Protein AF-A0AAW4PHY4-F1 (afdb_monomer)

Foldseek 3Di:
DPDDDDFAFDKDKFFFADADPQQWTWTDDPNAIETAGRWQDDGGDIFIWGWHAWDCDPNDTYTYIHTPPPVTHHPCRVVVVVVVVVRQAALAAADAFGKGKFFFADQDPQQFTWGQHNNAIATAFHFPDDHGGMFIWGDHDRRYTYTPRPNGADQLRVQLSCLQSVVCVPDPDDAFDKDKWFFLDDDPQWTWTDDDSAIETEGDDDEDHQWIFIWGFHAGDRSHTYIYTPGTDPDRDQRAPHDLVSLQVVQVVVPQPDRSLLVVLCVQQVADSVQADPDPQLSLLQLLLLLLLVLLCVQQVPPPDPPRKDAQVSSCVSSCVVCCSNQNHQDPPPPRNSNCCQDPDHPAHHLCLLQQWPQDPPRIIHGGDWAWEDLDQFKTKIRISHRNVVVVVVVWHWHGLRSTIMTGRHGPVNCVVVVHHYDYLCVSLVVVPDQLAALVSVVVLVVPFDWAFDDDDQAKFWPCLDADTHHPDDHLWFARPQRKIWTKIWADDPPDDIWIWIWIDHNPDPTIIIGTDPPLCVVLVSQNSCVRSVNAWEWEWDCDDPFKTKTKTLYDDHSSLSSLCVSQSWDWDDDPDSITITIGTPSNVVVSVVSCVSHRHYYHYHD

Nearest PDB structures (foldseek):
  1yez-assembly1_A  TM=8.036E-01  e=4.406E-02  Methanosarcina mazei Go1
  5xj2-assembly2_B  TM=2.585E-01  e=4.595E-03  Streptococcus pneumoniae TIGR4
  5xj1-assembly1_A  TM=1.952E-01  e=1.339E-03  Streptococcus pneumoniae TIGR4
  3h0g-assembly1_G  TM=2.955E-01  e=3.237E-02  Schizosaccharomyces pombe 972h-
  6lrd-assembly1_A  TM=3.636E-01  e=2.977E+00  Deinococcus radiodurans

Sequence (607 aa):
MMTRELESDDEFVATIDYVTKNSIGSVNYHGNQISIGPVNCEKGREVQVRYLGRHESLGRDVGFALCLDEDILGPEYDKWVRKVMDALLPDRPPEVGEVTYAEIKEIQERNLGVAILGGERIQLGPVYAQEGDLVRIVGVTNTCAEVRDNKARGENYATRFKILSKQTTELPVDIGDEITTVIAEGDENALIGYVGDAPIKFPGHGAEIGQKIDGRVTGFEGDRLVGEITETYDEVGRIDESTHWARMQWLQNAGFDEEPFREFAVEFIGGDPQNLPASDERLRDALVAEGIRLGIADKLRGADSETARTHISGLRHWVVHKLAAVLDDPSAEEGTDWFRDILWDRKGPTLTFLGDVLRLAEGYYAPAPTRAIMTSESEAVLISGKPSRVFLDAGLSLEFRGIARVITNTSRDELKDHDIPVQSREEYVGINGLELFTEEALVEFVAKQPRENWGQDTDWEAYTGRYGFQHEENPLEVQQDNGTKLSFWRVPVEYGTDTYQLKVMPEESDSAAMISVPSRYRKHVCLLLDSLGGRQQHVDLQTGTQENVIVNCDFAPPRPQMRWLYAVGAEWLETSSQMLQWRIRAESAESVKNIFAQLPVSITNNT

Organism: NCBI:txid2487749

pLDDT: mean 85.36, std 10.34, range [31.23, 97.94]

Mean predicted aligned error: 15.35 Å

Radius of gyration: 29.86 Å; Cα contacts (8 Å, |Δi|>4): 1293; chains: 1; bounding box: 63×78×80 Å

Solvent-accessible surface area (backbone atoms only — not comparable to full-atom values): 32788 Å² total; per-residue (Å²): 132,86,80,83,77,89,44,48,66,43,70,48,79,41,45,29,70,41,59,46,98,81,30,36,28,28,29,64,58,98,86,42,58,28,36,40,42,30,33,67,68,67,66,69,45,72,42,45,31,31,31,57,48,69,42,84,53,95,94,40,79,40,32,35,29,46,60,70,51,73,92,36,58,21,86,64,35,70,60,48,51,52,54,50,49,63,64,47,39,52,79,45,66,50,52,71,74,36,74,52,42,42,49,26,70,42,68,45,84,88,36,31,26,26,27,69,27,55,87,43,70,30,38,39,32,28,32,65,60,56,74,69,40,55,42,40,30,28,15,67,43,94,49,27,29,46,63,67,37,71,84,39,49,22,81,50,31,71,55,26,30,30,42,54,68,64,48,48,90,78,48,102,64,56,76,68,40,77,44,75,36,18,26,39,39,74,58,102,71,33,32,28,27,42,63,72,72,39,44,29,37,27,76,64,88,86,80,51,70,37,25,20,31,34,29,30,32,71,44,75,52,67,50,28,37,28,32,46,79,75,44,77,48,100,42,77,41,78,59,70,88,59,53,76,64,30,33,39,53,46,33,34,77,75,70,24,76,92,51,22,67,58,51,49,46,26,63,74,54,63,50,56,73,88,30,46,44,91,47,69,71,34,35,49,38,28,49,53,46,45,37,49,18,42,34,50,52,60,76,40,61,88,55,92,52,103,71,54,62,46,46,49,70,66,39,48,53,49,33,46,72,71,40,24,78,73,72,50,76,63,39,89,87,75,83,48,36,56,66,51,30,43,43,67,72,46,100,63,72,18,38,44,71,71,41,17,31,41,80,50,76,96,54,25,35,27,63,24,75,66,32,30,28,67,51,52,77,36,29,23,34,52,33,36,19,64,42,64,47,67,45,46,78,70,70,48,49,60,34,36,44,21,71,25,34,32,35,43,89,42,36,74,65,58,36,47,77,69,75,34,50,77,48,57,60,49,61,74,42,54,50,78,81,60,70,62,52,47,71,68,39,46,52,53,46,66,70,69,52,72,76,42,78,59,73,89,60,91,78,41,15,21,28,50,80,53,98,62,67,34,70,94,49,73,49,40,71,29,61,47,98,85,49,32,33,37,33,42,33,42,37,73,39,99,89,60,74,62,45,34,36,37,39,40,30,47,67,93,44,96,63,49,28,28,32,81,44,64,68,92,44,50,61,44,51,50,39,46,49,24,37,63,58,75,53,54,47,47,35,40,35,38,59,66,53,98,62,29,28,33,40,36,22,67,57,86,71,48,71,40,53,50,44,47,43,33,44,75,32,39,42,80,50,92,62,95,56,89,45,48,38,29,42,34,47,46,78,45,44,67,48,51,48,61,58,53,67,60,44,53,52,48,75,50,77,69,105

Secondary structure (DSSP, 8-state):
-PPPPPPTT-EEEEEEEEE-TT-EEEEEETTEEEEEEEBSS-TT-EEEEEEEEEEEETTEEEEEEEE--GGGBPTTHHHHHHHHHHHHS-SSPPPBT-EEEEEEEEEEGGGEEEEEETTEEEEEEEB-SPTT-EEEEEEEETTEEEE--GGGB-TTHHHHHHHHTT-GGGSS--TT-EEEEE--EEETTEEEEEETTEEEEE-SSS--TTEEEEEEEEEEETTEEEEEEEEEEEEE---TT--HHHHHHHHHHTT--SSHHHHHHHHHH---GGGS-SSHHHHHHHHHHHHHHHHHHHHTTT--STT--EEHHHHHHHHHHHHHHHH----TTTT--HHHIIIIISSS--HHHHTSEEE-GGGEEEEPPPEEEESSSS-EEEE-SS-THHHHTTT-EEEEETTEEEEES--HHHHHHTT--B--HHHHHT-TT---SSHHHHHHHHHHSPPEE----TT-EEE-SSSSEEETPPP--EE-TTS-EEEEEEE--TTSPPEEEEEEE-TT-S--EEEEE-GGGHHHHHHHHHHHTT---EEEEEEEETTEEEEEESS---HHHHHHHHHTTPEEE--SSSSEEEEEEHHHHHHHHHHHTTSSSEEEE--

Structure (mmCIF, N/CA/C/O backbone):
data_AF-A0AAW4PHY4-F1
#
_entry.id   AF-A0AAW4PHY4-F1
#
loop_
_atom_site.group_PDB
_atom_site.id
_atom_site.type_symbol
_atom_site.label_atom_id
_atom_site.label_alt_id
_atom_site.label_comp_id
_atom_site.label_asym_id
_atom_site.label_entity_id
_atom_site.label_seq_id
_atom_site.pdbx_PDB_ins_code
_atom_site.Cartn_x
_atom_site.Cartn_y
_atom_site.Cartn_z
_atom_site.occupancy
_atom_site.B_iso_or_equiv
_atom_site.auth_seq_id
_atom_site.auth_comp_id
_atom_site.auth_asym_id
_atom_site.auth_atom_id
_atom_site.pdbx_PDB_model_num
ATOM 1 N N . MET A 1 1 ? 11.315 19.295 8.112 1.00 34.91 1 MET A N 1
ATOM 2 C CA . MET A 1 1 ? 10.780 18.982 6.771 1.00 34.91 1 MET A CA 1
ATOM 3 C C . MET A 1 1 ? 11.409 19.955 5.795 1.00 34.91 1 MET A C 1
ATOM 5 O O . MET A 1 1 ? 11.281 21.149 6.024 1.00 34.91 1 MET A O 1
ATOM 9 N N . MET A 1 2 ? 12.141 19.476 4.788 1.00 31.23 2 MET A N 1
ATOM 10 C CA . MET A 1 2 ? 12.503 20.323 3.648 1.00 31.23 2 MET A CA 1
ATOM 11 C C . MET A 1 2 ? 11.236 20.510 2.810 1.00 31.23 2 MET A C 1
ATOM 13 O O . MET A 1 2 ? 10.595 19.527 2.447 1.00 31.23 2 MET A O 1
ATOM 17 N N . THR A 1 3 ? 10.822 21.753 2.604 1.00 47.66 3 THR A N 1
ATOM 18 C CA . THR A 1 3 ? 9.621 22.100 1.838 1.00 47.66 3 THR A CA 1
ATOM 19 C C . THR A 1 3 ? 9.869 21.794 0.360 1.00 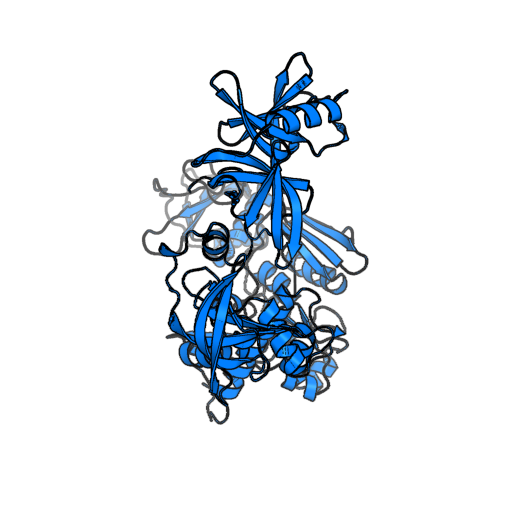47.66 3 THR A C 1
ATOM 21 O O . THR A 1 3 ? 10.882 22.230 -0.183 1.00 47.66 3 THR A O 1
ATOM 24 N N . ARG A 1 4 ? 8.980 21.023 -0.277 1.00 59.44 4 ARG A N 1
ATOM 25 C CA . ARG A 1 4 ? 9.062 20.680 -1.706 1.00 59.44 4 ARG A CA 1
ATOM 26 C C . ARG A 1 4 ? 8.839 21.946 -2.552 1.00 59.44 4 ARG A C 1
ATOM 28 O O . ARG A 1 4 ? 7.891 22.684 -2.297 1.00 59.44 4 ARG A O 1
ATOM 35 N N . GLU A 1 5 ? 9.720 22.215 -3.515 1.00 71.44 5 GLU A N 1
ATOM 36 C CA . GLU A 1 5 ? 9.526 23.266 -4.530 1.00 71.44 5 GLU A CA 1
ATOM 37 C C . GLU A 1 5 ? 8.446 22.799 -5.527 1.00 71.44 5 GLU A C 1
ATOM 39 O O . GLU A 1 5 ? 8.425 21.615 -5.860 1.00 71.44 5 GLU A O 1
ATOM 44 N N . LEU A 1 6 ? 7.537 23.688 -5.958 1.00 79.19 6 LEU A N 1
ATOM 45 C CA . LEU A 1 6 ? 6.511 23.349 -6.960 1.00 79.19 6 LEU A CA 1
ATOM 46 C C . LEU A 1 6 ? 7.176 23.040 -8.306 1.00 79.19 6 LEU A C 1
ATOM 48 O O . LEU A 1 6 ? 7.949 23.858 -8.816 1.00 79.19 6 LEU A O 1
ATOM 52 N N . GLU A 1 7 ? 6.843 21.886 -8.872 1.00 81.50 7 GLU A N 1
ATOM 53 C CA . GLU A 1 7 ? 7.221 21.469 -10.225 1.00 81.50 7 GLU A CA 1
ATOM 54 C C . GLU A 1 7 ? 6.093 21.842 -11.204 1.00 81.50 7 GLU A C 1
ATOM 56 O O . GLU A 1 7 ? 4.940 22.017 -10.797 1.00 81.50 7 GLU A O 1
ATOM 61 N N . SER A 1 8 ? 6.412 22.028 -12.489 1.00 80.00 8 SER A N 1
ATOM 62 C CA . SER A 1 8 ? 5.383 22.281 -13.506 1.00 80.00 8 SER A CA 1
ATOM 63 C C . SER A 1 8 ? 4.346 21.151 -13.524 1.00 80.00 8 SER A C 1
ATOM 65 O O . SER A 1 8 ? 4.666 19.997 -13.251 1.00 80.00 8 SER A O 1
ATOM 67 N N . ASP A 1 9 ? 3.093 21.521 -13.775 1.00 79.12 9 ASP A N 1
ATOM 68 C CA . ASP A 1 9 ? 1.898 20.676 -13.701 1.00 79.12 9 ASP A CA 1
ATOM 69 C C . ASP A 1 9 ? 1.512 20.156 -12.301 1.00 79.12 9 ASP A C 1
ATOM 71 O O . ASP A 1 9 ? 0.529 19.424 -12.166 1.00 79.12 9 ASP A O 1
ATOM 75 N N . ASP A 1 10 ? 2.177 20.602 -11.225 1.00 81.56 10 ASP A N 1
ATOM 76 C CA . ASP A 1 10 ? 1.696 20.350 -9.862 1.00 81.56 10 ASP A CA 1
ATOM 77 C C . ASP A 1 10 ? 0.319 20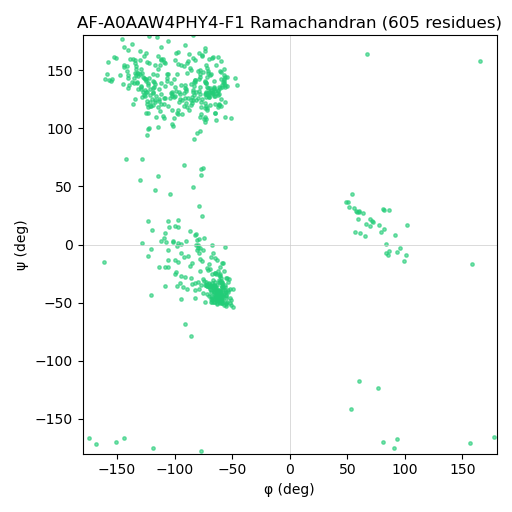.995 -9.636 1.00 81.56 10 ASP A C 1
ATOM 79 O O . ASP A 1 10 ? 0.154 22.218 -9.715 1.00 81.56 10 ASP A O 1
ATOM 83 N N . GLU A 1 11 ? -0.670 20.169 -9.293 1.00 87.81 11 GLU A N 1
ATOM 84 C CA . GLU A 1 11 ? -1.986 20.627 -8.861 1.00 87.81 11 GLU A CA 1
ATOM 85 C C . GLU A 1 11 ? -2.051 20.792 -7.346 1.00 87.81 11 GLU A C 1
ATOM 87 O O . GLU A 1 11 ? -1.618 19.930 -6.577 1.00 87.81 11 GLU A O 1
ATOM 92 N N . PHE A 1 12 ? -2.622 21.905 -6.901 1.00 88.12 12 PHE A N 1
ATOM 93 C CA . PHE A 1 12 ? -2.839 22.171 -5.489 1.00 88.12 12 PHE A CA 1
ATOM 94 C C . PHE A 1 12 ? -4.052 23.070 -5.280 1.00 88.12 12 PHE A C 1
ATOM 96 O O . PHE A 1 12 ? -4.516 23.772 -6.177 1.00 88.12 12 PHE A O 1
ATOM 103 N N . VAL A 1 13 ? -4.565 23.044 -4.056 1.00 88.94 13 VAL A N 1
ATOM 104 C CA . VAL A 1 13 ? -5.649 23.917 -3.621 1.00 88.94 13 VAL A CA 1
ATOM 105 C C . VAL A 1 13 ? -5.041 25.125 -2.920 1.00 88.94 13 VAL A C 1
ATOM 107 O O . VAL A 1 13 ? -4.178 24.978 -2.051 1.00 88.94 13 VAL A O 1
ATOM 110 N N . ALA A 1 14 ? -5.472 26.324 -3.299 1.00 89.81 14 ALA A N 1
ATOM 111 C CA . ALA A 1 14 ? -5.002 27.558 -2.687 1.00 89.81 14 ALA A CA 1
ATOM 112 C C . ALA A 1 14 ? -6.124 28.579 -2.531 1.00 89.81 14 ALA A C 1
ATOM 114 O O . ALA A 1 14 ? -7.097 28.597 -3.278 1.00 89.81 14 ALA A O 1
ATOM 115 N N . THR A 1 15 ? -5.981 29.465 -1.551 1.00 91.50 15 THR A N 1
ATOM 116 C CA . THR A 1 15 ? -6.907 30.582 -1.366 1.00 91.50 15 THR A CA 1
ATOM 117 C C . THR A 1 15 ? -6.428 31.793 -2.158 1.00 91.50 15 THR A C 1
ATOM 119 O O . THR A 1 15 ? -5.257 32.161 -2.097 1.00 91.50 15 THR A O 1
ATOM 122 N N . ILE A 1 16 ? -7.336 32.450 -2.880 1.00 90.50 16 ILE A N 1
ATOM 123 C CA . ILE A 1 16 ? -7.041 33.705 -3.576 1.00 90.50 16 ILE A CA 1
ATOM 124 C C . ILE A 1 16 ? -6.731 34.787 -2.545 1.00 90.50 16 ILE A C 1
ATOM 126 O O . ILE A 1 16 ? -7.607 35.246 -1.809 1.00 90.50 16 ILE A O 1
ATOM 130 N N . ASP A 1 17 ? -5.485 35.241 -2.533 1.00 87.94 17 ASP A N 1
ATOM 131 C CA . ASP A 1 17 ? -4.985 36.236 -1.589 1.00 87.94 17 ASP A CA 1
ATOM 132 C C . ASP A 1 17 ? -5.243 37.667 -2.033 1.00 87.94 17 ASP A C 1
ATOM 134 O O . ASP A 1 17 ? -5.351 38.582 -1.201 1.00 87.94 17 ASP A O 1
ATOM 138 N N . TYR A 1 18 ? -5.305 37.875 -3.346 1.00 88.69 18 TYR A N 1
ATOM 139 C CA . TYR A 1 18 ? -5.458 39.190 -3.938 1.00 88.69 18 TYR A CA 1
ATOM 140 C C . TYR A 1 18 ? -6.044 39.111 -5.347 1.00 88.69 18 TYR A C 1
ATOM 142 O O . TYR A 1 18 ? -5.667 38.247 -6.132 1.00 88.69 18 TYR A O 1
ATOM 150 N N . VAL A 1 19 ? -6.921 40.060 -5.681 1.00 87.50 19 VAL A N 1
ATOM 151 C CA . VAL A 1 19 ? -7.423 40.278 -7.042 1.00 87.50 19 VAL A CA 1
ATOM 152 C C . VAL A 1 19 ? -7.132 41.727 -7.423 1.00 87.50 19 VAL A C 1
ATOM 154 O O . VAL A 1 19 ? -7.494 42.664 -6.708 1.00 87.50 19 VAL A O 1
ATOM 157 N N . THR A 1 20 ? -6.416 41.919 -8.529 1.00 85.25 20 THR A N 1
ATOM 158 C CA . THR A 1 20 ? -6.050 43.253 -9.028 1.00 85.25 20 THR A CA 1
ATOM 159 C C . THR A 1 20 ? -7.256 43.977 -9.641 1.00 85.25 20 THR A C 1
ATOM 161 O O . THR A 1 20 ? -8.280 43.379 -9.953 1.00 85.25 20 THR A O 1
ATOM 164 N N . LYS A 1 21 ? -7.110 45.280 -9.924 1.00 78.88 21 LYS A N 1
ATOM 165 C CA . LYS A 1 21 ? -8.128 46.069 -10.651 1.00 78.88 21 LYS A CA 1
ATOM 166 C C . LYS A 1 21 ? -8.423 45.565 -12.071 1.00 78.88 21 LYS A C 1
ATOM 168 O O . LYS A 1 21 ? -9.462 45.911 -12.616 1.00 78.88 21 LYS A O 1
ATOM 173 N N . ASN A 1 22 ? -7.520 44.775 -12.650 1.00 77.56 22 ASN A N 1
ATOM 174 C CA . ASN A 1 22 ? -7.687 44.153 -13.965 1.00 77.56 22 ASN A CA 1
ATOM 175 C C . ASN A 1 22 ? -8.198 42.706 -13.839 1.00 77.56 22 ASN A C 1
ATOM 177 O O . ASN A 1 22 ? -7.958 41.894 -14.727 1.00 77.56 22 ASN A O 1
ATOM 181 N N . SER A 1 23 ? -8.811 42.370 -12.702 1.00 85.44 23 SER A N 1
ATOM 182 C CA . SER A 1 23 ? -9.317 41.040 -12.362 1.00 85.44 23 SER A CA 1
ATOM 183 C C . SER A 1 23 ? -8.269 39.927 -12.307 1.00 85.44 23 SER A C 1
ATOM 185 O O . SER A 1 23 ? -8.641 38.775 -12.172 1.00 85.44 23 SER A O 1
ATOM 187 N N . ILE A 1 24 ? -6.962 40.215 -12.359 1.00 87.38 24 ILE A N 1
ATOM 188 C CA . ILE A 1 24 ? -5.938 39.168 -12.197 1.00 87.38 24 ILE A CA 1
ATOM 189 C C . ILE A 1 24 ? -5.902 38.705 -10.741 1.00 87.38 24 ILE A C 1
ATOM 191 O O . ILE A 1 24 ? -5.582 39.514 -9.862 1.00 87.38 24 ILE A O 1
ATOM 195 N N . GLY A 1 25 ? -6.215 37.432 -10.513 1.00 88.56 25 GLY A N 1
ATOM 196 C CA . GLY A 1 25 ? -6.102 36.753 -9.230 1.00 88.56 25 GLY A CA 1
ATOM 197 C C . GLY A 1 25 ? -4.668 36.316 -8.936 1.00 88.56 25 GLY A C 1
ATOM 198 O O . GLY A 1 25 ? -3.882 36.007 -9.838 1.00 88.56 25 GLY A O 1
ATOM 199 N N . SER A 1 26 ? -4.317 36.286 -7.655 1.00 90.44 26 SER A N 1
ATOM 200 C CA . SER A 1 26 ? -3.070 35.709 -7.163 1.00 90.44 26 SER A CA 1
ATOM 201 C C . SER A 1 26 ? -3.309 34.857 -5.926 1.00 90.44 26 SER A C 1
ATOM 203 O O . SER A 1 26 ? -4.107 35.227 -5.063 1.00 90.44 26 SER A O 1
ATOM 205 N N . VAL A 1 27 ? -2.557 33.768 -5.829 1.00 90.62 27 VAL A N 1
ATOM 206 C CA . VAL A 1 27 ? -2.485 32.879 -4.665 1.00 90.62 27 VAL A CA 1
ATOM 207 C C . VAL A 1 27 ? -1.066 32.896 -4.101 1.00 90.62 27 VAL A C 1
ATOM 209 O O . VAL A 1 27 ? -0.107 33.193 -4.820 1.00 90.62 27 VAL A O 1
ATOM 212 N N . ASN A 1 28 ? -0.917 32.601 -2.818 1.00 86.25 28 ASN A N 1
ATOM 213 C CA . ASN A 1 28 ? 0.363 32.480 -2.141 1.00 86.25 28 ASN A CA 1
ATOM 214 C C . ASN A 1 28 ? 0.631 31.014 -1.823 1.00 86.25 28 ASN A C 1
ATOM 216 O O . ASN A 1 28 ? -0.163 30.348 -1.161 1.00 86.25 28 ASN A O 1
ATOM 220 N N . TYR A 1 29 ? 1.788 30.535 -2.260 1.00 82.25 29 TYR A N 1
ATOM 221 C CA . TYR A 1 29 ? 2.285 29.217 -1.911 1.00 82.25 29 TYR A CA 1
ATOM 222 C C . TYR A 1 29 ? 3.663 29.357 -1.264 1.00 82.25 29 TYR A C 1
ATOM 224 O O . TYR A 1 29 ? 4.622 29.793 -1.900 1.00 82.25 29 TYR A O 1
ATOM 232 N N . HIS A 1 30 ? 3.754 29.037 0.030 1.00 77.88 30 HIS A N 1
ATOM 233 C CA . HIS A 1 30 ? 4.985 29.125 0.831 1.00 77.88 30 HIS A CA 1
ATOM 234 C C . HIS A 1 30 ? 5.751 30.462 0.723 1.00 77.88 30 HIS A C 1
ATOM 236 O O . HIS A 1 30 ? 6.978 30.492 0.764 1.00 77.88 30 HIS A O 1
ATOM 242 N N . GLY A 1 31 ? 5.033 31.583 0.621 1.00 74.38 31 GLY A N 1
ATOM 243 C CA . GLY A 1 31 ? 5.614 32.925 0.519 1.00 74.38 31 GLY A CA 1
ATOM 244 C C . GLY A 1 31 ? 5.818 33.416 -0.917 1.00 74.38 31 GLY A C 1
ATOM 245 O O . GLY A 1 31 ? 6.145 34.589 -1.097 1.00 74.38 31 GLY A O 1
ATOM 246 N N . ASN A 1 32 ? 5.585 32.568 -1.924 1.00 79.25 32 ASN A N 1
ATOM 247 C CA . ASN A 1 32 ? 5.675 32.928 -3.336 1.00 79.25 32 ASN A CA 1
ATOM 248 C C . ASN A 1 32 ? 4.301 33.304 -3.890 1.00 79.25 32 ASN A C 1
ATOM 250 O O . ASN A 1 32 ? 3.335 32.553 -3.758 1.00 79.25 32 ASN A O 1
ATOM 254 N N . GLN A 1 33 ? 4.227 34.458 -4.552 1.00 85.31 33 GLN A N 1
ATOM 255 C CA . GLN A 1 33 ? 3.010 34.912 -5.214 1.00 85.31 33 GLN A CA 1
ATOM 256 C C . GLN A 1 33 ? 2.902 34.288 -6.612 1.00 85.31 33 GLN A C 1
ATOM 258 O O . GLN A 1 33 ? 3.788 34.461 -7.452 1.00 85.31 33 GLN A O 1
ATOM 263 N N . ILE A 1 34 ? 1.790 33.602 -6.864 1.00 89.81 34 ILE A N 1
ATOM 264 C CA . ILE A 1 34 ? 1.491 32.911 -8.118 1.00 89.81 34 ILE A CA 1
ATOM 265 C C . ILE A 1 34 ? 0.256 33.557 -8.742 1.00 89.81 34 ILE A C 1
ATOM 267 O O . ILE A 1 34 ? -0.789 33.678 -8.104 1.00 89.81 34 ILE A O 1
ATOM 271 N N . SER A 1 35 ? 0.378 34.006 -9.988 1.00 89.56 35 SER A N 1
ATOM 272 C CA . SER A 1 35 ? -0.719 34.592 -10.758 1.00 89.56 35 SER A CA 1
ATOM 273 C C . SER A 1 35 ? -1.552 33.494 -11.406 1.00 89.56 35 SER A C 1
ATOM 275 O O . SER A 1 35 ? -1.001 32.659 -12.117 1.00 89.56 35 SER A O 1
ATOM 277 N N . ILE A 1 36 ? -2.870 33.537 -11.208 1.00 91.00 36 ILE A N 1
ATOM 278 C CA . ILE A 1 36 ? -3.806 32.515 -11.713 1.00 91.00 36 ILE A CA 1
ATOM 279 C C . ILE A 1 36 ? -4.688 33.015 -12.864 1.00 91.00 36 ILE A C 1
ATOM 281 O O . ILE A 1 36 ? -5.589 32.313 -13.308 1.00 91.00 36 ILE A O 1
ATOM 285 N N . GLY A 1 37 ? -4.434 34.237 -13.338 1.00 87.88 37 GLY A N 1
ATOM 286 C CA . GLY A 1 37 ? -5.132 34.856 -14.464 1.00 87.88 37 GLY A CA 1
ATOM 287 C C . GLY A 1 37 ? -6.359 35.676 -14.074 1.00 87.88 37 GLY A C 1
ATOM 288 O O . GLY A 1 37 ? -6.581 35.936 -12.890 1.00 87.88 37 GLY A O 1
ATOM 289 N N . PRO A 1 38 ? -7.113 36.183 -15.066 1.00 89.62 38 PRO A N 1
ATOM 290 C CA . PRO A 1 38 ? -8.362 36.893 -14.829 1.00 89.62 38 PRO A CA 1
ATOM 291 C C . PRO A 1 38 ? -9.364 35.993 -14.100 1.00 89.62 38 PRO A C 1
ATOM 293 O O . PRO A 1 38 ? -9.686 34.920 -14.592 1.00 89.62 38 PRO A O 1
ATOM 296 N N . VAL A 1 39 ? -9.890 36.430 -12.963 1.00 89.81 39 VAL A N 1
ATOM 297 C CA . VAL A 1 39 ? -10.900 35.705 -12.184 1.00 89.81 39 VAL A CA 1
ATOM 298 C C . VAL A 1 39 ? -12.097 36.602 -11.879 1.00 89.81 39 VAL A C 1
ATOM 300 O O . VAL A 1 39 ? -11.965 37.815 -11.705 1.00 89.81 39 VAL A O 1
ATOM 303 N N . ASN A 1 40 ? -13.278 35.997 -11.806 1.00 88.12 40 ASN A N 1
ATOM 304 C CA . ASN A 1 40 ? -14.565 36.626 -11.517 1.00 88.12 40 ASN A CA 1
ATOM 305 C C . ASN A 1 40 ? -15.023 36.335 -10.078 1.00 88.12 40 ASN A C 1
ATOM 307 O O . ASN A 1 40 ? -16.187 36.028 -9.833 1.00 88.12 40 ASN A O 1
ATOM 311 N N . CYS A 1 41 ? -14.116 36.424 -9.108 1.00 84.75 41 CYS A N 1
ATOM 312 C CA . CYS A 1 41 ? -14.432 36.189 -7.703 1.00 84.75 41 CYS A CA 1
ATOM 313 C C . CYS A 1 41 ? -13.713 37.179 -6.781 1.00 84.75 41 CYS A C 1
ATOM 315 O O . CYS A 1 41 ? -12.810 37.913 -7.189 1.00 84.75 41 CYS A O 1
ATOM 317 N N . GLU A 1 42 ? -14.130 37.207 -5.517 1.00 83.31 42 GLU A N 1
ATOM 318 C CA . GLU A 1 42 ? -13.484 38.012 -4.483 1.00 83.31 42 GLU A CA 1
ATOM 319 C C . GLU A 1 42 ? -12.323 37.256 -3.815 1.00 83.31 42 GLU A C 1
ATOM 321 O O . GLU A 1 42 ? -12.191 36.034 -3.913 1.00 83.31 42 GLU A O 1
ATOM 326 N N . LYS A 1 43 ? -11.470 38.010 -3.113 1.00 89.50 43 LYS A N 1
ATOM 327 C CA . LYS A 1 43 ? -10.420 37.466 -2.244 1.00 89.50 43 LYS A CA 1
ATOM 328 C C . LYS A 1 43 ? -11.022 36.489 -1.221 1.00 89.50 43 LYS A C 1
ATOM 330 O O . LYS A 1 43 ? -12.080 36.759 -0.663 1.00 89.50 43 LYS A O 1
ATOM 335 N N . GLY A 1 44 ? -10.288 35.426 -0.893 1.00 85.19 44 GLY A N 1
ATOM 336 C CA . GLY A 1 44 ? -10.660 34.461 0.146 1.00 85.19 44 GLY A CA 1
ATOM 337 C C . GLY A 1 44 ? -11.379 33.221 -0.382 1.00 85.19 44 GLY A C 1
ATOM 338 O O . GLY A 1 44 ? -11.663 32.318 0.397 1.00 85.19 44 GLY A O 1
ATOM 339 N N . ARG A 1 45 ? -11.654 33.156 -1.691 1.00 87.25 45 ARG A N 1
ATOM 340 C CA . ARG A 1 45 ? -12.144 31.945 -2.353 1.00 87.25 45 ARG A CA 1
ATOM 341 C C . ARG A 1 45 ? -11.012 30.928 -2.476 1.00 87.25 45 ARG A C 1
ATOM 343 O O . ARG A 1 45 ? -9.927 31.265 -2.943 1.00 87.25 45 ARG A O 1
ATOM 350 N N . GLU A 1 46 ? -11.285 29.706 -2.047 1.00 89.94 46 GLU A N 1
ATOM 351 C CA . GLU A 1 46 ? -10.438 28.546 -2.298 1.00 89.94 46 GLU A CA 1
ATOM 352 C C . GLU A 1 46 ? -10.647 28.054 -3.732 1.00 89.94 46 GLU A C 1
ATOM 354 O O . GLU A 1 46 ? -11.788 28.026 -4.197 1.00 89.94 46 GLU A O 1
ATOM 359 N N . VAL A 1 47 ? -9.546 27.749 -4.418 1.00 87.75 47 VAL A N 1
ATOM 360 C CA . VAL A 1 47 ? -9.522 27.381 -5.834 1.00 87.75 47 VAL A CA 1
ATOM 361 C C . VAL A 1 47 ? -8.537 26.255 -6.104 1.00 87.75 47 VAL A C 1
ATOM 363 O O . VAL A 1 47 ? -7.470 26.205 -5.479 1.00 87.75 47 VAL A O 1
ATOM 366 N N . GLN A 1 48 ? -8.863 25.382 -7.059 1.00 89.56 48 GLN A N 1
ATOM 367 C CA . GLN A 1 48 ? -7.903 24.415 -7.583 1.00 89.56 48 GLN A CA 1
ATOM 368 C C . GLN A 1 48 ? -7.053 25.071 -8.674 1.00 89.56 48 GLN A C 1
ATOM 370 O O . GLN A 1 48 ? -7.560 25.743 -9.581 1.00 89.56 48 GLN A O 1
ATOM 375 N N . VAL A 1 49 ? -5.736 24.910 -8.567 1.00 90.06 49 VAL A N 1
ATOM 376 C CA . VAL A 1 49 ? -4.776 25.500 -9.499 1.00 90.06 49 VAL A CA 1
ATOM 377 C C . VAL A 1 49 ? -3.744 24.478 -9.950 1.00 90.06 49 VAL A C 1
ATOM 379 O O . VAL A 1 49 ? -3.359 23.604 -9.179 1.00 90.06 49 VAL A O 1
ATOM 382 N N . ARG A 1 50 ? -3.270 24.621 -11.189 1.00 86.62 50 ARG A N 1
ATOM 383 C CA . ARG A 1 50 ? -2.168 23.843 -11.766 1.00 86.62 50 ARG A CA 1
ATOM 384 C C . ARG A 1 50 ? -0.984 24.757 -12.040 1.00 86.62 50 ARG A C 1
ATOM 386 O O . ARG A 1 50 ? -1.115 25.713 -12.806 1.00 86.62 50 ARG A O 1
ATOM 393 N N . TYR A 1 51 ? 0.155 24.509 -11.401 1.00 87.50 51 TYR A N 1
ATOM 394 C CA . TYR A 1 51 ? 1.347 25.337 -11.565 1.00 87.50 51 TYR A CA 1
ATOM 395 C C . TYR A 1 51 ? 1.903 25.226 -12.985 1.00 87.50 51 TYR A C 1
ATOM 397 O O . TYR A 1 51 ? 2.130 24.131 -13.478 1.00 87.50 51 TYR A O 1
ATOM 405 N N . LEU A 1 52 ? 2.154 26.359 -13.639 1.00 82.44 52 LEU A N 1
ATOM 406 C CA . LEU A 1 52 ? 2.783 26.380 -14.961 1.00 82.44 52 LEU A CA 1
ATOM 407 C C . LEU A 1 52 ? 4.290 26.578 -14.839 1.00 82.44 52 LEU A C 1
ATOM 409 O O . LEU A 1 52 ? 5.068 25.870 -15.462 1.00 82.44 52 LEU A O 1
ATOM 413 N N . GLY A 1 53 ? 4.728 27.534 -14.026 1.00 81.44 53 GLY A N 1
ATOM 414 C CA . GLY A 1 53 ? 6.144 27.858 -13.914 1.00 81.44 53 GLY A CA 1
ATOM 415 C C . GLY A 1 53 ? 6.373 29.272 -13.413 1.00 81.44 53 GLY A C 1
ATOM 416 O O . GLY A 1 53 ? 5.443 29.960 -12.988 1.00 81.44 53 GLY A O 1
ATOM 417 N N . ARG A 1 54 ? 7.623 29.730 -13.457 1.00 83.25 54 ARG A N 1
ATOM 418 C CA . ARG A 1 54 ? 7.998 31.097 -13.079 1.00 83.25 54 ARG A CA 1
ATOM 419 C C . ARG A 1 54 ? 8.751 31.789 -14.199 1.00 83.25 54 ARG A C 1
ATOM 421 O O . ARG A 1 54 ? 9.614 31.191 -14.823 1.00 83.25 54 ARG A O 1
ATOM 428 N N . HIS A 1 55 ? 8.469 33.068 -14.398 1.00 72.50 55 HIS A N 1
ATOM 429 C CA . HIS A 1 55 ? 9.264 33.912 -15.283 1.00 72.50 55 HIS A CA 1
ATOM 430 C C . HIS A 1 55 ? 9.865 35.063 -14.484 1.00 72.50 55 HIS A C 1
ATOM 432 O O . HIS A 1 55 ? 9.194 35.661 -13.635 1.00 72.50 55 HIS A O 1
ATOM 438 N N . GLU A 1 56 ? 11.110 35.417 -14.788 1.00 66.25 56 GLU A N 1
ATOM 439 C CA . GLU A 1 56 ? 11.736 36.604 -14.221 1.00 66.25 56 GLU A CA 1
ATOM 440 C C . GLU A 1 56 ? 11.141 37.841 -14.910 1.00 66.25 56 GLU A C 1
ATOM 442 O O . GLU A 1 56 ? 11.356 38.092 -16.096 1.00 66.25 56 GLU A O 1
ATOM 447 N N . SER A 1 57 ? 10.311 38.608 -14.205 1.00 53.97 57 SER A N 1
ATOM 448 C CA . SER A 1 57 ? 9.692 39.819 -14.749 1.00 53.97 57 SER A CA 1
ATOM 449 C C . SER A 1 57 ? 10.042 41.008 -13.866 1.00 53.97 57 SER A C 1
ATOM 451 O O . SER A 1 57 ? 9.651 41.070 -12.703 1.00 53.97 57 SER A O 1
ATOM 453 N N . LEU A 1 58 ? 10.746 41.997 -14.433 1.00 43.16 58 LEU A N 1
ATOM 454 C CA . LEU A 1 58 ? 11.095 43.261 -13.761 1.00 43.16 58 LEU A CA 1
ATOM 455 C C . LEU A 1 58 ? 11.823 43.060 -12.411 1.00 43.16 58 LEU A C 1
ATOM 457 O O . LEU A 1 58 ? 11.513 43.731 -11.426 1.00 43.16 58 LEU A O 1
ATOM 461 N N . GLY A 1 59 ? 12.792 42.138 -12.362 1.00 45.34 59 GLY A N 1
ATOM 462 C CA . GLY A 1 59 ? 13.624 41.893 -11.175 1.00 45.34 59 GLY A CA 1
ATOM 463 C C . GLY A 1 59 ? 12.894 41.212 -10.012 1.00 45.34 59 GLY A C 1
ATOM 464 O O . GLY A 1 59 ? 13.328 41.331 -8.864 1.00 45.34 59 GLY A O 1
ATOM 465 N N . ARG A 1 60 ? 11.764 40.548 -10.287 1.00 57.59 60 ARG A N 1
ATOM 466 C CA . ARG A 1 60 ? 11.068 39.645 -9.364 1.00 57.59 60 ARG A CA 1
ATOM 467 C C . ARG A 1 60 ? 10.655 38.376 -10.104 1.00 57.59 60 ARG A C 1
ATOM 469 O O . ARG A 1 60 ? 10.148 38.455 -11.223 1.00 57.59 60 ARG A O 1
ATOM 476 N N . ASP A 1 61 ? 10.809 37.236 -9.444 1.00 65.00 61 ASP A N 1
ATOM 477 C CA . ASP A 1 61 ? 10.244 35.974 -9.912 1.00 65.00 61 ASP A CA 1
ATOM 478 C C . ASP A 1 61 ? 8.731 36.005 -9.706 1.00 65.00 61 ASP A C 1
ATOM 480 O O . ASP A 1 61 ? 8.246 36.166 -8.583 1.00 65.00 61 ASP A O 1
ATOM 484 N N . VAL A 1 62 ? 7.979 35.886 -10.798 1.00 70.94 62 VAL A N 1
ATOM 485 C CA . VAL A 1 62 ? 6.519 35.783 -10.752 1.00 70.94 62 VAL A CA 1
ATOM 486 C C . VAL A 1 62 ? 6.133 34.380 -11.191 1.00 70.94 62 VAL A C 1
ATOM 488 O O . VAL A 1 62 ? 6.463 33.963 -12.302 1.00 70.94 62 VAL A O 1
ATOM 491 N N . GLY A 1 63 ? 5.448 33.649 -10.309 1.00 83.94 63 GLY A N 1
ATOM 492 C CA . GLY A 1 63 ? 4.869 32.351 -10.636 1.00 83.94 63 GLY A CA 1
ATOM 493 C C . GLY A 1 63 ? 3.570 32.501 -11.426 1.00 83.94 63 GLY A C 1
ATOM 494 O O . GLY A 1 63 ? 2.824 33.464 -11.230 1.00 83.94 63 GLY A O 1
ATOM 495 N N . PHE A 1 64 ? 3.276 31.525 -12.273 1.00 87.81 64 PHE A N 1
ATOM 496 C CA . PHE A 1 64 ? 2.040 31.413 -13.034 1.00 87.81 64 PHE A CA 1
ATOM 497 C C . PHE A 1 64 ? 1.407 30.047 -12.799 1.00 87.81 64 PHE A C 1
ATOM 499 O O . PHE A 1 64 ? 2.109 29.044 -12.682 1.00 87.81 64 PHE A O 1
ATOM 506 N N . ALA A 1 65 ? 0.082 30.017 -12.739 1.00 87.62 65 ALA A N 1
ATOM 507 C CA . ALA A 1 65 ? -0.705 28.799 -12.653 1.00 87.62 65 ALA A CA 1
ATOM 508 C C . ALA A 1 65 ? -2.012 28.951 -13.441 1.00 87.62 65 ALA A C 1
ATOM 510 O O . ALA A 1 65 ? -2.507 30.065 -13.627 1.00 87.62 65 ALA A O 1
ATOM 511 N N . LEU A 1 66 ? -2.567 27.832 -13.893 1.00 87.44 66 LEU A N 1
ATOM 512 C CA . LEU A 1 66 ? -3.935 27.750 -14.390 1.00 87.44 66 LEU A CA 1
ATOM 513 C C . LEU A 1 66 ? -4.884 27.598 -13.210 1.00 87.44 66 LEU A C 1
ATOM 515 O O . LEU A 1 66 ? -4.579 26.892 -12.256 1.00 87.44 66 LEU A O 1
ATOM 519 N N . CYS A 1 67 ? -6.037 28.239 -13.285 1.00 88.00 67 CYS A N 1
ATOM 520 C CA . CYS A 1 67 ? -7.164 27.979 -12.413 1.00 88.00 67 CYS A CA 1
ATOM 521 C C . CYS A 1 67 ? -8.034 26.916 -13.083 1.00 88.00 67 CYS A C 1
ATOM 523 O O . CYS A 1 67 ? -8.387 27.069 -14.252 1.00 88.00 67 CYS A O 1
ATOM 525 N N . LEU A 1 68 ? -8.324 25.833 -12.363 1.00 87.38 68 LEU A N 1
ATOM 526 C CA . LEU A 1 68 ? -9.097 24.701 -12.883 1.00 87.38 68 LEU A CA 1
ATOM 527 C C . LEU A 1 68 ? -10.602 24.844 -12.602 1.00 87.38 68 LEU A C 1
ATOM 529 O O . LEU A 1 68 ? -11.413 24.120 -13.173 1.00 87.38 68 LEU A O 1
ATOM 533 N N . ASP A 1 69 ? -10.976 25.809 -11.766 1.00 87.75 69 ASP A N 1
ATOM 534 C CA . ASP A 1 69 ? -12.361 26.107 -11.418 1.00 87.75 69 ASP A CA 1
ATOM 535 C C . ASP A 1 69 ? -13.008 26.959 -12.528 1.00 87.75 69 ASP A C 1
ATOM 537 O O . ASP A 1 69 ? -12.867 28.186 -12.575 1.00 87.75 69 ASP A O 1
ATOM 541 N N . GLU A 1 70 ? -13.716 26.306 -13.454 1.00 86.69 70 GLU A N 1
ATOM 542 C CA . GLU A 1 70 ? -14.317 26.959 -14.630 1.00 86.69 70 GLU A CA 1
ATOM 543 C C . GLU A 1 70 ? -15.325 28.071 -14.277 1.00 86.69 70 GLU A C 1
ATOM 545 O O . GLU A 1 70 ? -15.483 29.036 -15.030 1.00 86.69 70 GLU A O 1
ATOM 550 N N . ASP A 1 71 ? -16.000 27.967 -13.128 1.00 86.75 71 ASP A N 1
ATOM 551 C CA . ASP A 1 71 ? -17.055 28.889 -12.692 1.00 86.75 71 ASP A CA 1
ATOM 552 C C . ASP A 1 71 ? -16.535 30.281 -12.306 1.00 86.75 71 ASP A C 1
ATOM 554 O O . ASP A 1 71 ? -17.310 31.242 -12.265 1.00 86.75 71 ASP A O 1
ATOM 558 N N . ILE A 1 72 ? -15.228 30.413 -12.070 1.00 88.19 72 ILE A N 1
ATOM 559 C CA . ILE A 1 72 ? -14.601 31.673 -11.662 1.00 88.19 72 ILE A CA 1
ATOM 560 C C . ILE A 1 72 ? -13.682 32.273 -12.725 1.00 88.19 72 ILE A C 1
ATOM 562 O O . ILE A 1 72 ? -13.083 33.321 -12.474 1.00 88.19 72 ILE A O 1
ATOM 566 N N . LEU A 1 73 ? -13.565 31.673 -13.910 1.00 88.94 73 LEU A N 1
ATOM 567 C CA . LEU A 1 73 ? -12.696 32.195 -14.964 1.00 88.94 73 LEU A CA 1
ATOM 568 C C . LEU A 1 73 ? -13.211 33.541 -15.499 1.00 88.94 73 LEU A C 1
ATOM 570 O O . LEU A 1 73 ? -14.390 33.730 -15.816 1.00 88.94 73 LEU A O 1
ATOM 574 N N . GLY A 1 74 ? -12.306 34.515 -15.576 1.00 86.56 74 GLY A N 1
ATOM 575 C CA . GLY A 1 74 ? -12.582 35.860 -16.067 1.00 86.56 74 GLY A CA 1
ATOM 576 C C . GLY A 1 74 ? -12.697 35.943 -17.594 1.00 86.56 74 GLY A C 1
ATOM 577 O O . GLY A 1 74 ? -12.217 35.068 -18.317 1.00 86.56 74 GLY A O 1
ATOM 578 N N . PRO A 1 75 ? -13.272 37.030 -18.139 1.00 82.50 75 PRO A N 1
ATOM 579 C CA . PRO A 1 75 ? -13.216 37.294 -19.573 1.00 82.50 75 PRO A CA 1
ATOM 580 C C . PRO A 1 75 ? -11.761 37.354 -20.060 1.00 82.50 75 PRO A C 1
ATOM 582 O O . PRO A 1 75 ? -10.896 37.900 -19.379 1.00 82.50 75 PRO A O 1
ATOM 585 N N . GLU A 1 76 ? -11.502 36.836 -21.261 1.00 85.56 76 GLU A N 1
ATOM 586 C CA . GLU A 1 76 ? -10.158 36.748 -21.857 1.00 85.56 76 GLU A CA 1
ATOM 587 C C . GLU A 1 76 ? -9.171 35.794 -21.148 1.00 85.56 76 GLU A C 1
ATOM 589 O O . GLU A 1 76 ? -7.970 35.883 -21.416 1.00 85.56 76 GLU A O 1
ATOM 594 N N . TYR A 1 77 ? -9.640 34.858 -20.308 1.00 86.25 77 TYR A N 1
ATOM 595 C CA . TYR A 1 77 ? -8.777 33.869 -19.643 1.00 86.25 77 TYR A CA 1
ATOM 596 C C . TYR A 1 77 ? -7.853 33.131 -20.624 1.00 86.25 77 TYR A C 1
ATOM 598 O O . TYR A 1 77 ? -6.634 33.195 -20.487 1.00 86.25 77 TYR A O 1
ATOM 606 N N . ASP A 1 78 ? -8.401 32.560 -21.699 1.00 82.31 78 ASP A N 1
ATOM 607 C CA . ASP A 1 78 ? -7.623 31.829 -22.714 1.00 82.31 78 ASP A CA 1
ATOM 608 C C . ASP A 1 78 ? -6.535 32.684 -23.376 1.00 82.31 78 ASP A C 1
ATOM 610 O O . ASP A 1 78 ? -5.449 32.215 -23.715 1.00 82.31 78 ASP A O 1
ATOM 614 N N . LYS A 1 79 ? -6.819 33.974 -23.575 1.00 83.31 79 LYS A N 1
ATOM 615 C CA . LYS A 1 79 ? -5.867 34.925 -24.157 1.00 83.31 79 LYS A CA 1
ATOM 616 C C . LYS A 1 79 ? -4.758 35.264 -23.161 1.00 83.31 79 LYS A C 1
ATOM 618 O O . LYS A 1 79 ? -3.619 35.467 -23.579 1.00 83.31 79 LYS A O 1
ATOM 623 N N . TRP A 1 80 ? -5.075 35.318 -21.867 1.00 85.56 80 TRP A N 1
ATOM 624 C CA . TRP A 1 80 ? -4.074 35.438 -20.810 1.00 85.56 80 TRP A CA 1
ATOM 625 C C . TRP A 1 80 ? -3.195 34.188 -20.736 1.00 85.56 80 TRP A C 1
ATOM 627 O O . TRP A 1 80 ? -1.977 34.341 -20.740 1.00 85.56 80 TRP A O 1
ATOM 637 N N . VAL A 1 81 ? -3.785 32.987 -20.775 1.00 82.44 81 VAL A N 1
ATOM 638 C CA . VAL A 1 81 ? -3.040 31.716 -20.788 1.00 82.44 81 VAL A CA 1
ATOM 639 C C . VAL A 1 81 ? -2.053 31.689 -21.950 1.00 82.44 81 VAL A C 1
ATOM 641 O O . VAL A 1 81 ? -0.864 31.500 -21.724 1.00 82.44 81 VAL A O 1
ATOM 644 N N . ARG A 1 82 ? -2.496 31.995 -23.178 1.00 81.94 82 ARG A N 1
ATOM 645 C CA . ARG A 1 82 ? -1.593 32.066 -24.344 1.00 81.94 82 ARG A CA 1
ATOM 646 C C . ARG A 1 82 ? -0.435 33.034 -24.127 1.00 81.94 82 ARG A C 1
ATOM 648 O O . ARG A 1 82 ? 0.703 32.684 -24.392 1.00 81.94 82 ARG A O 1
ATOM 655 N N . LYS A 1 83 ? -0.707 34.221 -23.580 1.00 82.81 83 LYS A N 1
ATOM 656 C CA . LYS A 1 83 ? 0.334 35.217 -23.297 1.00 82.81 83 LYS A CA 1
ATOM 657 C C . LYS A 1 83 ? 1.331 34.745 -22.232 1.00 82.81 83 LYS A C 1
ATOM 659 O O . LYS A 1 83 ? 2.500 35.110 -22.301 1.00 82.81 83 LYS A O 1
ATOM 664 N N . VAL A 1 84 ? 0.871 34.005 -21.226 1.00 83.06 84 VAL A N 1
ATOM 665 C CA . VAL A 1 84 ? 1.739 33.412 -20.200 1.00 83.06 84 VAL A CA 1
ATOM 666 C C . VAL A 1 84 ? 2.609 32.320 -20.809 1.00 83.06 84 VAL A C 1
ATOM 668 O O . VAL A 1 84 ? 3.809 32.316 -20.566 1.00 83.06 84 VAL A O 1
ATOM 671 N N . MET A 1 85 ? 2.032 31.455 -21.643 1.00 79.50 85 MET A N 1
ATOM 672 C CA . MET A 1 85 ? 2.782 30.417 -22.351 1.00 79.50 85 MET A CA 1
ATOM 673 C C . MET A 1 85 ? 3.831 31.024 -23.290 1.00 79.50 85 MET A C 1
ATOM 675 O O . MET A 1 85 ? 4.986 30.621 -23.231 1.00 79.50 85 MET A O 1
ATOM 679 N N . ASP A 1 86 ? 3.475 32.061 -24.057 1.00 79.94 86 ASP A N 1
ATOM 680 C CA . ASP A 1 86 ? 4.413 32.814 -24.906 1.00 79.94 86 ASP A CA 1
ATOM 681 C C . ASP A 1 86 ? 5.540 33.483 -24.099 1.00 79.94 86 ASP A C 1
ATOM 683 O O . ASP A 1 86 ? 6.608 33.755 -24.636 1.00 79.94 86 ASP A O 1
ATOM 687 N N . ALA A 1 87 ? 5.295 33.805 -22.824 1.00 77.25 87 ALA A N 1
ATOM 688 C CA . ALA A 1 87 ? 6.310 34.375 -21.948 1.00 77.25 87 ALA A CA 1
ATOM 689 C C . ALA A 1 87 ? 7.216 33.296 -21.344 1.00 77.25 87 ALA A C 1
ATOM 691 O O . ALA A 1 87 ? 8.410 33.524 -21.213 1.00 77.25 87 ALA A O 1
ATOM 692 N N . LEU A 1 88 ? 6.666 32.142 -20.956 1.00 80.88 88 LEU A N 1
ATOM 693 C CA . LEU A 1 88 ? 7.431 31.044 -20.357 1.00 80.88 88 LEU A CA 1
ATOM 694 C C . LEU A 1 88 ? 8.296 30.305 -21.384 1.00 80.88 88 LEU A C 1
ATOM 696 O O . LEU A 1 88 ? 9.388 29.855 -21.040 1.00 80.88 88 LEU A O 1
ATOM 700 N N . LEU A 1 89 ? 7.812 30.173 -22.619 1.00 84.56 89 LEU A N 1
ATOM 701 C CA . LEU A 1 89 ? 8.503 29.460 -23.686 1.00 84.56 89 LEU A CA 1
ATOM 702 C C . LEU A 1 89 ? 9.496 30.388 -24.402 1.00 84.56 89 LEU A C 1
ATOM 704 O O . LEU A 1 89 ? 9.084 31.393 -24.983 1.00 84.56 89 LEU A O 1
ATOM 708 N N . PRO A 1 90 ? 10.799 30.064 -24.411 1.00 82.44 90 PRO A N 1
ATOM 709 C CA . PRO A 1 90 ? 11.796 30.892 -25.068 1.00 82.44 90 PRO A CA 1
ATOM 710 C C . PRO A 1 90 ? 11.663 30.825 -26.596 1.00 82.44 90 PRO A C 1
ATOM 712 O O . PRO A 1 90 ? 11.318 29.799 -27.187 1.00 82.44 90 PRO A O 1
ATOM 715 N N . ASP A 1 91 ? 12.022 31.923 -27.259 1.00 84.62 91 ASP A N 1
ATOM 716 C CA . ASP A 1 91 ? 12.042 32.061 -28.721 1.00 84.62 91 ASP A CA 1
ATOM 717 C C . ASP A 1 91 ? 13.316 31.494 -29.374 1.00 84.62 91 ASP A C 1
ATOM 719 O O . ASP A 1 91 ? 13.534 31.656 -30.576 1.00 84.62 91 ASP A O 1
ATOM 723 N N . ARG A 1 92 ? 14.151 30.808 -28.588 1.00 88.12 92 ARG A N 1
ATOM 724 C CA . ARG A 1 92 ? 15.413 30.176 -28.984 1.00 88.12 92 ARG A CA 1
ATOM 725 C C . ARG A 1 92 ? 15.724 28.975 -28.080 1.00 88.12 92 ARG A C 1
ATOM 727 O O . ARG A 1 92 ? 15.204 28.909 -26.965 1.00 88.12 92 ARG A O 1
ATOM 734 N N . PRO A 1 93 ? 16.602 28.054 -28.507 1.00 88.94 93 PRO A N 1
ATOM 735 C CA . PRO A 1 93 ? 17.165 27.044 -27.616 1.00 88.94 93 PRO A CA 1
ATOM 736 C C . PRO A 1 93 ? 17.886 27.660 -26.406 1.00 88.94 93 PRO A C 1
ATOM 738 O O . PRO A 1 93 ? 18.525 28.707 -26.561 1.00 88.94 93 PRO A O 1
ATOM 741 N N . PRO A 1 94 ? 17.834 27.015 -25.225 1.00 88.62 94 PRO A N 1
ATOM 742 C CA . PRO A 1 94 ? 18.577 27.471 -24.055 1.00 88.62 94 PRO A CA 1
ATOM 743 C C . PRO A 1 94 ? 20.088 27.350 -24.268 1.00 88.62 94 PRO A C 1
ATOM 745 O O . PRO A 1 94 ? 20.580 26.355 -24.808 1.00 88.62 94 PRO A O 1
ATOM 748 N N . GLU A 1 95 ? 20.840 28.337 -23.788 1.00 89.75 95 GLU A N 1
ATOM 749 C CA . GLU A 1 95 ? 22.293 28.241 -23.665 1.00 89.75 95 GLU A CA 1
ATOM 750 C C . GLU A 1 95 ? 22.700 27.193 -22.626 1.00 89.75 95 GLU A C 1
ATOM 752 O O . GLU A 1 95 ? 21.930 26.799 -21.748 1.00 89.75 95 GLU A O 1
ATOM 757 N N . VAL A 1 96 ? 23.952 26.739 -22.699 1.00 90.38 96 VAL A N 1
ATOM 758 C CA . VAL A 1 96 ? 24.487 25.778 -21.732 1.00 90.38 96 VAL A CA 1
ATOM 759 C C . VAL A 1 96 ? 24.422 26.367 -20.318 1.00 90.38 96 VAL A C 1
ATOM 761 O O . VAL A 1 96 ? 25.044 27.388 -20.032 1.00 90.38 96 VAL A O 1
ATOM 764 N N . GLY A 1 97 ? 23.677 25.704 -19.432 1.00 85.94 97 GLY A N 1
ATOM 765 C CA . GLY A 1 97 ? 23.414 26.137 -18.058 1.00 85.94 97 GLY A CA 1
ATOM 766 C C . GLY A 1 97 ? 22.229 27.096 -17.891 1.00 85.94 97 GLY A C 1
ATOM 767 O O . GLY A 1 97 ? 21.868 27.399 -16.753 1.00 85.94 97 GLY A O 1
ATOM 768 N N . GLU A 1 98 ? 21.600 27.555 -18.976 1.00 87.81 98 GLU A N 1
ATOM 769 C CA . GLU A 1 98 ? 20.393 28.386 -18.924 1.00 87.81 98 GLU A CA 1
ATOM 770 C C . GLU A 1 98 ? 19.191 27.536 -18.507 1.00 87.81 98 GLU A C 1
ATOM 772 O O . GLU A 1 98 ? 18.917 26.496 -19.106 1.00 87.81 98 GLU A O 1
ATOM 777 N N . VAL A 1 99 ? 18.477 27.985 -17.472 1.00 86.06 99 VAL A N 1
ATOM 778 C CA . VAL A 1 99 ? 17.257 27.344 -16.971 1.00 86.06 99 VAL A CA 1
ATOM 779 C C . VAL A 1 99 ? 16.051 28.028 -17.606 1.00 86.06 99 VAL A C 1
ATOM 781 O O . VAL A 1 99 ? 15.899 29.240 -17.473 1.00 86.06 99 VAL A O 1
ATOM 784 N N . THR A 1 100 ? 15.176 27.260 -18.246 1.00 87.69 100 THR A N 1
ATOM 785 C CA . THR A 1 100 ? 13.966 27.775 -18.905 1.00 87.69 100 THR A CA 1
ATOM 786 C C . THR A 1 100 ? 12.854 26.720 -18.911 1.00 87.69 100 THR A C 1
ATOM 788 O O . THR A 1 100 ? 12.973 25.699 -18.231 1.00 87.69 100 THR A O 1
ATOM 791 N N . TYR A 1 101 ? 11.770 26.962 -19.645 1.00 88.56 101 TYR A N 1
ATOM 792 C CA . TYR A 1 101 ? 10.666 26.024 -19.835 1.00 88.56 101 TYR A CA 1
ATOM 793 C C . TYR A 1 101 ? 10.567 25.577 -21.289 1.00 88.56 101 TYR A C 1
ATOM 795 O O . TYR A 1 101 ? 10.922 26.308 -22.213 1.00 88.56 101 TYR A O 1
ATOM 803 N N . ALA A 1 102 ? 10.063 24.368 -21.490 1.00 89.25 102 ALA A N 1
ATOM 804 C CA . ALA A 1 102 ? 9.755 23.832 -22.801 1.00 89.25 102 ALA A CA 1
ATOM 805 C C . ALA A 1 102 ? 8.453 23.044 -22.759 1.00 89.25 102 ALA A C 1
ATOM 807 O O . ALA A 1 102 ? 8.169 22.343 -21.796 1.00 89.25 102 ALA A O 1
ATOM 808 N N . GLU A 1 103 ? 7.684 23.146 -23.833 1.00 89.75 103 GLU A N 1
ATOM 809 C CA . GLU A 1 103 ? 6.536 22.281 -24.068 1.00 89.75 103 GLU A CA 1
ATOM 810 C C . GLU A 1 103 ? 7.008 21.047 -24.840 1.00 89.75 103 GLU A C 1
ATOM 812 O O . GLU A 1 103 ? 7.717 21.174 -25.850 1.00 89.75 103 GLU A O 1
ATOM 817 N N . ILE A 1 104 ? 6.615 19.862 -24.383 1.00 90.00 104 ILE A N 1
ATOM 818 C CA . ILE A 1 104 ? 6.897 18.610 -25.083 1.00 90.00 104 ILE A CA 1
ATOM 819 C C . ILE A 1 104 ? 6.012 18.557 -26.324 1.00 90.00 104 ILE A C 1
ATOM 821 O O . ILE A 1 104 ? 4.791 18.524 -26.237 1.00 90.00 104 ILE A O 1
ATOM 825 N N . LYS A 1 105 ? 6.628 18.569 -27.504 1.00 91.44 105 LYS A N 1
ATOM 826 C CA . LYS A 1 105 ? 5.919 18.578 -28.791 1.00 91.44 105 LYS A CA 1
ATOM 827 C C . LYS A 1 105 ? 5.724 17.196 -29.383 1.00 91.44 105 LYS A C 1
ATOM 829 O O . LYS A 1 105 ? 4.821 17.022 -30.189 1.00 91.44 105 LYS A O 1
ATOM 834 N N . GLU A 1 106 ? 6.605 16.265 -29.047 1.00 92.56 106 GLU A N 1
ATOM 835 C CA . GLU A 1 106 ? 6.595 14.910 -29.585 1.00 92.56 106 GLU A CA 1
ATOM 836 C C . GLU A 1 106 ? 7.282 13.977 -28.591 1.00 92.56 106 GLU A C 1
ATOM 838 O O . GLU A 1 106 ? 8.314 14.338 -28.008 1.00 92.56 106 GLU A O 1
ATOM 843 N N . ILE A 1 107 ? 6.739 12.772 -28.442 1.00 88.75 107 ILE A N 1
ATOM 844 C CA . ILE A 1 107 ? 7.379 11.680 -27.708 1.00 88.75 107 ILE A CA 1
ATOM 845 C C . ILE A 1 107 ? 7.739 10.588 -28.709 1.00 88.75 107 ILE A C 1
ATOM 847 O O . ILE A 1 107 ? 6.874 9.982 -29.338 1.00 88.75 107 ILE A O 1
ATOM 851 N N . GLN A 1 108 ? 9.036 10.355 -28.884 1.00 86.38 108 GLN A N 1
ATOM 852 C CA . GLN A 1 108 ? 9.536 9.333 -29.800 1.00 86.38 108 GLN A CA 1
ATOM 853 C C . GLN A 1 108 ? 9.561 7.951 -29.137 1.00 86.38 108 GLN A C 1
ATOM 855 O O . GLN A 1 108 ? 9.239 7.793 -27.956 1.00 86.38 108 GLN A O 1
ATOM 860 N N . GLU A 1 109 ? 10.002 6.941 -29.893 1.00 78.31 109 GLU A N 1
ATOM 861 C CA . GLU A 1 109 ? 10.263 5.603 -29.361 1.00 78.31 109 GLU A CA 1
ATOM 862 C C . GLU A 1 109 ? 11.086 5.656 -28.064 1.00 78.31 109 GLU A C 1
ATOM 864 O O . GLU A 1 109 ? 11.987 6.486 -27.900 1.00 78.31 109 GLU A O 1
ATOM 869 N N . ARG A 1 110 ? 10.769 4.743 -27.137 1.00 74.19 110 ARG A N 1
ATOM 870 C CA . ARG A 1 110 ? 11.403 4.641 -25.809 1.00 74.19 110 ARG A CA 1
ATOM 871 C C . ARG A 1 110 ? 11.241 5.904 -24.954 1.00 74.19 110 ARG A C 1
ATOM 873 O O . ARG A 1 110 ? 12.087 6.189 -24.101 1.00 74.19 110 ARG A O 1
ATOM 880 N N . ASN A 1 111 ? 10.149 6.632 -25.173 1.00 85.50 111 ASN A N 1
ATOM 881 C CA . ASN A 1 111 ? 9.743 7.821 -24.434 1.00 85.50 111 ASN A CA 1
ATOM 882 C C . ASN A 1 111 ? 10.705 9.010 -24.561 1.00 85.50 111 ASN A C 1
ATOM 884 O O . ASN A 1 111 ? 10.791 9.827 -23.649 1.00 85.50 111 ASN A O 1
ATOM 888 N N . LEU A 1 112 ? 11.459 9.127 -25.660 1.00 89.00 112 LEU A N 1
ATOM 889 C CA . LEU A 1 112 ? 12.357 10.268 -25.851 1.00 89.00 112 LEU A CA 1
ATOM 890 C C . LEU A 1 112 ? 11.556 11.534 -26.173 1.00 89.00 112 LEU A C 1
ATOM 892 O O . LEU A 1 112 ? 11.023 11.687 -27.273 1.00 89.00 112 LEU A O 1
ATOM 896 N N . GLY A 1 113 ? 11.494 12.446 -25.206 1.00 92.00 113 GLY A N 1
ATOM 897 C CA . GLY A 1 113 ? 10.792 13.714 -25.323 1.00 92.00 113 GLY A CA 1
ATOM 898 C C . GLY A 1 113 ? 11.540 14.699 -26.214 1.00 92.00 113 GLY A C 1
ATOM 899 O O . GLY A 1 113 ? 12.771 14.820 -26.164 1.00 92.00 113 GLY A O 1
ATOM 900 N N . VAL A 1 114 ? 10.783 15.436 -27.019 1.00 93.81 114 VAL A N 1
ATOM 901 C CA . VAL A 1 114 ? 11.309 16.471 -27.904 1.00 93.81 114 VAL A CA 1
ATOM 902 C C . VAL A 1 114 ? 10.508 17.757 -27.760 1.00 93.81 114 VAL A C 1
ATOM 904 O O . VAL A 1 114 ? 9.282 17.752 -27.832 1.00 93.81 114 VAL A O 1
ATOM 907 N N . ALA A 1 115 ? 11.218 18.876 -27.644 1.00 93.19 115 ALA A N 1
ATOM 908 C CA . ALA A 1 115 ? 10.659 20.218 -27.716 1.00 93.19 115 ALA A CA 1
ATOM 909 C C . ALA A 1 115 ? 11.063 20.930 -29.015 1.00 93.19 115 ALA A C 1
ATOM 911 O O . ALA A 1 115 ? 12.082 20.612 -29.635 1.00 93.19 115 ALA A O 1
ATOM 912 N N . ILE A 1 116 ? 10.270 21.928 -29.410 1.00 91.62 116 ILE A N 1
ATOM 913 C CA . ILE A 1 116 ? 10.608 22.855 -30.496 1.00 91.62 116 ILE A CA 1
ATOM 914 C C . ILE A 1 116 ? 10.741 24.254 -29.899 1.00 91.62 116 ILE A C 1
ATOM 916 O O . ILE A 1 116 ? 9.737 24.851 -29.517 1.00 91.62 116 ILE A O 1
ATOM 920 N N . LEU A 1 117 ? 11.966 24.776 -29.837 1.00 88.62 117 LEU A N 1
ATOM 921 C CA . LEU A 1 117 ? 12.279 26.092 -29.270 1.00 88.62 117 LEU A CA 1
ATOM 922 C C . LEU A 1 117 ? 12.943 26.956 -30.341 1.00 88.62 117 LEU A C 1
ATOM 924 O O . LEU A 1 117 ? 13.936 26.553 -30.942 1.00 88.62 117 LEU A O 1
ATOM 928 N N . GLY A 1 118 ? 12.360 28.118 -30.644 1.00 83.19 118 GLY A N 1
ATOM 929 C CA . GLY A 1 118 ? 12.847 28.984 -31.729 1.00 83.19 118 GLY A CA 1
ATOM 930 C C . GLY A 1 118 ? 12.862 28.341 -33.121 1.00 83.19 118 GLY A C 1
ATOM 931 O O . GLY A 1 118 ? 13.611 28.769 -33.994 1.00 83.19 118 GLY A O 1
ATOM 932 N N . GLY A 1 119 ? 12.056 27.295 -33.334 1.00 84.81 119 GLY A N 1
ATOM 933 C CA . GLY A 1 119 ? 12.043 26.509 -34.573 1.00 84.81 119 GLY A CA 1
ATOM 934 C C . GLY A 1 119 ? 13.114 25.415 -34.648 1.00 84.81 119 GLY A C 1
ATOM 935 O O . GLY A 1 119 ? 13.151 24.683 -35.636 1.00 84.81 119 GLY A O 1
ATOM 936 N N . GLU A 1 120 ? 13.946 25.262 -33.616 1.00 90.75 120 GLU A N 1
ATOM 937 C CA . GLU A 1 120 ? 14.930 24.186 -33.514 1.00 90.75 120 GLU A CA 1
ATOM 938 C C . GLU A 1 120 ? 14.415 23.039 -32.645 1.00 90.75 120 GLU A C 1
ATOM 940 O O . GLU A 1 120 ? 13.666 23.234 -31.688 1.00 90.75 120 GLU A O 1
ATOM 945 N N . ARG A 1 121 ? 14.822 21.820 -33.001 1.00 93.25 121 ARG A N 1
ATOM 946 C CA . ARG A 1 121 ? 14.413 20.591 -32.323 1.00 93.25 121 ARG A CA 1
ATOM 947 C C . ARG A 1 121 ? 15.389 20.290 -31.186 1.00 93.25 121 ARG A C 1
ATOM 949 O O . ARG A 1 121 ? 16.565 20.046 -31.447 1.00 93.25 121 ARG A O 1
ATOM 956 N N . ILE A 1 122 ? 14.891 20.273 -29.952 1.00 94.19 122 ILE A N 1
ATOM 957 C CA . ILE A 1 122 ? 15.675 20.038 -28.736 1.00 94.19 122 ILE A CA 1
ATOM 958 C C . ILE A 1 122 ? 15.249 18.720 -28.103 1.00 94.19 122 ILE A C 1
ATOM 960 O O . ILE A 1 122 ? 14.076 18.514 -27.799 1.00 94.19 122 ILE A O 1
ATOM 964 N N . GLN A 1 123 ? 16.209 17.823 -27.907 1.00 94.62 123 GLN A N 1
ATOM 965 C CA . GLN A 1 123 ? 15.979 16.542 -27.252 1.00 94.62 123 GLN A CA 1
ATOM 966 C C . GLN A 1 123 ? 16.044 16.689 -25.732 1.00 94.62 123 GLN A C 1
ATOM 968 O O . GLN A 1 123 ? 16.980 17.288 -25.198 1.00 94.62 123 GLN A O 1
ATOM 973 N N . LEU A 1 124 ? 15.058 16.114 -25.046 1.00 93.19 124 LEU A N 1
ATOM 974 C CA . LEU A 1 124 ? 14.880 16.238 -23.599 1.00 93.19 124 LEU A CA 1
ATOM 975 C C . LEU A 1 124 ? 15.269 14.974 -22.821 1.00 93.19 124 LEU A C 1
ATOM 977 O O . LEU A 1 124 ? 15.260 14.982 -21.594 1.00 93.19 124 LEU A O 1
ATOM 981 N N . GLY A 1 125 ? 15.632 13.890 -23.512 1.00 90.38 125 GLY A N 1
ATOM 982 C CA . GLY A 1 125 ? 15.837 12.579 -22.890 1.00 90.38 125 GLY A CA 1
ATOM 983 C C . GLY A 1 125 ? 14.522 11.828 -22.664 1.00 90.38 125 GLY A C 1
ATOM 984 O O . GLY A 1 125 ? 13.492 12.231 -23.207 1.00 90.38 125 GLY A O 1
ATOM 985 N N . PRO A 1 126 ? 14.543 10.715 -21.913 1.00 90.38 126 PRO A N 1
ATOM 986 C CA . PRO A 1 126 ? 13.332 9.952 -21.644 1.00 90.38 126 PRO A CA 1
ATOM 987 C C . PRO A 1 126 ? 12.391 10.728 -20.715 1.00 90.38 126 PRO A C 1
ATOM 989 O O . PRO A 1 126 ? 12.836 11.280 -19.713 1.00 90.38 126 PRO A O 1
ATOM 992 N N . VAL A 1 127 ? 11.096 10.774 -21.012 1.00 89.12 127 VAL A N 1
ATOM 993 C CA . VAL A 1 127 ? 10.096 11.513 -20.222 1.00 89.12 127 VAL A CA 1
ATOM 994 C C . VAL A 1 127 ? 8.867 10.653 -19.928 1.00 89.12 127 VAL A C 1
ATOM 996 O O . VAL A 1 127 ? 8.500 9.811 -20.737 1.00 89.12 127 VAL A O 1
ATOM 999 N N . TYR A 1 128 ? 8.223 10.862 -18.780 1.00 84.69 128 TYR A N 1
ATOM 1000 C CA . TYR A 1 128 ? 6.910 10.273 -18.457 1.00 84.69 128 TYR A CA 1
ATOM 1001 C C . TYR A 1 128 ? 5.732 11.225 -18.698 1.00 84.69 128 TYR A C 1
ATOM 1003 O O . TYR A 1 128 ? 4.578 10.861 -18.484 1.00 84.69 128 TYR A O 1
ATOM 1011 N N . ALA A 1 129 ? 6.033 12.444 -19.129 1.00 80.06 129 ALA A N 1
ATOM 1012 C CA . ALA A 1 129 ? 5.052 13.449 -19.501 1.00 80.06 129 ALA A CA 1
ATOM 1013 C C . ALA A 1 129 ? 4.379 13.119 -20.847 1.00 80.06 129 ALA A C 1
ATOM 1015 O O . ALA A 1 129 ? 4.848 12.254 -21.587 1.00 80.06 129 ALA A O 1
ATOM 1016 N N . GLN A 1 130 ? 3.283 13.806 -21.153 1.00 82.88 130 GLN A N 1
ATOM 1017 C CA . GLN A 1 130 ? 2.516 13.700 -22.394 1.00 82.88 130 GLN A CA 1
ATOM 1018 C C . GLN A 1 130 ? 2.877 14.821 -23.382 1.00 82.88 130 GLN A C 1
ATOM 1020 O O . GLN A 1 130 ? 3.510 15.820 -23.038 1.00 82.88 130 GLN A O 1
ATOM 1025 N N . GLU A 1 131 ? 2.478 14.659 -24.645 1.00 86.88 131 GLU A N 1
ATOM 1026 C CA . GLU A 1 131 ? 2.564 15.749 -25.621 1.00 86.88 131 GLU A CA 1
ATOM 1027 C C . GLU A 1 131 ? 1.682 16.926 -25.176 1.00 86.88 131 GLU A C 1
ATOM 1029 O O . GLU A 1 131 ? 0.495 16.759 -24.902 1.00 86.88 131 GLU A O 1
ATOM 1034 N N . GLY A 1 132 ? 2.264 18.123 -25.136 1.00 80.44 132 GLY A N 1
ATOM 1035 C CA . GLY A 1 132 ? 1.636 19.349 -24.646 1.00 80.44 132 GLY A CA 1
ATOM 1036 C C . GLY A 1 132 ? 2.008 19.721 -23.209 1.00 80.44 132 GLY A C 1
ATOM 1037 O O . GLY A 1 132 ? 1.795 20.874 -22.830 1.00 80.44 132 GLY A O 1
ATOM 1038 N N . ASP A 1 133 ? 2.600 18.805 -22.438 1.00 81.19 133 ASP A N 1
ATOM 1039 C CA . ASP A 1 133 ? 3.023 19.084 -21.063 1.00 81.19 133 ASP A CA 1
ATOM 1040 C C . ASP A 1 133 ? 4.199 20.066 -21.038 1.00 81.19 133 ASP A C 1
ATOM 1042 O O . ASP A 1 133 ? 5.074 20.065 -21.921 1.00 81.19 133 ASP A O 1
ATOM 1046 N N . LEU A 1 134 ? 4.228 20.912 -20.005 1.00 83.81 134 LEU A N 1
ATOM 1047 C CA . LEU A 1 134 ? 5.284 21.898 -19.819 1.00 83.81 134 LEU A CA 1
ATOM 1048 C C . LEU A 1 134 ? 6.300 21.378 -18.808 1.00 83.81 134 LEU A C 1
ATOM 1050 O O . LEU A 1 134 ? 5.961 21.036 -17.681 1.00 83.81 134 LEU A O 1
ATOM 1054 N N . VAL A 1 135 ? 7.570 21.399 -19.190 1.00 87.31 135 VAL A N 1
ATOM 1055 C CA . VAL A 1 135 ? 8.669 20.956 -18.337 1.00 87.31 135 VAL A CA 1
ATOM 1056 C C . VAL A 1 135 ? 9.718 22.040 -18.181 1.00 87.31 135 VAL A C 1
ATOM 1058 O O . VAL A 1 135 ? 10.063 22.768 -19.119 1.00 87.31 135 VAL A O 1
ATOM 1061 N N . ARG A 1 136 ? 10.276 22.131 -16.982 1.00 88.88 136 ARG A N 1
ATOM 1062 C CA . ARG A 1 136 ? 11.443 22.951 -16.695 1.00 88.88 136 ARG A CA 1
ATOM 1063 C C . ARG A 1 136 ? 12.693 22.241 -17.192 1.00 88.88 136 ARG A C 1
ATOM 1065 O O . ARG A 1 136 ? 12.936 21.084 -16.853 1.00 88.88 136 ARG A O 1
ATOM 1072 N N . ILE A 1 137 ? 13.519 22.945 -17.956 1.00 90.94 137 ILE A N 1
ATOM 1073 C CA . ILE A 1 137 ? 14.706 22.388 -18.608 1.00 90.94 137 ILE A CA 1
ATOM 1074 C C . ILE A 1 137 ? 15.953 23.238 -18.353 1.00 90.94 137 ILE A C 1
ATOM 1076 O O . ILE A 1 137 ? 15.864 24.424 -18.032 1.00 90.94 137 ILE A O 1
ATOM 1080 N N . VAL A 1 138 ? 17.126 22.630 -18.518 1.00 92.44 138 VAL A N 1
ATOM 1081 C CA . VAL A 1 138 ? 18.431 23.302 -18.509 1.00 92.44 138 VAL A CA 1
ATOM 1082 C C . VAL A 1 138 ? 19.195 22.967 -19.775 1.00 92.44 138 VAL A C 1
ATOM 1084 O O . VAL A 1 138 ? 19.360 21.793 -20.095 1.00 92.44 138 VAL A O 1
ATOM 1087 N N . GLY A 1 139 ? 19.682 23.979 -20.493 1.00 91.06 139 GLY A N 1
ATOM 1088 C CA . GLY A 1 139 ? 20.485 23.753 -21.694 1.00 91.06 139 GLY A CA 1
ATOM 1089 C C . GLY A 1 139 ? 21.778 23.001 -21.373 1.00 91.06 139 GLY A C 1
ATOM 1090 O O . GLY A 1 139 ? 22.495 23.348 -20.433 1.00 91.06 139 GLY A O 1
ATOM 1091 N N . VAL A 1 140 ? 22.087 21.962 -22.151 1.00 90.88 140 VAL A N 1
ATOM 1092 C CA . VAL A 1 140 ? 23.320 21.163 -21.996 1.00 90.88 140 VAL A CA 1
ATOM 1093 C C . VAL A 1 140 ? 24.156 21.217 -23.265 1.00 90.88 140 VAL A C 1
ATOM 1095 O O . VAL A 1 140 ? 25.368 21.416 -23.211 1.00 90.88 140 VAL A O 1
ATOM 1098 N N . THR A 1 141 ? 23.502 21.097 -24.417 1.00 87.88 141 THR A N 1
ATOM 1099 C CA . THR A 1 141 ? 24.089 21.348 -25.734 1.00 87.88 141 THR A CA 1
ATOM 1100 C C . THR A 1 141 ? 23.093 22.138 -26.578 1.00 87.88 141 THR A C 1
ATOM 1102 O O . THR A 1 141 ? 21.934 22.290 -26.204 1.00 87.88 141 THR A O 1
ATOM 1105 N N . ASN A 1 142 ? 23.503 22.589 -27.763 1.00 83.06 142 ASN A N 1
ATOM 1106 C CA . ASN A 1 142 ? 22.600 23.305 -28.672 1.00 83.06 142 ASN A CA 1
ATOM 1107 C C . ASN A 1 142 ? 21.441 22.431 -29.198 1.00 83.06 142 ASN A C 1
ATOM 1109 O O . ASN A 1 142 ? 20.522 22.955 -29.811 1.00 83.06 142 ASN A O 1
ATOM 1113 N N . THR A 1 143 ? 21.484 21.110 -28.992 1.00 88.31 143 THR A N 1
ATOM 1114 C CA . THR A 1 143 ? 20.450 20.165 -29.446 1.00 88.31 143 THR A CA 1
ATOM 1115 C C . THR A 1 143 ? 19.807 19.379 -28.304 1.00 88.31 143 THR A C 1
ATOM 1117 O O . THR A 1 143 ? 18.891 18.598 -28.559 1.00 88.31 143 THR A O 1
ATOM 1120 N N . CYS A 1 144 ? 20.275 19.542 -27.062 1.00 92.88 144 CYS A N 1
ATOM 1121 C CA . CYS A 1 144 ? 19.802 18.773 -25.912 1.00 92.88 144 CYS A CA 1
ATOM 1122 C C . CYS A 1 144 ? 19.654 19.654 -24.669 1.00 92.88 144 CYS A C 1
ATOM 1124 O O . CYS A 1 144 ? 20.556 20.428 -24.332 1.00 92.88 144 CYS A O 1
ATOM 1126 N N . ALA A 1 145 ? 18.560 19.459 -23.939 1.00 94.06 145 ALA A N 1
ATOM 1127 C CA . ALA A 1 145 ? 18.319 20.108 -22.659 1.00 94.06 145 ALA A CA 1
ATOM 1128 C C . ALA A 1 145 ? 17.851 19.089 -21.615 1.00 94.06 145 ALA A C 1
ATOM 1130 O O . ALA A 1 145 ? 17.062 18.200 -21.911 1.00 94.06 145 ALA A O 1
ATOM 1131 N N . GLU A 1 146 ? 18.360 19.215 -20.396 1.00 93.94 146 GLU A N 1
ATOM 1132 C CA . GLU A 1 146 ? 18.051 18.329 -19.278 1.00 93.94 146 GLU A CA 1
ATOM 1133 C C . GLU A 1 146 ? 16.762 18.792 -18.588 1.00 93.94 146 GLU A C 1
ATOM 1135 O O . GLU A 1 146 ? 16.698 19.914 -18.087 1.00 93.94 146 GLU A O 1
ATOM 1140 N N . VAL A 1 147 ? 15.752 17.930 -18.508 1.00 92.00 147 VAL A N 1
ATOM 1141 C CA . VAL A 1 147 ? 14.530 18.129 -17.718 1.00 92.00 147 VAL A CA 1
ATOM 1142 C C . VAL A 1 147 ? 14.894 18.177 -16.243 1.00 92.00 147 VAL A C 1
ATOM 1144 O O . VAL A 1 147 ? 15.637 17.325 -15.765 1.00 92.00 147 VAL A O 1
ATOM 1147 N N . ARG A 1 148 ? 14.388 19.160 -15.501 1.00 88.19 148 ARG A N 1
ATOM 1148 C CA . ARG A 1 148 ? 14.636 19.345 -14.062 1.00 88.19 148 ARG A CA 1
ATOM 1149 C C . ARG A 1 148 ? 13.518 18.819 -13.179 1.00 88.19 148 ARG A C 1
ATOM 1151 O O . ARG A 1 148 ? 13.798 18.489 -12.031 1.00 88.19 148 ARG A O 1
ATOM 1158 N N . ASP A 1 149 ? 12.308 18.718 -13.711 1.00 82.56 149 ASP A N 1
ATOM 1159 C CA . ASP A 1 149 ? 11.150 18.236 -12.966 1.00 82.56 149 ASP A CA 1
ATOM 1160 C C . ASP A 1 149 ? 11.257 16.721 -12.779 1.00 82.56 149 ASP A C 1
ATOM 1162 O O . ASP A 1 149 ? 11.282 15.965 -13.753 1.00 82.56 149 ASP A O 1
ATOM 1166 N N . ASN A 1 150 ? 11.343 16.253 -11.531 1.00 80.19 150 ASN A N 1
ATOM 1167 C CA . ASN A 1 150 ? 11.624 14.840 -11.264 1.00 80.19 150 ASN A CA 1
ATOM 1168 C C . ASN A 1 150 ? 10.473 13.936 -11.705 1.00 80.19 150 ASN A C 1
ATOM 1170 O O . ASN A 1 150 ? 10.719 12.848 -12.214 1.00 80.19 150 ASN A O 1
ATOM 1174 N N . LYS A 1 151 ? 9.230 14.408 -11.558 1.00 80.31 151 LYS A N 1
ATOM 1175 C CA . LYS A 1 151 ? 8.026 13.701 -12.018 1.00 80.31 151 LYS A CA 1
ATOM 1176 C C . LYS A 1 151 ? 7.994 13.483 -13.532 1.00 80.31 151 LYS A C 1
ATOM 1178 O O . LYS A 1 151 ? 7.416 12.504 -13.986 1.00 80.31 151 LYS A O 1
ATOM 1183 N N . ALA A 1 152 ? 8.598 14.390 -14.300 1.00 83.06 152 ALA A N 1
ATOM 1184 C CA . ALA A 1 152 ? 8.584 14.329 -15.756 1.00 83.06 152 ALA A CA 1
ATOM 1185 C C . ALA A 1 152 ? 9.714 13.462 -16.330 1.00 83.06 152 ALA A C 1
ATOM 1187 O O . ALA A 1 152 ? 9.638 13.051 -17.486 1.00 83.06 152 ALA A O 1
ATOM 1188 N N . ARG A 1 153 ? 10.764 13.176 -15.549 1.00 87.12 153 ARG A N 1
ATOM 1189 C CA . ARG A 1 153 ? 11.902 12.351 -15.976 1.00 87.12 153 ARG A CA 1
ATOM 1190 C C . ARG A 1 153 ? 11.486 10.886 -16.111 1.00 87.12 153 ARG A C 1
ATOM 1192 O O . ARG A 1 153 ? 10.951 10.305 -15.175 1.00 87.12 153 ARG A O 1
ATOM 1199 N N . GLY A 1 154 ? 11.769 10.299 -17.271 1.00 82.44 154 GLY A N 1
ATOM 1200 C CA . GLY A 1 154 ? 11.549 8.879 -17.543 1.00 82.44 154 GLY A CA 1
ATOM 1201 C C . GLY A 1 154 ? 12.602 7.963 -16.909 1.00 82.44 154 GLY A C 1
ATOM 1202 O O . GLY A 1 154 ? 13.529 8.411 -16.234 1.00 82.44 154 GLY A O 1
ATOM 1203 N N . GLU A 1 155 ? 12.483 6.660 -17.164 1.00 77.00 155 GLU A N 1
ATOM 1204 C CA . GLU A 1 155 ? 13.395 5.632 -16.633 1.00 77.00 155 GLU A CA 1
ATOM 1205 C C . GLU A 1 155 ? 14.857 5.888 -17.005 1.00 77.00 155 GLU A C 1
ATOM 1207 O O . GLU A 1 155 ? 15.167 6.235 -18.152 1.00 77.00 155 GLU A O 1
ATOM 1212 N N . ASN A 1 156 ? 15.754 5.665 -16.038 1.00 80.50 156 ASN A N 1
ATOM 1213 C CA . ASN A 1 156 ? 17.211 5.767 -16.173 1.00 80.50 156 ASN A CA 1
ATOM 1214 C C . ASN A 1 156 ? 17.662 7.098 -16.796 1.00 80.50 156 ASN A C 1
ATOM 1216 O O . ASN A 1 156 ? 18.617 7.158 -17.580 1.00 80.50 156 ASN A O 1
ATOM 1220 N N . TYR A 1 157 ? 16.945 8.177 -16.450 1.00 86.75 157 TYR A N 1
ATOM 1221 C CA . TYR A 1 157 ? 17.053 9.487 -17.085 1.00 86.75 157 TYR A CA 1
ATOM 1222 C C . TYR A 1 157 ? 18.489 9.986 -17.205 1.00 86.75 157 TYR A C 1
ATOM 1224 O O . TYR A 1 157 ? 18.934 10.315 -18.300 1.00 86.75 157 TYR A O 1
ATOM 1232 N N . ALA A 1 158 ? 19.222 10.030 -16.089 1.00 86.75 158 ALA A N 1
ATOM 1233 C CA . ALA A 1 158 ? 20.556 10.616 -16.046 1.00 86.75 158 ALA A CA 1
ATOM 1234 C C . ALA A 1 158 ? 21.522 9.901 -17.002 1.00 86.75 158 ALA A C 1
ATOM 1236 O O . ALA A 1 158 ? 22.206 10.546 -17.796 1.00 86.75 158 ALA A O 1
ATOM 1237 N N . THR A 1 159 ? 21.540 8.571 -16.966 1.00 85.62 159 THR A N 1
ATOM 1238 C CA . THR A 1 159 ? 22.426 7.740 -17.786 1.00 85.62 159 THR A CA 1
ATOM 1239 C C . THR A 1 159 ? 22.059 7.833 -19.266 1.00 85.62 159 THR A C 1
ATOM 1241 O O . THR A 1 159 ? 22.914 8.142 -20.099 1.00 85.62 159 THR A O 1
ATOM 1244 N N . ARG A 1 160 ? 20.776 7.666 -19.604 1.00 88.00 160 ARG A N 1
ATOM 1245 C CA . ARG A 1 160 ? 20.287 7.745 -20.992 1.00 88.00 160 ARG A CA 1
ATOM 1246 C C . ARG A 1 160 ? 20.462 9.139 -21.588 1.00 88.00 160 ARG A C 1
ATOM 1248 O O . ARG A 1 160 ? 20.868 9.270 -22.742 1.00 88.00 160 ARG A O 1
ATOM 1255 N N . PHE A 1 161 ? 20.224 10.186 -20.799 1.00 90.50 161 PHE A N 1
ATOM 1256 C CA . PHE A 1 161 ? 20.430 11.564 -21.231 1.00 90.50 161 PHE A CA 1
ATOM 1257 C C . PHE A 1 161 ? 21.910 11.869 -21.486 1.00 90.50 161 PHE A C 1
ATOM 1259 O O . PHE A 1 161 ? 22.216 12.511 -22.486 1.00 90.50 161 PHE A O 1
ATOM 1266 N N . LYS A 1 162 ? 22.838 11.368 -20.658 1.00 89.62 162 LYS A N 1
ATOM 1267 C CA . LYS A 1 162 ? 24.285 11.507 -20.909 1.00 89.62 162 LYS A CA 1
ATOM 1268 C C . LYS A 1 162 ? 24.726 10.833 -22.206 1.00 89.62 162 LYS A C 1
ATOM 1270 O O . LYS A 1 162 ? 25.559 11.385 -22.926 1.00 89.62 162 LYS A O 1
ATOM 1275 N N . ILE A 1 163 ? 24.167 9.664 -22.524 1.00 88.44 163 ILE A N 1
ATOM 1276 C CA . ILE A 1 163 ? 24.424 8.995 -23.808 1.00 88.44 163 ILE A CA 1
ATOM 1277 C C . ILE A 1 163 ? 23.901 9.868 -24.959 1.00 88.44 163 ILE A C 1
ATOM 1279 O O . ILE A 1 163 ? 24.650 10.183 -25.887 1.00 88.44 163 ILE A O 1
ATOM 1283 N N . LEU A 1 164 ? 22.657 10.342 -24.844 1.00 90.19 164 LEU A N 1
ATOM 1284 C CA . LEU A 1 164 ? 21.993 11.194 -25.834 1.00 90.19 164 LEU A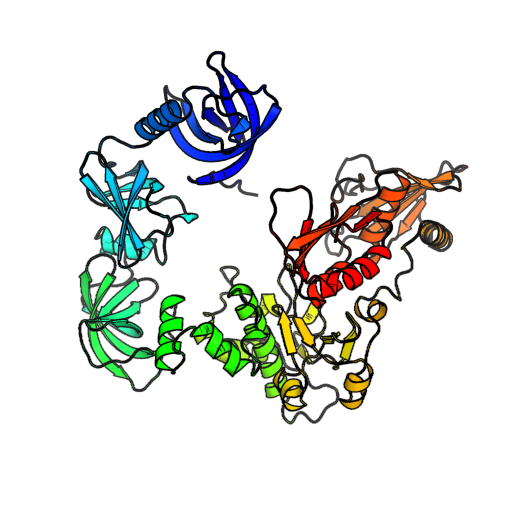 CA 1
ATOM 1285 C C . LEU A 1 164 ? 22.741 12.510 -26.092 1.00 90.19 164 LEU A C 1
ATOM 1287 O O . LEU A 1 164 ? 22.938 12.909 -27.241 1.00 90.19 164 LEU A O 1
ATOM 1291 N N . SER A 1 165 ? 23.213 13.161 -25.027 1.00 88.94 165 SER A N 1
ATOM 1292 C CA . SER A 1 165 ? 23.971 14.415 -25.071 1.00 88.94 165 SER A CA 1
ATOM 1293 C C . SER A 1 165 ? 25.450 14.223 -25.435 1.00 88.94 165 SER A C 1
ATOM 1295 O O . SER A 1 165 ? 26.187 15.207 -25.540 1.00 88.94 165 SER A O 1
ATOM 1297 N N . LYS A 1 166 ? 25.887 12.975 -25.667 1.00 86.94 166 LYS A N 1
ATOM 1298 C CA . LYS A 1 166 ? 27.273 12.576 -25.970 1.00 86.94 166 LYS A CA 1
ATOM 1299 C C . LYS A 1 166 ? 28.276 12.927 -24.866 1.00 86.94 166 LYS A C 1
ATOM 1301 O O . LYS A 1 166 ? 29.465 13.096 -25.135 1.00 86.94 166 LYS A O 1
ATOM 1306 N N . GLN A 1 167 ? 27.824 12.991 -23.618 1.00 83.94 167 GLN A N 1
ATOM 1307 C CA . GLN A 1 167 ? 28.666 13.140 -22.427 1.00 83.94 167 GLN A CA 1
ATOM 1308 C C . GLN A 1 167 ? 29.199 11.772 -21.963 1.00 83.94 167 GLN A C 1
ATOM 1310 O O . GLN A 1 167 ? 29.096 11.398 -20.796 1.00 83.94 167 GLN A O 1
ATOM 1315 N N . THR A 1 168 ? 29.759 10.995 -22.894 1.00 78.38 168 THR A N 1
ATOM 1316 C CA . THR A 1 168 ? 30.077 9.574 -22.679 1.00 78.38 168 THR A CA 1
ATOM 1317 C C . THR A 1 168 ? 31.244 9.345 -21.722 1.00 78.38 168 THR A C 1
ATOM 1319 O O . THR A 1 168 ? 31.304 8.302 -21.092 1.00 78.38 168 THR A O 1
ATOM 1322 N N . THR A 1 169 ? 32.130 10.329 -21.533 1.00 77.44 169 THR A N 1
ATOM 1323 C CA . THR A 1 169 ? 33.254 10.252 -20.577 1.00 77.44 169 THR A CA 1
ATOM 1324 C C . THR A 1 169 ? 32.822 10.238 -19.109 1.00 77.44 169 THR A C 1
ATOM 1326 O O . THR A 1 169 ? 33.655 10.061 -18.226 1.00 77.44 169 THR A O 1
ATOM 1329 N N . GLU A 1 170 ? 31.546 10.508 -18.830 1.00 76.19 170 GLU A N 1
ATOM 1330 C CA . GLU A 1 170 ? 30.973 10.471 -17.482 1.00 76.19 170 GLU A CA 1
ATOM 1331 C C . GLU A 1 170 ? 30.173 9.193 -17.203 1.00 76.19 170 GLU A C 1
ATOM 1333 O O . GLU A 1 170 ? 29.537 9.087 -16.149 1.00 76.19 170 GLU A O 1
ATOM 1338 N N . LEU A 1 171 ? 30.139 8.265 -18.159 1.00 80.25 171 LEU A N 1
ATOM 1339 C CA . LEU A 1 171 ? 29.496 6.970 -18.002 1.00 80.25 171 LEU A CA 1
ATOM 1340 C C . LEU A 1 171 ? 30.483 5.979 -17.370 1.00 80.25 171 LEU A C 1
ATOM 1342 O O . LEU A 1 171 ? 31.691 6.115 -17.552 1.00 80.25 171 LEU A O 1
ATOM 1346 N N . PRO A 1 172 ? 29.993 4.965 -16.640 1.00 72.25 172 PRO A N 1
ATOM 1347 C CA . PRO A 1 172 ? 30.842 3.941 -16.031 1.00 72.25 172 PRO A CA 1
ATOM 1348 C C . PRO A 1 172 ? 31.407 2.923 -17.042 1.00 72.25 172 PRO A C 1
ATOM 1350 O O . PRO A 1 172 ? 32.018 1.945 -16.624 1.00 72.25 172 PRO A O 1
ATOM 1353 N N . VAL A 1 173 ? 31.172 3.127 -18.341 1.00 81.69 173 VAL A N 1
ATOM 1354 C CA . VAL A 1 173 ? 31.471 2.191 -19.430 1.00 81.69 173 VAL A CA 1
ATOM 1355 C C . VAL A 1 173 ? 31.993 2.931 -20.656 1.00 81.69 173 VAL A C 1
ATOM 1357 O O . VAL A 1 173 ? 31.407 3.931 -21.084 1.00 81.69 173 VAL A O 1
ATOM 1360 N N . ASP A 1 174 ? 33.057 2.391 -21.243 1.00 85.81 174 ASP A N 1
ATOM 1361 C CA . ASP A 1 174 ? 33.749 2.903 -22.421 1.00 85.81 174 ASP A CA 1
ATOM 1362 C C . ASP A 1 174 ? 33.627 1.952 -23.627 1.00 85.81 174 ASP A C 1
ATOM 1364 O O . ASP A 1 174 ? 33.316 0.764 -23.525 1.00 85.81 174 ASP A O 1
ATOM 1368 N N . ILE A 1 175 ? 33.896 2.482 -24.825 1.00 89.31 175 ILE A N 1
ATOM 1369 C CA . ILE A 1 175 ? 33.980 1.661 -26.041 1.00 89.31 175 ILE A CA 1
ATOM 1370 C C . ILE A 1 175 ? 35.164 0.698 -25.911 1.00 89.31 175 ILE A C 1
ATOM 1372 O O . ILE A 1 175 ? 36.302 1.124 -25.716 1.00 89.31 175 ILE A O 1
ATOM 1376 N N . GLY A 1 176 ? 34.902 -0.587 -26.128 1.00 87.50 176 GLY A N 1
ATOM 1377 C CA . GLY A 1 176 ? 35.872 -1.670 -26.004 1.00 87.50 176 GLY A CA 1
ATOM 1378 C C . GLY A 1 176 ? 35.761 -2.451 -24.698 1.00 87.50 176 GLY A C 1
ATOM 1379 O O . GLY A 1 176 ? 36.391 -3.504 -24.604 1.00 87.50 176 GLY A O 1
ATOM 1380 N N . ASP A 1 177 ? 34.955 -1.986 -23.741 1.00 89.38 177 ASP A N 1
ATOM 1381 C CA . ASP A 1 177 ? 34.734 -2.703 -22.489 1.00 89.38 177 ASP A CA 1
ATOM 1382 C C . ASP A 1 177 ? 34.003 -4.026 -22.734 1.00 89.38 177 ASP A C 1
ATOM 1384 O O . ASP A 1 177 ? 33.013 -4.092 -23.470 1.00 89.38 177 ASP A O 1
ATOM 1388 N N . GLU A 1 178 ? 34.516 -5.081 -22.102 1.00 91.50 178 GLU A N 1
ATOM 1389 C CA . GLU A 1 178 ? 33.851 -6.376 -21.982 1.00 91.50 178 GLU A CA 1
ATOM 1390 C C . GLU A 1 178 ? 32.841 -6.291 -20.836 1.00 91.50 178 GLU A C 1
ATOM 1392 O O . GLU A 1 178 ? 33.169 -5.844 -19.733 1.00 91.50 178 GLU A O 1
ATOM 1397 N N . ILE A 1 179 ? 31.619 -6.732 -21.096 1.00 88.56 179 ILE A N 1
ATOM 1398 C CA . ILE A 1 179 ? 30.502 -6.681 -20.160 1.00 88.56 179 ILE A CA 1
ATOM 1399 C C . ILE A 1 179 ? 29.845 -8.052 -20.071 1.00 88.56 179 ILE A C 1
ATOM 1401 O O . ILE A 1 179 ? 29.743 -8.767 -21.064 1.00 88.56 179 ILE A O 1
ATOM 1405 N N . THR A 1 180 ? 29.333 -8.374 -18.891 1.00 86.69 180 THR A N 1
ATOM 1406 C CA . THR A 1 180 ? 28.410 -9.491 -18.697 1.00 86.69 180 THR A CA 1
ATOM 1407 C C . THR A 1 180 ? 27.041 -8.903 -18.405 1.00 86.69 180 THR A C 1
ATOM 1409 O O . THR A 1 180 ? 26.905 -8.078 -17.502 1.00 86.69 180 THR A O 1
ATOM 1412 N N . THR A 1 181 ? 26.029 -9.309 -19.163 1.00 84.62 181 THR A N 1
ATOM 1413 C CA . THR A 1 181 ? 24.649 -8.848 -18.972 1.00 84.62 181 THR A CA 1
ATOM 1414 C C . THR A 1 181 ? 23.659 -9.962 -19.294 1.00 84.62 181 THR A C 1
ATOM 1416 O O . THR A 1 181 ? 24.035 -11.067 -19.682 1.00 84.62 181 THR A O 1
ATOM 1419 N N . VAL A 1 182 ? 22.378 -9.687 -19.101 1.00 83.31 182 VAL A N 1
ATOM 1420 C CA . VAL A 1 182 ? 21.276 -10.573 -19.458 1.00 83.31 182 VAL A CA 1
ATOM 1421 C C . VAL A 1 182 ? 20.433 -9.853 -20.491 1.00 83.31 182 VAL A C 1
ATOM 1423 O O . VAL A 1 182 ? 20.155 -8.661 -20.339 1.00 83.31 182 VAL A O 1
ATOM 1426 N N . ILE A 1 183 ? 20.032 -10.561 -21.545 1.00 85.12 183 ILE A N 1
ATOM 1427 C CA . ILE A 1 183 ? 19.100 -9.998 -22.517 1.00 85.12 183 ILE A CA 1
ATOM 1428 C C . ILE A 1 183 ? 17.767 -9.766 -21.811 1.00 85.12 183 ILE A C 1
ATOM 1430 O O . ILE A 1 183 ? 17.102 -10.701 -21.376 1.00 85.12 183 ILE A O 1
ATOM 1434 N N . ALA A 1 184 ? 17.405 -8.505 -21.669 1.00 75.19 184 ALA A N 1
ATOM 1435 C CA . ALA A 1 184 ? 16.204 -8.054 -20.999 1.00 75.19 184 ALA A CA 1
ATOM 1436 C C . ALA A 1 184 ? 15.043 -7.885 -21.979 1.00 75.19 184 ALA A C 1
ATOM 1438 O O . ALA A 1 184 ? 13.905 -8.188 -21.635 1.00 75.19 184 ALA A O 1
ATOM 1439 N N . GLU A 1 185 ? 15.341 -7.419 -23.194 1.00 75.25 185 GLU A N 1
ATOM 1440 C CA . GLU A 1 185 ? 14.330 -7.121 -24.204 1.00 75.25 185 GLU A CA 1
ATOM 1441 C C . GLU A 1 185 ? 14.787 -7.582 -25.591 1.00 75.25 185 GLU A C 1
ATOM 1443 O O . GLU A 1 185 ? 15.983 -7.752 -25.849 1.00 75.25 185 GLU A O 1
ATOM 1448 N N . GLY A 1 186 ? 13.843 -7.762 -26.507 1.00 74.94 186 GLY A N 1
ATOM 1449 C CA . GLY A 1 186 ? 14.138 -8.086 -27.899 1.00 74.94 186 GLY A CA 1
ATOM 1450 C C . GLY A 1 186 ? 13.043 -7.642 -28.860 1.00 74.94 186 GLY A C 1
ATOM 1451 O O . GLY A 1 186 ? 11.856 -7.739 -28.551 1.00 74.94 186 GLY A O 1
ATOM 1452 N N . ASP A 1 187 ? 13.455 -7.175 -30.035 1.00 68.81 187 ASP A N 1
ATOM 1453 C CA . ASP A 1 187 ? 12.616 -6.979 -31.215 1.00 68.81 187 ASP A CA 1
ATOM 1454 C C . ASP A 1 187 ? 13.175 -7.785 -32.407 1.00 68.81 187 ASP A C 1
ATOM 1456 O O . ASP A 1 187 ? 14.193 -8.473 -32.296 1.00 68.81 187 ASP A O 1
ATOM 1460 N N . GLU A 1 188 ? 12.509 -7.728 -33.566 1.00 64.00 188 GLU A N 1
ATOM 1461 C CA . GLU A 1 188 ? 12.935 -8.468 -34.767 1.00 64.00 188 GLU A CA 1
ATOM 1462 C C . GLU A 1 188 ? 14.354 -8.113 -35.254 1.00 64.00 188 GLU A C 1
ATOM 1464 O O . GLU A 1 188 ? 14.917 -8.851 -36.057 1.00 64.00 188 GLU A O 1
ATOM 1469 N N . ASN A 1 189 ? 14.945 -7.003 -34.805 1.00 72.31 189 ASN A N 1
ATOM 1470 C CA . ASN A 1 189 ? 16.207 -6.462 -35.309 1.00 72.31 189 ASN A CA 1
ATOM 1471 C C . ASN A 1 189 ? 17.289 -6.282 -34.229 1.00 72.31 189 ASN A C 1
ATOM 1473 O O . ASN A 1 189 ? 18.441 -5.981 -34.569 1.00 72.31 189 ASN A O 1
ATOM 1477 N N . ALA A 1 190 ? 16.951 -6.418 -32.947 1.00 82.44 190 ALA A N 1
ATOM 1478 C CA . ALA A 1 190 ? 17.845 -6.113 -31.843 1.00 82.44 190 ALA A CA 1
ATOM 1479 C C . ALA A 1 190 ? 17.455 -6.813 -30.539 1.00 82.44 190 ALA A C 1
ATOM 1481 O O . ALA A 1 190 ? 16.282 -6.950 -30.211 1.00 82.44 190 ALA A O 1
ATOM 1482 N N . LEU A 1 191 ? 18.470 -7.155 -29.751 1.00 86.69 191 LEU A N 1
ATOM 1483 C CA . LEU A 1 191 ? 18.328 -7.545 -28.351 1.00 86.69 191 LEU A CA 1
ATOM 1484 C C . LEU A 1 191 ? 18.841 -6.410 -27.463 1.00 86.69 191 LEU A C 1
ATOM 1486 O O . LEU A 1 191 ? 19.780 -5.707 -27.842 1.00 86.69 191 LEU A O 1
ATOM 1490 N N . ILE A 1 192 ? 18.246 -6.216 -26.292 1.00 86.44 192 ILE A N 1
ATOM 1491 C CA . ILE A 1 192 ? 18.638 -5.182 -25.333 1.00 86.44 192 ILE A CA 1
ATOM 1492 C C . ILE A 1 192 ? 19.019 -5.848 -24.017 1.00 86.44 192 ILE A C 1
ATOM 1494 O O . ILE A 1 192 ? 18.258 -6.647 -23.484 1.00 86.44 192 ILE A O 1
ATOM 1498 N N . GLY A 1 193 ? 20.194 -5.508 -23.498 1.00 85.50 193 GLY A N 1
ATOM 1499 C CA . GLY A 1 193 ? 20.611 -5.795 -22.124 1.00 85.50 193 GLY A CA 1
ATOM 1500 C C . GLY A 1 193 ? 20.881 -4.503 -21.353 1.00 85.50 193 GLY A C 1
ATOM 1501 O O . GLY A 1 193 ? 20.700 -3.405 -21.886 1.00 85.50 193 GLY A O 1
ATOM 1502 N N . TYR A 1 194 ? 21.357 -4.634 -20.118 1.00 81.38 194 TYR A N 1
ATOM 1503 C CA . TYR A 1 194 ? 21.642 -3.503 -19.227 1.00 81.38 194 TYR A CA 1
ATOM 1504 C C . TYR A 1 194 ? 23.020 -3.630 -18.570 1.00 81.38 194 TYR A C 1
ATOM 1506 O O . TYR A 1 194 ? 23.439 -4.722 -18.182 1.00 81.38 194 TYR A O 1
ATOM 1514 N N . VAL A 1 195 ? 23.741 -2.512 -18.465 1.00 78.75 195 VAL A N 1
ATOM 1515 C CA . VAL A 1 195 ? 25.010 -2.415 -17.727 1.00 78.75 195 VAL A CA 1
ATOM 1516 C C . VAL A 1 195 ? 24.875 -1.300 -16.699 1.00 78.75 195 VAL A C 1
ATOM 1518 O O . VAL A 1 195 ? 25.039 -0.121 -17.025 1.00 78.75 195 VAL A O 1
ATOM 1521 N N . GLY A 1 196 ? 24.495 -1.678 -15.475 1.00 75.38 196 GLY A N 1
ATOM 1522 C CA . GLY A 1 196 ? 23.816 -0.745 -14.573 1.00 75.38 196 GLY A CA 1
ATOM 1523 C C . GLY A 1 196 ? 22.600 -0.127 -15.278 1.00 75.38 196 GLY A C 1
ATOM 1524 O O . GLY A 1 196 ? 21.985 -0.760 -16.138 1.00 75.38 196 GLY A O 1
ATOM 1525 N N . ASP A 1 197 ? 22.353 1.160 -15.041 1.00 74.44 197 ASP A N 1
ATOM 1526 C CA . ASP A 1 197 ? 21.223 1.886 -15.636 1.00 74.44 197 ASP A CA 1
ATOM 1527 C C . ASP A 1 197 ? 21.303 2.068 -17.170 1.00 74.44 197 ASP A C 1
ATOM 1529 O O . ASP A 1 197 ? 20.376 2.612 -17.787 1.00 74.44 197 ASP A O 1
ATOM 1533 N N . ALA A 1 198 ? 22.421 1.704 -17.812 1.00 80.50 198 ALA A N 1
ATOM 1534 C CA . ALA A 1 198 ? 22.661 1.966 -19.228 1.00 80.50 198 ALA A CA 1
ATOM 1535 C C . ALA A 1 198 ? 22.094 0.843 -20.117 1.00 80.50 198 ALA A C 1
ATOM 1537 O O . ALA A 1 198 ? 22.619 -0.274 -20.093 1.00 80.50 198 ALA A O 1
ATOM 1538 N N . PRO A 1 199 ? 21.091 1.122 -20.973 1.00 85.44 199 PRO A N 1
ATOM 1539 C CA . PRO A 1 199 ? 20.616 0.134 -21.931 1.00 85.44 199 PRO A CA 1
ATOM 1540 C C . PRO A 1 199 ? 21.659 -0.079 -23.034 1.00 85.44 199 PRO A C 1
ATOM 1542 O O . PRO A 1 199 ? 22.169 0.889 -23.609 1.00 85.44 199 PRO A O 1
ATOM 1545 N N . ILE A 1 200 ? 21.929 -1.336 -23.383 1.00 87.88 200 ILE A N 1
ATOM 1546 C CA . ILE A 1 200 ? 22.816 -1.723 -24.482 1.00 87.88 200 ILE A CA 1
ATOM 1547 C C . ILE A 1 200 ? 22.071 -2.530 -25.537 1.00 87.88 200 ILE A C 1
ATOM 1549 O O . ILE A 1 200 ? 21.468 -3.554 -25.242 1.00 87.88 200 ILE A O 1
ATOM 1553 N N . LYS A 1 201 ? 22.133 -2.068 -26.787 1.00 89.50 201 LYS A N 1
ATOM 1554 C CA . LYS A 1 201 ? 21.577 -2.762 -27.949 1.00 89.50 201 LYS A CA 1
ATOM 1555 C C . LYS A 1 201 ? 22.619 -3.662 -28.596 1.00 89.50 201 LYS A C 1
ATOM 1557 O O . LYS A 1 201 ? 23.690 -3.200 -28.982 1.00 89.50 201 LYS A O 1
ATOM 1562 N N . PHE A 1 202 ? 22.232 -4.904 -28.831 1.00 89.62 202 PHE A N 1
ATOM 1563 C CA . PHE A 1 202 ? 22.972 -5.897 -29.588 1.00 89.62 202 PHE A CA 1
ATOM 1564 C C . PHE A 1 202 ? 22.263 -6.148 -30.929 1.00 89.62 202 PHE A C 1
ATOM 1566 O O . PHE A 1 202 ? 21.175 -6.727 -30.954 1.00 89.62 202 PHE A O 1
ATOM 1573 N N . PRO A 1 203 ? 22.833 -5.695 -32.060 1.00 77.69 203 PRO A N 1
ATOM 1574 C CA . PRO A 1 203 ? 22.314 -5.994 -33.386 1.00 77.69 203 PRO A CA 1
ATOM 1575 C C . PRO A 1 203 ? 22.731 -7.419 -33.780 1.00 77.69 203 PRO A C 1
ATOM 1577 O O . PRO A 1 203 ? 23.857 -7.643 -34.219 1.00 77.69 203 PRO A O 1
ATOM 1580 N N . GLY A 1 204 ? 21.851 -8.404 -33.610 1.00 66.94 204 GLY A N 1
ATOM 1581 C CA . GLY A 1 204 ? 22.142 -9.782 -34.011 1.00 66.94 204 GLY A CA 1
ATOM 1582 C C . GLY A 1 204 ? 21.191 -10.825 -33.430 1.00 66.94 204 GLY A C 1
ATOM 1583 O O . GLY A 1 204 ? 20.553 -10.604 -32.407 1.00 66.94 204 GLY A O 1
ATOM 1584 N N . HIS A 1 205 ? 21.126 -11.978 -34.100 1.00 62.19 205 HIS A N 1
ATOM 1585 C CA . HIS A 1 205 ? 20.357 -13.153 -33.688 1.00 62.19 205 HIS A CA 1
ATOM 1586 C C . HIS A 1 205 ? 21.301 -14.200 -33.092 1.00 62.19 205 HIS A C 1
ATOM 1588 O O . HIS A 1 205 ? 22.307 -14.539 -33.718 1.00 62.19 205 HIS A O 1
ATOM 1594 N N . GLY A 1 206 ? 20.977 -14.724 -31.909 1.00 71.25 206 GLY A N 1
ATOM 1595 C CA . GLY A 1 206 ? 21.761 -15.795 -31.282 1.00 71.25 206 GLY A CA 1
ATOM 1596 C C . GLY A 1 206 ? 21.605 -15.920 -29.769 1.00 71.25 206 GLY A C 1
ATOM 1597 O O . GLY A 1 206 ? 21.939 -16.972 -29.239 1.00 71.25 206 GLY A O 1
ATOM 1598 N N . ALA A 1 207 ? 21.083 -14.888 -29.103 1.00 76.50 207 ALA A N 1
ATOM 1599 C CA . ALA A 1 207 ? 20.686 -14.951 -27.703 1.00 76.50 207 ALA A CA 1
ATOM 1600 C C . ALA A 1 207 ? 19.162 -14.832 -27.562 1.00 76.50 207 ALA A C 1
ATOM 1602 O O . ALA A 1 207 ? 18.493 -14.263 -28.428 1.00 76.50 207 ALA A O 1
ATOM 1603 N N . GLU A 1 208 ? 18.627 -15.373 -26.477 1.00 77.75 208 GLU A N 1
ATOM 1604 C CA . GLU A 1 208 ? 17.210 -15.298 -26.120 1.00 77.75 208 GLU A CA 1
ATOM 1605 C C . GLU A 1 208 ? 17.002 -14.355 -24.930 1.00 77.75 208 GLU A C 1
ATOM 1607 O O . GLU A 1 208 ? 17.909 -14.116 -24.132 1.00 77.75 208 GLU A O 1
ATOM 1612 N N . ILE A 1 209 ? 15.795 -13.809 -24.791 1.00 76.56 209 ILE A N 1
ATOM 1613 C CA . ILE A 1 209 ? 15.435 -12.998 -23.623 1.00 76.56 209 ILE A CA 1
ATOM 1614 C C . ILE A 1 209 ? 15.562 -13.852 -22.353 1.00 76.56 209 ILE A C 1
ATOM 1616 O O . ILE A 1 209 ? 15.117 -14.996 -22.299 1.00 76.56 209 ILE A O 1
ATOM 1620 N N . GLY A 1 210 ? 16.180 -13.287 -21.319 1.00 71.50 210 GLY A N 1
ATOM 1621 C CA . GLY A 1 210 ? 16.548 -13.958 -20.074 1.00 71.50 210 GLY A CA 1
ATOM 1622 C C . GLY A 1 210 ? 17.895 -14.683 -20.131 1.00 71.50 210 GLY A C 1
ATOM 1623 O O . GLY A 1 210 ? 18.388 -15.117 -19.089 1.00 71.50 210 GLY A O 1
ATOM 1624 N N . GLN A 1 211 ? 18.522 -14.801 -21.303 1.00 79.62 211 GLN A N 1
ATOM 1625 C CA . GLN A 1 211 ? 19.811 -15.468 -21.441 1.00 79.62 211 GLN A CA 1
ATOM 1626 C C . GLN A 1 211 ? 20.955 -14.556 -20.999 1.00 79.62 211 GLN A C 1
ATOM 1628 O O . GLN A 1 211 ? 21.047 -13.393 -21.407 1.00 79.62 211 GLN A O 1
ATOM 1633 N N . LYS A 1 212 ? 21.849 -15.096 -20.169 1.00 83.12 212 LYS A N 1
ATOM 1634 C CA . LYS A 1 212 ? 23.099 -14.430 -19.813 1.00 83.12 212 LYS A CA 1
ATOM 1635 C C . LYS A 1 212 ? 24.057 -14.450 -21.001 1.00 83.12 212 LYS A C 1
ATOM 1637 O O . LYS A 1 212 ? 24.256 -15.485 -21.639 1.00 83.12 212 LYS A O 1
ATOM 1642 N N . ILE A 1 213 ? 24.682 -13.312 -21.259 1.00 87.88 213 ILE A N 1
ATOM 1643 C CA . ILE A 1 213 ? 25.644 -13.118 -22.336 1.00 87.88 213 ILE A CA 1
ATOM 1644 C C . ILE A 1 213 ? 26.879 -12.379 -21.830 1.00 87.88 213 ILE A C 1
ATOM 1646 O O . ILE A 1 213 ? 26.793 -11.574 -20.898 1.00 87.88 213 ILE A O 1
ATOM 1650 N N . ASP A 1 214 ? 27.999 -12.608 -22.503 1.00 89.88 214 ASP A N 1
ATOM 1651 C CA . ASP A 1 214 ? 29.083 -11.639 -22.537 1.00 89.88 214 ASP A CA 1
ATOM 1652 C C . ASP A 1 214 ? 29.022 -10.875 -23.855 1.00 89.88 214 ASP A C 1
ATOM 1654 O O . ASP A 1 214 ? 28.682 -11.408 -24.919 1.00 89.88 214 ASP A O 1
ATOM 1658 N N . GLY A 1 215 ? 29.328 -9.590 -23.774 1.00 89.44 215 GLY A N 1
ATOM 1659 C CA . GLY A 1 215 ? 29.377 -8.717 -24.925 1.00 89.44 215 GLY A CA 1
ATOM 1660 C C . GLY A 1 215 ? 30.485 -7.695 -24.801 1.00 89.44 215 GLY A C 1
ATOM 1661 O O . GLY A 1 215 ? 31.091 -7.514 -23.747 1.00 89.44 215 GLY A O 1
ATOM 1662 N N . ARG A 1 216 ? 30.728 -6.989 -25.898 1.00 92.12 216 ARG A N 1
ATOM 1663 C CA . ARG A 1 216 ? 31.653 -5.863 -25.935 1.00 92.12 216 ARG A CA 1
ATOM 1664 C C . ARG A 1 216 ? 30.929 -4.610 -26.379 1.00 92.12 216 ARG A C 1
ATOM 1666 O O . ARG A 1 216 ? 30.213 -4.635 -27.380 1.00 92.12 216 ARG A O 1
ATOM 1673 N N . VAL A 1 217 ? 31.144 -3.502 -25.678 1.00 91.81 217 VAL A N 1
ATOM 1674 C CA . VAL A 1 217 ? 30.620 -2.194 -26.087 1.00 91.81 217 VAL A CA 1
ATOM 1675 C C . VAL A 1 217 ? 31.363 -1.733 -27.343 1.00 91.81 217 VAL A C 1
ATOM 1677 O O . VAL A 1 217 ? 32.580 -1.570 -27.341 1.00 91.81 217 VAL A O 1
ATOM 1680 N N . THR A 1 218 ? 30.638 -1.512 -28.436 1.00 90.94 218 THR A N 1
ATOM 1681 C CA . THR A 1 218 ? 31.191 -1.099 -29.739 1.00 90.94 218 THR A CA 1
ATOM 1682 C C . THR A 1 218 ? 30.918 0.368 -30.062 1.00 90.94 218 THR A C 1
ATOM 1684 O O . THR A 1 218 ? 31.620 0.958 -30.886 1.00 90.94 218 THR A O 1
ATOM 1687 N N . GLY A 1 219 ? 29.936 0.987 -29.403 1.00 90.31 219 GLY A N 1
ATOM 1688 C CA . GLY A 1 219 ? 29.622 2.395 -29.603 1.00 90.31 219 GLY A CA 1
ATOM 1689 C C . GLY A 1 219 ? 28.430 2.890 -28.795 1.00 90.31 219 GLY A C 1
ATOM 1690 O O . GLY A 1 219 ? 27.950 2.229 -27.879 1.00 90.31 219 GLY A O 1
ATOM 1691 N N . PHE A 1 220 ? 27.944 4.067 -29.180 1.00 88.50 220 PHE A N 1
ATOM 1692 C CA . PHE A 1 220 ? 26.766 4.723 -28.617 1.00 88.50 220 PHE A CA 1
ATOM 1693 C C . PHE A 1 220 ? 25.839 5.133 -29.769 1.00 88.50 220 PHE A C 1
ATOM 1695 O O . PHE A 1 220 ? 26.305 5.693 -30.765 1.00 88.50 220 PHE A O 1
ATOM 1702 N N . GLU A 1 221 ? 24.540 4.869 -29.648 1.00 86.19 221 GLU A N 1
ATOM 1703 C CA . GLU A 1 221 ? 23.522 5.227 -30.644 1.00 86.19 221 GLU A CA 1
ATOM 1704 C C . GLU A 1 221 ? 22.297 5.802 -29.931 1.00 86.19 221 GLU A C 1
ATOM 1706 O O . GLU A 1 221 ? 21.673 5.118 -29.125 1.00 86.19 221 GLU A O 1
ATOM 1711 N N . GLY A 1 222 ? 21.922 7.044 -30.246 1.00 85.12 222 GLY A N 1
ATOM 1712 C CA . GLY A 1 222 ? 20.789 7.698 -29.590 1.00 85.12 222 GLY A CA 1
ATOM 1713 C C . GLY A 1 222 ? 21.022 7.819 -28.084 1.00 85.12 222 GLY A C 1
ATOM 1714 O O . GLY A 1 222 ? 21.972 8.469 -27.670 1.00 85.12 222 GLY A O 1
ATOM 1715 N N . ASP A 1 223 ? 20.168 7.181 -27.288 1.00 86.44 223 ASP A N 1
ATOM 1716 C CA . ASP A 1 223 ? 20.178 7.180 -25.822 1.00 86.44 223 ASP A CA 1
ATOM 1717 C C . ASP A 1 223 ? 20.703 5.864 -25.205 1.00 86.44 223 ASP A C 1
ATOM 1719 O O . ASP A 1 223 ? 20.467 5.589 -24.027 1.00 86.44 223 ASP A O 1
ATOM 1723 N N . ARG A 1 224 ? 21.367 5.017 -26.002 1.00 87.69 224 ARG A N 1
ATOM 1724 C CA . ARG A 1 224 ? 21.822 3.675 -25.603 1.00 87.69 224 ARG A CA 1
ATOM 1725 C C . ARG A 1 224 ? 23.244 3.359 -26.052 1.00 87.69 224 ARG A C 1
ATOM 1727 O O . ARG A 1 224 ? 23.776 3.947 -26.998 1.00 87.69 224 ARG A O 1
ATOM 1734 N N . LEU A 1 225 ? 23.837 2.376 -25.387 1.00 89.69 225 LEU A N 1
ATOM 1735 C CA . LEU A 1 225 ? 25.056 1.720 -25.842 1.00 89.69 225 LEU A CA 1
ATOM 1736 C C . LEU A 1 225 ? 24.726 0.814 -27.038 1.00 89.69 225 LEU A C 1
ATOM 1738 O O . LEU A 1 225 ? 23.603 0.322 -27.177 1.00 89.69 225 LEU A O 1
ATOM 1742 N N . VAL A 1 226 ? 25.717 0.557 -27.879 1.00 91.06 226 VAL A N 1
ATOM 1743 C CA . VAL A 1 226 ? 25.674 -0.475 -28.918 1.00 91.06 226 VAL A CA 1
ATOM 1744 C C . VAL A 1 226 ? 26.782 -1.465 -28.621 1.00 91.06 226 VAL A C 1
ATOM 1746 O O . VAL A 1 226 ? 27.923 -1.062 -28.397 1.00 91.06 226 VAL A O 1
ATOM 1749 N N . GLY A 1 227 ? 26.462 -2.751 -28.620 1.00 91.19 227 GLY A N 1
ATOM 1750 C CA . GLY A 1 227 ? 27.404 -3.822 -28.331 1.00 91.19 227 GLY A CA 1
ATOM 1751 C C . GLY A 1 227 ? 27.391 -4.926 -29.375 1.00 91.19 227 GLY A C 1
ATOM 1752 O O . GLY A 1 227 ? 26.484 -5.011 -30.197 1.00 91.19 227 GLY A O 1
ATOM 1753 N N . GLU A 1 228 ? 28.401 -5.783 -29.322 1.00 91.50 228 GLU A N 1
ATOM 1754 C CA . GLU A 1 228 ? 28.426 -7.081 -29.999 1.00 91.50 228 GLU A CA 1
ATOM 1755 C C . GLU A 1 228 ? 28.370 -8.193 -28.948 1.00 91.50 228 GLU A C 1
ATOM 1757 O O . GLU A 1 228 ? 29.007 -8.075 -27.902 1.00 91.50 228 GLU A O 1
ATOM 1762 N N . ILE A 1 229 ? 27.601 -9.255 -29.201 1.00 90.31 229 ILE A N 1
ATOM 1763 C CA . ILE A 1 229 ? 27.586 -10.438 -28.330 1.00 90.31 229 ILE A CA 1
ATOM 1764 C C . ILE A 1 229 ? 28.845 -11.249 -28.637 1.00 90.31 229 ILE A C 1
ATOM 1766 O O . ILE A 1 229 ? 29.064 -11.633 -29.789 1.00 90.31 229 ILE A O 1
ATOM 1770 N N . THR A 1 230 ? 29.671 -11.495 -27.622 1.00 89.31 230 THR A N 1
ATOM 1771 C CA . THR A 1 230 ? 30.916 -12.266 -27.741 1.00 89.31 230 THR A CA 1
ATOM 1772 C C . THR A 1 230 ? 30.720 -13.714 -27.300 1.00 89.31 230 THR A C 1
ATOM 1774 O O . THR A 1 230 ? 31.282 -14.612 -27.931 1.00 89.31 230 THR A O 1
ATOM 1777 N N . GLU A 1 231 ? 29.884 -13.957 -26.286 1.00 89.00 231 GLU A N 1
ATOM 1778 C CA . GLU A 1 231 ? 29.565 -15.294 -25.774 1.00 89.00 231 GLU A CA 1
ATOM 1779 C C . GLU A 1 231 ? 28.123 -15.363 -25.244 1.00 89.00 231 GLU A C 1
ATOM 1781 O O . GLU A 1 231 ? 27.594 -14.400 -24.694 1.00 89.00 231 GLU A O 1
ATOM 1786 N N . THR A 1 232 ? 27.472 -16.515 -25.409 1.00 86.88 232 THR A N 1
ATOM 1787 C CA . THR A 1 232 ? 26.133 -16.800 -24.872 1.00 86.88 232 THR A CA 1
ATOM 1788 C C . THR A 1 232 ? 26.214 -17.977 -23.914 1.00 86.88 232 THR A C 1
ATOM 1790 O O . THR A 1 232 ? 26.815 -18.999 -24.252 1.00 86.88 232 THR A O 1
ATOM 1793 N N . TYR A 1 233 ? 25.568 -17.871 -22.758 1.00 81.50 233 TYR A N 1
ATOM 1794 C CA . TYR A 1 233 ? 25.549 -18.929 -21.753 1.00 81.50 233 TYR A CA 1
ATOM 1795 C C . TYR A 1 233 ? 24.189 -19.629 -21.725 1.00 81.50 233 TYR A C 1
ATOM 1797 O O . TYR A 1 233 ? 23.157 -18.982 -21.870 1.00 81.50 233 TYR A O 1
ATOM 1805 N N . ASP A 1 234 ? 24.156 -20.931 -21.439 1.00 70.62 234 ASP A N 1
ATOM 1806 C CA . ASP A 1 234 ? 22.910 -21.681 -21.170 1.00 70.62 234 ASP A CA 1
ATOM 1807 C C . ASP A 1 234 ? 22.346 -21.389 -19.755 1.00 70.62 234 ASP A C 1
ATOM 1809 O O . ASP A 1 234 ? 21.648 -22.205 -19.150 1.00 70.62 234 ASP A O 1
ATOM 1813 N N . GLU A 1 235 ? 22.685 -20.231 -19.185 1.00 64.62 235 GLU A N 1
ATOM 1814 C CA . GLU A 1 235 ? 22.230 -19.766 -17.877 1.00 64.62 235 GLU A CA 1
ATOM 1815 C C . GLU A 1 235 ? 21.160 -18.687 -18.068 1.00 64.62 235 GLU A C 1
ATOM 1817 O O . GLU A 1 235 ? 21.402 -17.670 -18.723 1.00 64.62 235 GLU A O 1
ATOM 1822 N N . VAL A 1 236 ? 19.992 -18.873 -17.443 1.00 61.00 236 VAL A N 1
ATOM 1823 C CA . VAL A 1 236 ? 19.032 -17.777 -17.266 1.00 61.00 236 VAL A CA 1
ATOM 1824 C C . VAL A 1 236 ? 19.594 -16.859 -16.189 1.00 61.00 236 VAL A C 1
ATOM 1826 O O . VAL A 1 236 ? 19.697 -17.246 -15.020 1.00 61.00 236 VAL A O 1
ATOM 1829 N N . GLY A 1 237 ? 20.030 -15.673 -16.597 1.00 58.25 237 GLY A N 1
ATOM 1830 C CA . GLY A 1 237 ? 20.610 -14.696 -15.690 1.00 58.25 237 GLY A CA 1
ATOM 1831 C C . GLY A 1 237 ? 19.537 -13.859 -14.998 1.00 58.25 237 GLY A C 1
ATOM 1832 O O . GLY A 1 237 ? 18.398 -13.760 -15.449 1.00 58.25 237 GLY A O 1
ATOM 1833 N N . ARG A 1 238 ? 19.907 -13.232 -13.882 1.00 58.22 238 ARG A N 1
ATOM 1834 C CA . ARG A 1 238 ? 19.068 -12.225 -13.234 1.00 58.22 238 ARG A CA 1
ATOM 1835 C C . ARG A 1 238 ? 19.234 -10.908 -13.989 1.00 58.22 238 ARG A C 1
ATOM 1837 O O . ARG A 1 238 ? 20.366 -10.478 -14.182 1.00 58.22 238 ARG A O 1
ATOM 1844 N N . ILE A 1 239 ? 18.140 -10.301 -14.441 1.00 57.22 239 ILE A N 1
ATOM 1845 C CA . ILE A 1 239 ? 18.197 -8.975 -15.059 1.00 57.22 239 ILE A CA 1
ATOM 1846 C C . ILE A 1 239 ? 18.192 -7.946 -13.925 1.00 57.22 239 ILE A C 1
ATOM 1848 O O . ILE A 1 239 ? 17.125 -7.559 -13.437 1.00 57.22 239 ILE A O 1
ATOM 1852 N N . ASP A 1 240 ? 19.382 -7.572 -13.464 1.00 51.78 240 ASP A N 1
ATOM 1853 C CA . ASP A 1 240 ? 19.549 -6.473 -12.512 1.00 51.78 240 ASP A CA 1
ATOM 1854 C C . ASP A 1 240 ? 19.041 -5.171 -13.167 1.00 51.78 240 ASP A C 1
ATOM 1856 O O . ASP A 1 240 ? 19.290 -4.941 -14.351 1.00 51.78 240 ASP A O 1
ATOM 1860 N N . GLU A 1 241 ? 18.268 -4.368 -12.425 1.00 54.34 241 GLU A N 1
ATOM 1861 C CA . GLU A 1 241 ? 17.688 -3.088 -12.891 1.00 54.34 241 GLU A CA 1
ATOM 1862 C C . GLU A 1 241 ? 16.778 -3.215 -14.136 1.00 54.34 241 GLU A C 1
ATOM 1864 O O . GLU A 1 241 ? 16.607 -2.273 -14.912 1.00 54.34 241 GLU A O 1
ATOM 1869 N N . SER A 1 242 ? 16.147 -4.384 -14.329 1.00 55.44 242 SER A N 1
ATOM 1870 C CA . SER A 1 242 ? 15.127 -4.561 -15.373 1.00 55.44 242 SER A CA 1
ATOM 1871 C C . SER A 1 242 ? 13.982 -3.560 -15.224 1.00 55.44 242 SER A C 1
ATOM 1873 O O . SER A 1 242 ? 13.481 -3.300 -14.130 1.00 55.44 242 SER A O 1
ATOM 1875 N N . THR A 1 243 ? 13.487 -3.045 -16.344 1.00 59.47 243 THR A N 1
ATOM 1876 C CA . THR A 1 243 ? 12.237 -2.279 -16.385 1.00 59.47 243 THR A CA 1
ATOM 1877 C C . THR A 1 243 ? 11.042 -3.216 -16.146 1.00 59.47 243 THR A C 1
ATOM 1879 O O . THR A 1 243 ? 11.135 -4.436 -16.326 1.00 59.47 243 THR A O 1
ATOM 1882 N N . HIS A 1 244 ? 9.882 -2.678 -15.741 1.00 65.62 244 HIS A N 1
ATOM 1883 C CA . HIS A 1 244 ? 8.649 -3.486 -15.651 1.00 65.62 244 HIS A CA 1
ATOM 1884 C C . HIS A 1 244 ? 8.323 -4.153 -16.992 1.00 65.62 244 HIS A C 1
ATOM 1886 O O . HIS A 1 244 ? 7.927 -5.316 -17.033 1.00 65.62 244 HIS A O 1
ATOM 1892 N N . TRP A 1 245 ? 8.589 -3.428 -18.075 1.00 62.81 245 TRP A N 1
ATOM 1893 C CA . TRP A 1 245 ? 8.448 -3.876 -19.448 1.00 62.81 245 TRP A CA 1
ATOM 1894 C C . TRP A 1 245 ? 9.255 -5.163 -19.715 1.00 62.81 245 TRP A C 1
ATOM 1896 O O . TRP A 1 245 ? 8.679 -6.173 -20.125 1.00 62.81 245 TRP A O 1
ATOM 1906 N N . ALA A 1 246 ? 10.558 -5.178 -19.401 1.00 63.59 246 ALA A N 1
ATOM 1907 C CA . ALA A 1 246 ? 11.430 -6.336 -19.641 1.00 63.59 246 ALA A CA 1
ATOM 1908 C C . ALA A 1 246 ? 10.940 -7.598 -18.912 1.00 63.59 246 ALA A C 1
ATOM 1910 O O . ALA A 1 246 ? 10.971 -8.710 -19.445 1.00 63.59 246 ALA A O 1
ATOM 1911 N N . ARG A 1 247 ? 10.401 -7.423 -17.700 1.00 73.56 247 ARG A N 1
ATOM 1912 C CA . ARG A 1 247 ? 9.811 -8.523 -16.925 1.00 73.56 247 ARG A CA 1
ATOM 1913 C C . ARG A 1 247 ? 8.551 -9.089 -17.577 1.00 73.56 247 ARG A C 1
ATOM 1915 O O . ARG A 1 247 ? 8.352 -10.302 -17.539 1.00 73.56 247 ARG A O 1
ATOM 1922 N N . MET A 1 248 ? 7.716 -8.250 -18.193 1.00 78.94 248 MET A N 1
ATOM 1923 C CA . MET A 1 248 ? 6.525 -8.716 -18.918 1.00 78.94 248 MET A CA 1
ATOM 1924 C C . MET A 1 248 ? 6.898 -9.540 -20.144 1.00 78.94 248 MET A C 1
ATOM 1926 O O . MET A 1 248 ? 6.302 -10.586 -20.381 1.00 78.94 248 MET A O 1
ATOM 1930 N N . GLN A 1 249 ? 7.927 -9.128 -20.878 1.00 67.44 249 GLN A N 1
ATOM 1931 C CA . GLN A 1 249 ? 8.386 -9.860 -22.058 1.00 67.44 249 GLN A CA 1
ATOM 1932 C C . GLN A 1 249 ? 9.049 -11.189 -21.691 1.00 67.44 249 GLN A C 1
ATOM 1934 O O . GLN A 1 249 ? 8.886 -12.185 -22.394 1.00 67.44 249 GLN A O 1
ATOM 1939 N N . TRP A 1 250 ? 9.742 -11.246 -20.552 1.00 71.38 250 TRP A N 1
ATOM 1940 C CA . TRP A 1 250 ? 10.222 -12.511 -20.002 1.00 71.38 250 TRP A CA 1
ATOM 1941 C C . TRP A 1 250 ? 9.068 -13.476 -19.693 1.00 71.38 250 TRP A C 1
ATOM 1943 O O . TRP A 1 250 ? 9.143 -14.651 -20.053 1.00 71.38 250 TRP A O 1
ATOM 1953 N N . LEU A 1 251 ? 7.975 -12.981 -19.100 1.00 76.94 251 LEU A N 1
ATOM 1954 C CA . LEU A 1 251 ? 6.766 -13.781 -18.883 1.00 76.94 251 LEU A CA 1
ATOM 1955 C C . LEU A 1 251 ? 6.121 -14.222 -20.210 1.00 76.94 251 LEU A C 1
ATOM 1957 O O . LEU A 1 251 ? 5.748 -15.386 -20.334 1.00 76.94 251 LEU A O 1
ATOM 1961 N N . GLN A 1 252 ? 6.081 -13.361 -21.227 1.00 77.06 252 GLN A N 1
ATOM 1962 C CA . GLN A 1 252 ? 5.607 -13.728 -22.571 1.00 77.06 252 GLN A CA 1
ATOM 1963 C C . GLN A 1 252 ? 6.405 -14.872 -23.181 1.00 77.06 252 GLN A C 1
ATOM 1965 O O . GLN A 1 252 ? 5.830 -15.851 -23.650 1.00 77.06 252 GLN A O 1
ATOM 1970 N N . ASN A 1 253 ? 7.732 -14.832 -23.082 1.00 72.69 253 ASN A N 1
ATOM 1971 C CA . ASN A 1 253 ? 8.562 -15.942 -23.553 1.00 72.69 253 ASN A CA 1
ATOM 1972 C C . ASN A 1 253 ? 8.397 -17.217 -22.714 1.00 72.69 253 ASN A C 1
ATOM 1974 O O . ASN A 1 253 ? 8.601 -18.318 -23.223 1.00 72.69 253 ASN A O 1
ATOM 1978 N N . ALA A 1 254 ? 8.005 -17.087 -21.443 1.00 74.31 254 ALA A N 1
ATOM 1979 C CA . ALA A 1 254 ? 7.634 -18.218 -20.598 1.00 74.31 254 ALA A CA 1
ATOM 1980 C C . ALA A 1 254 ? 6.239 -18.795 -20.926 1.00 74.31 254 ALA A C 1
ATOM 1982 O O . ALA A 1 254 ? 5.877 -19.831 -20.366 1.00 74.31 254 ALA A O 1
ATOM 1983 N N . GLY A 1 255 ? 5.492 -18.175 -21.850 1.00 81.44 255 GLY A N 1
ATOM 1984 C CA . GLY A 1 255 ? 4.184 -18.625 -22.329 1.00 81.44 255 GLY A CA 1
ATOM 1985 C C . GLY A 1 255 ? 2.983 -17.874 -21.748 1.00 81.44 255 GLY A C 1
ATOM 1986 O O . GLY A 1 255 ? 1.877 -18.406 -21.823 1.00 81.44 255 GLY A O 1
ATOM 1987 N N . PHE A 1 256 ? 3.189 -16.694 -21.151 1.00 83.00 256 PHE A N 1
ATOM 1988 C CA . PHE A 1 256 ? 2.120 -15.833 -20.630 1.00 83.00 256 PHE A CA 1
ATOM 1989 C C . PHE A 1 256 ? 1.833 -14.669 -21.597 1.00 83.00 256 PHE A C 1
ATOM 1991 O O . PHE A 1 256 ? 2.599 -13.710 -21.625 1.00 83.00 256 PHE A O 1
ATOM 1998 N N . ASP A 1 257 ? 0.767 -14.727 -22.395 1.00 79.06 257 ASP A N 1
ATOM 1999 C CA . ASP A 1 257 ? 0.644 -13.938 -23.634 1.00 79.06 257 ASP A CA 1
ATOM 2000 C C . ASP A 1 257 ? -0.029 -12.555 -23.463 1.00 79.06 257 ASP A C 1
ATOM 2002 O O . ASP A 1 257 ? 0.621 -11.520 -23.661 1.00 79.06 257 ASP A O 1
ATOM 2006 N N . GLU A 1 258 ? -1.335 -12.515 -23.159 1.00 78.06 258 GLU A N 1
ATOM 2007 C CA . GLU A 1 258 ? -2.179 -11.311 -23.306 1.00 78.06 258 GLU A CA 1
ATOM 2008 C C . GLU A 1 258 ? -2.038 -10.352 -22.118 1.00 78.06 258 GLU A C 1
ATOM 2010 O O . GLU A 1 258 ? -1.858 -9.147 -22.306 1.00 78.06 258 GLU A O 1
ATOM 2015 N N . GLU A 1 259 ? -2.079 -10.886 -20.895 1.00 84.12 259 GLU A N 1
ATOM 2016 C CA . GLU A 1 259 ? -1.869 -10.130 -19.654 1.00 84.12 259 GLU A CA 1
ATOM 2017 C C . GLU A 1 259 ? -0.794 -10.828 -18.801 1.00 84.12 259 GLU A C 1
ATOM 2019 O O . GLU A 1 259 ? -1.119 -11.446 -17.780 1.00 84.12 259 GLU A O 1
ATOM 2024 N N . PRO A 1 260 ? 0.500 -10.746 -19.177 1.00 84.81 260 PRO A N 1
ATOM 2025 C CA . PRO A 1 260 ? 1.530 -11.662 -18.682 1.00 84.81 260 PRO A CA 1
ATOM 2026 C C . PRO A 1 260 ? 1.652 -11.686 -17.155 1.00 84.81 260 PRO A C 1
ATOM 2028 O O . PRO A 1 260 ? 1.739 -12.747 -16.536 1.00 84.81 260 PRO A O 1
ATOM 2031 N N . PHE A 1 261 ? 1.595 -10.510 -16.519 1.00 87.69 261 PHE A N 1
ATOM 2032 C CA . PHE A 1 261 ? 1.643 -10.397 -15.060 1.00 87.69 261 PHE A CA 1
ATOM 2033 C C . PHE A 1 261 ? 0.456 -11.076 -14.376 1.00 87.69 261 PHE A C 1
ATOM 2035 O O . PHE A 1 261 ? 0.610 -11.736 -13.344 1.00 87.69 261 PHE A O 1
ATOM 2042 N N . ARG A 1 262 ? -0.737 -10.909 -14.948 1.00 89.44 262 ARG A N 1
ATOM 2043 C CA . ARG A 1 262 ? -1.974 -11.443 -14.394 1.00 89.44 262 ARG A CA 1
ATOM 2044 C C . ARG A 1 262 ? -2.077 -12.939 -14.612 1.00 89.44 262 ARG A C 1
ATOM 2046 O O . ARG A 1 262 ? -2.438 -13.640 -13.672 1.00 89.44 262 ARG A O 1
ATOM 2053 N N . GLU A 1 263 ? -1.704 -13.437 -15.782 1.00 90.56 263 GLU A N 1
ATOM 2054 C CA . GLU A 1 263 ? -1.641 -14.874 -16.054 1.00 90.56 263 GLU A CA 1
ATOM 2055 C C . GLU A 1 263 ? -0.630 -15.571 -15.132 1.00 90.56 263 GLU A C 1
ATOM 2057 O O . GLU A 1 263 ? -0.961 -16.581 -14.503 1.00 90.56 263 GLU A O 1
ATOM 2062 N N . PHE A 1 264 ? 0.550 -14.971 -14.931 1.00 92.00 264 PHE A N 1
ATOM 2063 C CA . PHE A 1 264 ? 1.502 -15.441 -13.925 1.00 92.00 264 PHE A CA 1
ATOM 2064 C C . PHE A 1 264 ? 0.881 -15.458 -12.521 1.00 92.00 264 PHE A C 1
ATOM 2066 O O . PHE A 1 264 ? 1.043 -16.430 -11.781 1.00 92.00 264 PHE A O 1
ATOM 2073 N N . ALA A 1 265 ? 0.152 -14.407 -12.133 1.00 92.56 265 ALA A N 1
ATOM 2074 C CA . ALA A 1 265 ? -0.498 -14.345 -10.828 1.00 92.56 265 ALA A CA 1
ATOM 2075 C C . ALA A 1 265 ? -1.587 -15.410 -10.647 1.00 92.56 265 ALA A C 1
ATOM 2077 O O . ALA A 1 265 ? -1.668 -16.014 -9.574 1.00 92.56 265 ALA A O 1
ATOM 2078 N N . VAL A 1 266 ? -2.374 -15.680 -11.692 1.00 92.38 266 VAL A N 1
ATOM 2079 C CA . VAL A 1 266 ? -3.358 -16.771 -11.744 1.00 92.38 266 VAL A CA 1
ATOM 2080 C C . VAL A 1 266 ? -2.673 -18.102 -11.492 1.00 92.38 266 VAL A C 1
ATOM 2082 O O . VAL A 1 266 ? -3.085 -18.832 -10.589 1.00 92.38 266 VAL A O 1
ATOM 2085 N N . GLU A 1 267 ? -1.600 -18.403 -12.222 1.00 91.75 267 GLU A N 1
ATOM 2086 C CA . GLU A 1 267 ? -0.883 -19.663 -12.048 1.00 91.75 267 GLU A CA 1
ATOM 2087 C C . GLU A 1 267 ? -0.241 -19.753 -10.658 1.00 91.75 267 GLU A C 1
ATOM 2089 O O . GLU A 1 267 ? -0.410 -20.753 -9.954 1.00 91.75 267 GLU A O 1
ATOM 2094 N N . PHE A 1 268 ? 0.450 -18.701 -10.216 1.00 93.00 268 PHE A N 1
ATOM 2095 C CA . PHE A 1 268 ? 1.173 -18.677 -8.946 1.00 93.00 268 PHE A CA 1
ATOM 2096 C C . PHE A 1 268 ? 0.238 -18.859 -7.742 1.00 93.00 268 PHE A C 1
ATOM 2098 O O . PHE A 1 268 ? 0.499 -19.693 -6.869 1.00 93.00 268 PHE A O 1
ATOM 2105 N N . ILE A 1 269 ? -0.874 -18.120 -7.708 1.00 92.50 269 ILE A N 1
ATOM 2106 C CA . ILE A 1 269 ? -1.868 -18.176 -6.627 1.00 92.50 269 ILE A CA 1
ATOM 2107 C C . ILE A 1 269 ? -2.752 -19.428 -6.760 1.00 92.50 269 ILE A C 1
ATOM 2109 O O . ILE A 1 269 ? -3.122 -20.040 -5.754 1.00 92.50 269 ILE A O 1
ATOM 2113 N N . GLY A 1 270 ? -3.049 -19.844 -7.994 1.00 86.19 270 GLY A N 1
ATOM 2114 C CA . GLY A 1 270 ? -3.948 -20.948 -8.338 1.00 86.19 270 GLY A CA 1
ATOM 2115 C C . GLY A 1 270 ? -5.438 -20.588 -8.329 1.00 86.19 270 GLY A C 1
ATOM 2116 O O . GLY A 1 270 ? -6.261 -21.498 -8.300 1.00 86.19 270 GLY A O 1
ATOM 2117 N N . GLY A 1 271 ? -5.790 -19.297 -8.283 1.00 81.62 271 GLY A N 1
ATOM 2118 C CA . GLY A 1 271 ? -7.176 -18.810 -8.225 1.00 81.62 271 GLY A CA 1
ATOM 2119 C C . GLY A 1 271 ? -7.799 -18.544 -9.600 1.00 81.62 271 GLY A C 1
ATOM 2120 O O . GLY A 1 271 ? -7.111 -18.563 -10.614 1.00 81.62 271 GLY A O 1
ATOM 2121 N N . ASP A 1 272 ? -9.104 -18.260 -9.631 1.00 87.88 272 ASP A N 1
ATOM 2122 C CA . ASP A 1 272 ? -9.792 -17.805 -10.849 1.00 87.88 272 ASP A CA 1
ATOM 2123 C C . ASP A 1 272 ? -9.308 -16.388 -11.234 1.00 87.88 272 ASP A C 1
ATOM 2125 O O . ASP A 1 272 ? -9.269 -15.517 -10.357 1.00 87.88 272 ASP A O 1
ATOM 2129 N N . PRO A 1 273 ? -8.970 -16.114 -12.511 1.00 87.94 273 PRO A N 1
ATOM 2130 C CA . PRO A 1 273 ? -8.613 -14.772 -12.975 1.00 87.94 273 PRO A CA 1
ATOM 2131 C C . PRO A 1 273 ? -9.601 -13.678 -12.555 1.00 87.94 273 PRO A C 1
ATOM 2133 O O . PRO A 1 273 ? -9.181 -12.570 -12.213 1.00 87.94 273 PRO A O 1
ATOM 2136 N N . GLN A 1 274 ? -10.905 -13.968 -12.552 1.00 89.38 274 GLN A N 1
ATOM 2137 C CA . GLN A 1 274 ? -11.958 -13.007 -12.191 1.00 89.38 274 GLN A CA 1
ATOM 2138 C C . GLN A 1 274 ? -11.953 -12.649 -10.701 1.00 89.38 274 GLN A C 1
ATOM 2140 O O . GLN A 1 274 ? -12.460 -11.601 -10.309 1.00 89.38 274 GLN A O 1
ATOM 2145 N N . ASN A 1 275 ? -11.348 -13.505 -9.881 1.00 91.62 275 ASN A N 1
ATOM 2146 C CA . ASN A 1 275 ? -11.265 -13.354 -8.437 1.00 91.62 275 ASN A CA 1
ATOM 2147 C C . ASN A 1 275 ? -9.970 -12.663 -7.977 1.00 91.62 275 ASN A C 1
ATOM 2149 O O . ASN A 1 275 ? -9.763 -12.502 -6.773 1.00 91.62 275 ASN A O 1
ATOM 2153 N N . LEU A 1 276 ? -9.088 -12.274 -8.902 1.00 92.19 276 LEU A N 1
ATOM 2154 C CA . LEU A 1 276 ? -7.886 -11.498 -8.605 1.00 92.19 276 LEU A CA 1
ATOM 2155 C C . LEU A 1 276 ? -8.159 -9.984 -8.658 1.00 92.19 276 LEU A C 1
ATOM 2157 O O . LEU A 1 276 ? -9.084 -9.548 -9.345 1.00 92.19 276 LEU A O 1
ATOM 2161 N N . PRO A 1 277 ? -7.353 -9.156 -7.964 1.00 90.75 277 PRO A N 1
ATOM 2162 C CA . PRO A 1 277 ? -7.469 -7.707 -8.060 1.00 90.75 277 PRO A CA 1
ATOM 2163 C C . PRO A 1 277 ? -7.253 -7.214 -9.493 1.00 90.75 277 PRO A C 1
ATOM 2165 O O . PRO A 1 277 ? -6.369 -7.704 -10.188 1.00 90.75 277 PRO A O 1
ATOM 2168 N N . ALA A 1 278 ? -8.020 -6.200 -9.897 1.00 85.06 278 ALA A N 1
ATOM 2169 C CA . ALA A 1 278 ? -7.889 -5.582 -11.215 1.00 85.06 278 ALA A CA 1
ATOM 2170 C C . ALA A 1 278 ? -6.702 -4.606 -11.328 1.00 85.06 278 ALA A C 1
ATOM 2172 O O . ALA A 1 278 ? -6.262 -4.329 -12.435 1.00 85.06 278 ALA A O 1
ATOM 2173 N N . SER A 1 279 ? -6.203 -4.055 -10.213 1.00 86.56 279 SER A N 1
ATOM 2174 C CA . SER A 1 279 ? -5.047 -3.151 -10.227 1.00 86.56 279 SER A CA 1
ATOM 2175 C C . SER A 1 279 ? -3.741 -3.898 -9.973 1.00 86.56 279 SER A C 1
ATOM 2177 O O . SER A 1 279 ? -3.656 -4.708 -9.045 1.00 86.56 279 SER A O 1
ATOM 2179 N N . ASP A 1 280 ? -2.703 -3.560 -10.737 1.00 84.44 280 ASP A N 1
ATOM 2180 C CA . ASP A 1 280 ? -1.377 -4.181 -10.631 1.00 84.44 280 ASP A CA 1
ATOM 2181 C C . ASP A 1 280 ? -0.767 -4.049 -9.235 1.00 84.44 280 ASP A C 1
ATOM 2183 O O . ASP A 1 280 ? -0.152 -4.988 -8.733 1.00 84.44 280 ASP A O 1
ATOM 2187 N N . GLU A 1 281 ? -0.987 -2.920 -8.555 1.00 87.12 281 GLU A N 1
ATOM 2188 C CA . GLU A 1 281 ? -0.518 -2.715 -7.181 1.00 87.12 281 GLU A CA 1
ATOM 2189 C C . GLU A 1 281 ? -1.132 -3.742 -6.216 1.00 87.12 281 GLU A C 1
ATOM 2191 O O . GLU A 1 281 ? -0.429 -4.391 -5.438 1.00 87.12 281 GLU A O 1
ATOM 2196 N N . ARG A 1 282 ? -2.450 -3.964 -6.289 1.00 89.19 282 ARG A N 1
ATOM 2197 C CA . ARG A 1 282 ? -3.118 -4.941 -5.418 1.00 89.19 282 ARG A CA 1
ATOM 2198 C C . ARG A 1 282 ? -2.828 -6.372 -5.847 1.00 89.19 282 ARG A C 1
ATOM 2200 O O . ARG A 1 282 ? -2.789 -7.261 -4.996 1.00 89.19 282 ARG A O 1
ATOM 2207 N N . LEU A 1 283 ? -2.629 -6.608 -7.138 1.00 92.50 283 LEU A N 1
ATOM 2208 C CA . LEU A 1 283 ? -2.203 -7.904 -7.645 1.00 92.50 283 LEU A CA 1
ATOM 2209 C C . LEU A 1 283 ? -0.803 -8.255 -7.123 1.00 92.50 283 LEU A C 1
ATOM 2211 O O . LEU A 1 283 ? -0.590 -9.361 -6.622 1.00 92.50 283 LEU A O 1
ATOM 2215 N N . ARG A 1 284 ? 0.118 -7.283 -7.124 1.00 92.44 284 ARG A N 1
ATOM 2216 C CA . ARG A 1 284 ? 1.439 -7.382 -6.492 1.00 92.44 284 ARG A CA 1
ATOM 2217 C C . ARG A 1 284 ? 1.322 -7.689 -5.001 1.00 92.44 284 ARG A C 1
ATOM 2219 O O . ARG A 1 284 ? 1.971 -8.622 -4.530 1.00 92.44 284 ARG A O 1
ATOM 2226 N N . ASP A 1 285 ? 0.472 -6.974 -4.264 1.00 94.12 285 ASP A N 1
ATOM 2227 C CA . ASP A 1 285 ? 0.209 -7.261 -2.847 1.00 94.12 285 ASP A CA 1
ATOM 2228 C C . ASP A 1 285 ? -0.245 -8.711 -2.623 1.00 94.12 285 ASP A C 1
ATOM 2230 O O . ASP A 1 285 ? 0.237 -9.382 -1.705 1.00 94.12 285 ASP A O 1
ATOM 2234 N N . ALA A 1 286 ? -1.177 -9.192 -3.453 1.00 95.75 286 ALA A N 1
ATOM 2235 C CA . ALA A 1 286 ? -1.713 -10.548 -3.377 1.00 95.75 286 ALA A CA 1
ATOM 2236 C C . ALA A 1 286 ? -0.625 -11.598 -3.652 1.00 95.75 286 ALA A C 1
ATOM 2238 O O . ALA A 1 286 ? -0.490 -12.555 -2.885 1.00 95.75 286 ALA A O 1
ATOM 2239 N N . LEU A 1 287 ? 0.193 -11.381 -4.687 1.00 95.69 287 LEU A N 1
ATOM 2240 C CA . LEU A 1 287 ? 1.337 -12.223 -5.048 1.00 95.69 287 LEU A CA 1
ATOM 2241 C C . LEU A 1 287 ? 2.361 -12.325 -3.917 1.00 95.69 287 LEU A C 1
ATOM 2243 O O . LEU A 1 287 ? 2.753 -13.427 -3.530 1.00 95.69 287 LEU A O 1
ATOM 2247 N N . VAL A 1 288 ? 2.778 -11.189 -3.352 1.00 96.12 288 VAL A N 1
ATOM 2248 C CA . VAL A 1 288 ? 3.748 -11.163 -2.248 1.00 96.12 288 VAL A CA 1
ATOM 2249 C C . VAL A 1 288 ? 3.170 -11.845 -1.011 1.00 96.12 288 VAL A C 1
ATOM 2251 O O . VAL A 1 288 ? 3.850 -12.658 -0.377 1.00 96.12 288 VAL A O 1
ATOM 2254 N N . ALA A 1 289 ? 1.914 -11.547 -0.669 1.00 97.12 289 ALA A N 1
ATOM 2255 C CA . ALA A 1 289 ? 1.243 -12.153 0.472 1.00 97.12 289 ALA A CA 1
ATOM 2256 C C . ALA A 1 289 ? 1.153 -13.679 0.326 1.00 97.12 289 ALA A C 1
ATOM 2258 O O . ALA A 1 289 ? 1.444 -14.411 1.276 1.00 97.12 289 ALA A O 1
ATOM 2259 N N . GLU A 1 290 ? 0.804 -14.165 -0.865 1.00 97.50 290 GLU A N 1
ATOM 2260 C CA . GLU A 1 290 ? 0.756 -15.594 -1.158 1.00 97.50 290 GLU A CA 1
ATOM 2261 C C . GLU A 1 290 ? 2.148 -16.231 -1.164 1.00 97.50 290 GLU A C 1
ATOM 2263 O O . GLU A 1 290 ? 2.336 -17.290 -0.564 1.00 97.50 290 GLU A O 1
ATOM 2268 N N . GLY A 1 291 ? 3.152 -15.556 -1.728 1.00 96.44 291 GLY A N 1
ATOM 2269 C CA . GLY A 1 291 ? 4.548 -15.985 -1.680 1.00 96.44 291 GLY A CA 1
ATOM 2270 C C . GLY A 1 291 ? 5.044 -16.171 -0.246 1.00 96.44 291 GLY A C 1
ATOM 2271 O O . GLY A 1 291 ? 5.699 -17.166 0.058 1.00 96.44 291 GLY A O 1
ATOM 2272 N N . ILE A 1 292 ? 4.670 -15.280 0.675 1.00 97.06 292 ILE A N 1
ATOM 2273 C CA . ILE A 1 292 ? 4.983 -15.426 2.103 1.00 97.06 292 ILE A CA 1
ATOM 2274 C C . ILE A 1 292 ? 4.299 -16.663 2.703 1.00 97.06 292 ILE A C 1
ATOM 2276 O O . ILE A 1 292 ? 4.956 -17.430 3.413 1.00 97.06 292 ILE A O 1
ATOM 2280 N N . ARG A 1 293 ? 3.010 -16.899 2.420 1.00 96.44 293 ARG A N 1
ATOM 2281 C CA . ARG A 1 293 ? 2.283 -18.087 2.915 1.00 96.44 293 ARG A CA 1
ATOM 2282 C C . ARG A 1 293 ? 2.897 -19.384 2.379 1.00 96.44 293 ARG A C 1
ATOM 2284 O O . ARG A 1 293 ? 3.108 -20.322 3.150 1.00 96.44 293 ARG A O 1
ATOM 2291 N N . LEU A 1 294 ? 3.250 -19.419 1.093 1.00 95.62 294 LEU A N 1
ATOM 2292 C CA . LEU A 1 294 ? 3.951 -20.536 0.453 1.00 95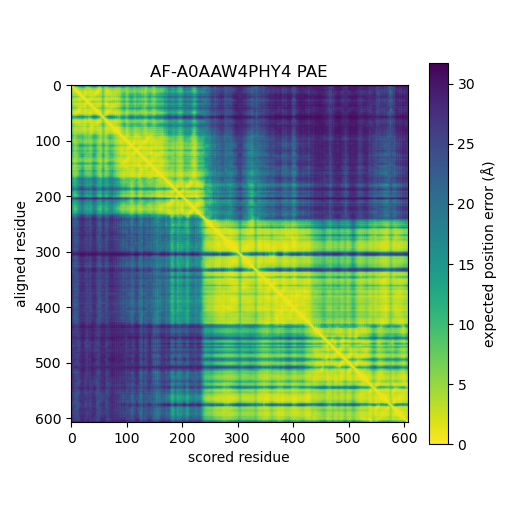.62 294 LEU A CA 1
ATOM 2293 C C . LEU A 1 294 ? 5.338 -20.757 1.058 1.00 95.62 294 LEU A C 1
ATOM 2295 O O . LEU A 1 294 ? 5.668 -21.885 1.416 1.00 95.62 294 LEU A O 1
ATOM 2299 N N . GLY A 1 295 ? 6.120 -19.694 1.245 1.00 94.19 295 GLY A N 1
ATOM 2300 C CA . GLY A 1 295 ? 7.448 -19.771 1.845 1.00 94.19 295 GLY A CA 1
ATOM 2301 C C . GLY A 1 295 ? 7.412 -20.277 3.286 1.00 94.19 295 GLY A C 1
ATOM 2302 O O . GLY A 1 295 ? 8.247 -21.094 3.671 1.00 94.19 295 GLY A O 1
ATOM 2303 N N . ILE A 1 296 ? 6.421 -19.859 4.082 1.00 94.56 296 ILE A N 1
ATOM 2304 C CA . ILE A 1 296 ? 6.191 -20.415 5.422 1.00 94.56 296 ILE A CA 1
ATOM 2305 C C . ILE A 1 296 ? 5.837 -21.903 5.318 1.00 94.56 296 ILE A C 1
ATOM 2307 O O . ILE A 1 296 ? 6.473 -22.720 5.978 1.00 94.56 296 ILE A O 1
ATOM 2311 N N . ALA A 1 297 ? 4.863 -22.273 4.484 1.00 92.62 297 ALA A N 1
ATOM 2312 C CA . ALA A 1 297 ? 4.432 -23.664 4.345 1.00 92.62 297 ALA A CA 1
ATOM 2313 C C . ALA A 1 297 ? 5.561 -24.596 3.873 1.00 92.62 297 ALA A C 1
ATOM 2315 O O . ALA A 1 297 ? 5.697 -25.707 4.384 1.00 92.62 297 ALA A O 1
ATOM 2316 N N . ASP A 1 298 ? 6.393 -24.141 2.937 1.00 91.81 298 ASP A N 1
ATOM 2317 C CA . ASP A 1 298 ? 7.534 -24.892 2.415 1.00 91.81 298 ASP A CA 1
ATOM 2318 C C . ASP A 1 298 ? 8.636 -25.055 3.469 1.00 91.81 298 ASP A C 1
ATOM 2320 O O . ASP A 1 298 ? 9.096 -26.167 3.725 1.00 91.81 298 ASP A O 1
ATOM 2324 N N . LYS A 1 299 ? 9.002 -23.973 4.171 1.00 89.44 299 LYS A N 1
ATOM 2325 C CA . LYS A 1 299 ? 10.020 -24.016 5.238 1.00 89.44 299 LYS A CA 1
ATOM 2326 C C . LYS A 1 299 ? 9.607 -24.861 6.440 1.00 89.44 299 LYS A C 1
ATOM 2328 O O . LYS A 1 299 ? 10.477 -25.325 7.172 1.00 89.44 299 LYS A O 1
ATOM 2333 N N . LEU A 1 300 ? 8.307 -25.036 6.656 1.00 89.12 300 LEU A N 1
ATOM 2334 C CA . LEU A 1 300 ? 7.756 -25.850 7.738 1.00 89.12 300 LEU A CA 1
ATOM 2335 C C . LEU A 1 300 ? 7.383 -27.270 7.294 1.00 89.12 300 LEU A C 1
ATOM 2337 O O . LEU A 1 300 ? 6.903 -28.058 8.112 1.00 89.12 300 LEU A O 1
ATOM 2341 N N . ARG A 1 301 ? 7.608 -27.629 6.024 1.00 82.88 301 ARG A N 1
ATOM 2342 C CA . ARG A 1 301 ? 7.311 -28.967 5.510 1.00 82.88 301 ARG A CA 1
ATOM 2343 C C . ARG A 1 301 ? 8.149 -30.013 6.255 1.00 82.88 301 ARG A C 1
ATOM 2345 O O . ARG A 1 301 ? 9.374 -29.979 6.215 1.00 82.88 301 ARG A O 1
ATOM 2352 N N . GLY A 1 302 ? 7.477 -30.954 6.920 1.00 65.81 302 GLY A N 1
ATOM 2353 C CA . GLY A 1 302 ? 8.128 -32.012 7.704 1.00 65.81 302 GLY A CA 1
ATOM 2354 C C . GLY A 1 302 ? 8.621 -31.581 9.091 1.00 65.81 302 GLY A C 1
ATOM 2355 O O . GLY A 1 302 ? 9.349 -32.335 9.730 1.00 65.81 302 GLY A O 1
ATOM 2356 N N . ALA A 1 303 ? 8.251 -30.388 9.570 1.00 69.56 303 ALA A N 1
ATOM 2357 C CA . ALA A 1 303 ? 8.489 -29.997 10.954 1.00 69.56 303 ALA A CA 1
ATOM 2358 C C . ALA A 1 303 ? 7.452 -30.663 11.879 1.00 69.56 303 ALA A C 1
ATOM 2360 O O . ALA A 1 303 ? 6.282 -30.289 11.881 1.00 69.56 303 ALA A O 1
ATOM 2361 N N . ASP A 1 304 ? 7.891 -31.628 12.687 1.00 55.06 304 ASP A N 1
ATOM 2362 C CA . ASP A 1 304 ? 7.043 -32.425 13.592 1.00 55.06 304 ASP A CA 1
ATOM 2363 C C . ASP A 1 304 ? 6.647 -31.705 14.906 1.00 55.06 304 ASP A C 1
ATOM 2365 O O . ASP A 1 304 ? 6.528 -32.346 15.949 1.00 55.06 304 ASP A O 1
ATOM 2369 N N . SER A 1 305 ? 6.450 -30.378 14.937 1.00 54.53 305 SER A N 1
ATOM 2370 C CA . SER A 1 305 ? 6.154 -29.694 16.212 1.00 54.53 305 SER A CA 1
ATOM 2371 C C . SER A 1 305 ? 5.018 -28.673 16.187 1.00 54.53 305 SER A C 1
ATOM 2373 O O . SER A 1 305 ? 4.842 -27.900 15.247 1.00 54.53 305 SER A O 1
ATOM 2375 N N . GLU A 1 306 ? 4.334 -28.584 17.334 1.00 51.22 306 GLU A N 1
ATOM 2376 C CA . GLU A 1 306 ? 3.394 -27.522 17.738 1.00 51.22 306 GLU A CA 1
ATOM 2377 C C . GLU A 1 306 ? 4.009 -26.101 17.708 1.00 51.22 306 GLU A C 1
ATOM 2379 O O . GLU A 1 306 ? 3.329 -25.115 17.977 1.00 51.22 306 GLU A O 1
ATOM 2384 N N . THR A 1 307 ? 5.300 -25.972 17.380 1.00 59.69 307 THR A N 1
ATOM 2385 C CA . THR A 1 307 ? 6.084 -24.726 17.380 1.00 59.69 307 THR A CA 1
ATOM 2386 C C . THR A 1 307 ? 6.714 -24.408 16.022 1.00 59.69 307 THR A C 1
ATOM 2388 O O . THR A 1 307 ? 7.678 -23.639 15.959 1.00 59.69 307 THR A O 1
ATOM 2391 N N . ALA A 1 308 ? 6.185 -24.986 14.938 1.00 80.12 308 ALA A N 1
ATOM 2392 C CA . ALA A 1 308 ? 6.659 -24.780 13.573 1.00 80.12 308 ALA A CA 1
ATOM 2393 C C . ALA A 1 308 ? 6.769 -23.276 13.235 1.00 80.12 308 ALA A C 1
ATOM 2395 O O . ALA A 1 308 ? 5.775 -22.560 13.105 1.00 80.12 308 ALA A O 1
ATOM 2396 N N . ARG A 1 309 ? 8.012 -22.792 13.125 1.00 89.00 309 ARG A N 1
ATOM 2397 C CA . ARG A 1 309 ? 8.356 -21.383 12.894 1.00 89.00 309 ARG A CA 1
ATOM 2398 C C . ARG A 1 309 ? 9.543 -21.252 11.949 1.00 89.00 309 ARG A C 1
ATOM 2400 O O . ARG A 1 309 ? 10.437 -22.093 11.950 1.00 89.00 309 ARG A O 1
ATOM 2407 N N . THR A 1 310 ? 9.572 -20.174 11.178 1.00 92.31 310 THR A N 1
ATOM 2408 C CA . THR A 1 310 ? 10.655 -19.858 10.240 1.00 92.31 310 THR A CA 1
ATOM 2409 C C . THR A 1 310 ? 11.261 -18.499 10.567 1.00 92.31 310 THR A C 1
ATOM 2411 O O . THR A 1 310 ? 10.557 -17.590 11.007 1.00 92.31 310 THR A O 1
ATOM 2414 N N . HIS A 1 311 ? 12.575 -18.357 10.401 1.00 94.19 311 HIS A N 1
ATOM 2415 C CA . HIS A 1 311 ? 13.260 -17.083 10.616 1.00 94.19 311 HIS A CA 1
ATOM 2416 C C . HIS A 1 311 ? 13.062 -16.157 9.408 1.00 94.19 311 HIS A C 1
ATOM 2418 O O . HIS A 1 311 ? 13.117 -16.610 8.260 1.00 94.19 311 HIS A O 1
ATOM 2424 N N . ILE A 1 312 ? 12.902 -14.853 9.652 1.00 94.00 312 ILE A N 1
ATOM 2425 C CA . ILE A 1 312 ? 12.632 -13.851 8.611 1.00 94.00 312 ILE A CA 1
ATOM 2426 C C . ILE A 1 312 ? 13.652 -13.866 7.475 1.00 94.00 312 ILE A C 1
ATOM 2428 O O . ILE A 1 312 ? 13.258 -13.756 6.322 1.00 94.00 312 ILE A O 1
ATOM 2432 N N . SER A 1 313 ? 14.940 -14.066 7.761 1.00 90.81 313 SER A N 1
ATOM 2433 C CA . SER A 1 313 ? 15.976 -14.102 6.718 1.00 90.81 313 SER A CA 1
ATOM 2434 C C . SER A 1 313 ? 15.776 -15.264 5.744 1.00 90.81 313 SER A C 1
ATOM 2436 O O . SER A 1 313 ? 15.910 -15.087 4.538 1.00 90.81 313 SER A O 1
ATOM 2438 N N . GLY A 1 314 ? 15.417 -16.448 6.255 1.00 89.75 314 GLY A N 1
ATOM 2439 C CA . GLY A 1 314 ? 15.178 -17.628 5.422 1.00 89.75 314 GLY A CA 1
ATOM 2440 C C . GLY A 1 314 ? 13.882 -17.521 4.622 1.00 89.75 314 GLY A C 1
ATOM 2441 O O . GLY A 1 314 ? 13.825 -17.992 3.487 1.00 89.75 314 GLY A O 1
ATOM 2442 N N . LEU A 1 315 ? 12.865 -16.881 5.204 1.00 93.06 315 LEU A N 1
ATOM 2443 C CA . LEU A 1 315 ? 11.608 -16.576 4.531 1.00 93.06 315 LEU A CA 1
ATOM 2444 C C . LEU A 1 315 ? 11.803 -15.522 3.432 1.00 93.06 315 LEU A C 1
ATOM 2446 O O . LEU A 1 315 ? 11.412 -15.768 2.297 1.00 93.06 315 LEU A O 1
ATOM 2450 N N . ARG A 1 316 ? 12.470 -14.399 3.735 1.00 93.12 316 ARG A N 1
ATOM 2451 C CA . ARG A 1 316 ? 12.797 -13.344 2.763 1.00 93.12 316 ARG A CA 1
ATOM 2452 C C . ARG A 1 316 ? 13.572 -13.920 1.592 1.00 93.12 316 ARG A C 1
ATOM 2454 O O . ARG A 1 316 ? 13.161 -13.728 0.459 1.00 93.12 316 ARG A O 1
ATOM 2461 N N . HIS A 1 317 ? 14.645 -14.666 1.857 1.00 87.88 317 HIS A N 1
ATOM 2462 C CA . HIS A 1 317 ? 15.443 -15.272 0.795 1.00 87.88 317 HIS A CA 1
ATOM 2463 C C . HIS A 1 317 ? 14.588 -16.146 -0.133 1.00 87.88 317 HIS A C 1
ATOM 2465 O O . HIS A 1 317 ? 14.705 -16.034 -1.346 1.00 87.88 317 HIS A O 1
ATOM 2471 N N . TRP A 1 318 ? 13.687 -16.962 0.425 1.00 92.56 318 TRP A N 1
ATOM 2472 C CA . TRP A 1 318 ? 12.780 -17.788 -0.372 1.00 92.56 318 TRP A CA 1
ATOM 2473 C C . TRP A 1 318 ? 11.835 -16.938 -1.231 1.00 92.56 318 TRP A C 1
ATOM 2475 O O . TRP A 1 318 ? 11.747 -17.158 -2.434 1.00 92.56 318 TRP A O 1
ATOM 2485 N N . VAL A 1 319 ? 11.156 -15.951 -0.637 1.00 93.19 319 VAL A N 1
ATOM 2486 C CA . VAL A 1 319 ? 10.149 -15.139 -1.344 1.00 93.19 319 VAL A CA 1
ATOM 2487 C C . VAL A 1 319 ? 10.798 -14.273 -2.420 1.00 93.19 319 VAL A C 1
ATOM 2489 O O . VAL A 1 319 ? 10.337 -14.263 -3.558 1.00 93.19 319 VAL A O 1
ATOM 2492 N N . VAL A 1 320 ? 11.901 -13.601 -2.090 1.00 90.25 320 VAL A N 1
ATOM 2493 C CA . VAL A 1 320 ? 12.643 -12.745 -3.024 1.00 90.25 320 VAL A CA 1
ATOM 2494 C C . VAL A 1 320 ? 13.202 -13.563 -4.180 1.00 90.25 320 VAL A C 1
ATOM 2496 O O . VAL A 1 320 ? 13.013 -13.187 -5.328 1.00 90.25 320 VAL A O 1
ATOM 2499 N N . HIS A 1 321 ? 13.784 -14.735 -3.913 1.00 84.19 321 HIS A N 1
ATOM 2500 C CA . HIS A 1 321 ? 14.269 -15.614 -4.978 1.00 84.19 321 HIS A CA 1
ATOM 2501 C C . HIS A 1 321 ? 13.153 -16.030 -5.952 1.00 84.19 321 HIS A C 1
ATOM 2503 O O . HIS A 1 321 ? 13.421 -16.271 -7.127 1.00 84.19 321 HIS A O 1
ATOM 2509 N N . LYS A 1 322 ? 11.906 -16.171 -5.487 1.00 87.12 322 LYS A N 1
ATOM 2510 C CA . LYS A 1 322 ? 10.784 -16.587 -6.342 1.00 87.12 322 LYS A CA 1
ATOM 2511 C C . LYS A 1 322 ? 10.127 -15.435 -7.089 1.00 87.12 322 LYS A C 1
ATOM 2513 O O . LYS A 1 322 ? 9.667 -15.655 -8.201 1.00 87.12 322 LYS A O 1
ATOM 2518 N N . LEU A 1 323 ? 10.068 -14.250 -6.488 1.00 89.19 323 LEU A N 1
ATOM 2519 C CA . LEU A 1 323 ? 9.278 -13.143 -7.023 1.00 89.19 323 LEU A CA 1
ATOM 2520 C C . LEU A 1 323 ? 10.106 -12.006 -7.621 1.00 89.19 323 LEU A C 1
ATOM 2522 O O . LEU A 1 323 ? 9.556 -11.256 -8.414 1.00 89.19 323 LEU A O 1
ATOM 2526 N N . ALA A 1 324 ? 11.399 -11.871 -7.309 1.00 82.19 324 ALA A N 1
ATOM 2527 C CA . ALA A 1 324 ? 12.204 -10.741 -7.791 1.00 82.19 324 ALA A CA 1
ATOM 2528 C C . ALA A 1 324 ? 12.302 -10.672 -9.323 1.00 82.19 324 ALA A C 1
ATOM 2530 O O . ALA A 1 324 ? 12.321 -9.584 -9.878 1.00 82.19 324 ALA A O 1
ATOM 2531 N N . ALA A 1 325 ? 12.284 -11.815 -10.017 1.00 74.25 325 ALA A N 1
ATOM 2532 C CA . ALA A 1 325 ? 12.264 -11.837 -11.483 1.00 74.25 325 ALA A CA 1
ATOM 2533 C C . ALA A 1 325 ? 11.007 -11.170 -12.082 1.00 74.25 325 ALA A C 1
ATOM 2535 O O . ALA A 1 325 ? 11.032 -10.730 -13.223 1.00 74.25 325 ALA A O 1
ATOM 2536 N N . VAL A 1 326 ? 9.918 -11.075 -11.309 1.00 81.56 326 VAL A N 1
ATOM 2537 C CA . VAL A 1 326 ? 8.632 -10.503 -11.738 1.00 81.56 326 VAL A CA 1
ATOM 2538 C C . VAL A 1 326 ? 8.359 -9.142 -11.083 1.00 81.56 326 VAL A C 1
ATOM 2540 O O . VAL A 1 326 ? 7.804 -8.244 -11.713 1.00 81.56 326 VAL A O 1
ATOM 2543 N N . LEU A 1 327 ? 8.763 -8.964 -9.823 1.00 81.38 327 LEU A N 1
ATOM 2544 C CA . LEU A 1 327 ? 8.442 -7.798 -8.989 1.00 81.38 327 LEU A CA 1
ATOM 2545 C C . LEU A 1 327 ? 9.611 -6.842 -8.748 1.00 81.38 327 LEU A C 1
ATOM 2547 O O . LEU A 1 327 ? 9.426 -5.871 -8.009 1.00 81.38 327 LEU A O 1
ATOM 2551 N N . ASP A 1 328 ? 10.766 -7.132 -9.344 1.00 77.19 328 ASP A N 1
ATOM 2552 C CA . ASP A 1 328 ? 12.055 -6.509 -9.050 1.00 77.19 328 ASP A CA 1
ATOM 2553 C C . ASP A 1 328 ? 12.602 -6.827 -7.644 1.00 77.19 328 ASP A C 1
ATOM 2555 O O . ASP A 1 328 ? 11.900 -7.335 -6.751 1.00 77.19 328 ASP A O 1
ATOM 2559 N N . ASP A 1 329 ? 13.891 -6.566 -7.451 1.00 76.62 329 ASP A N 1
ATOM 2560 C CA . ASP A 1 329 ? 14.577 -6.791 -6.190 1.00 76.62 329 ASP A CA 1
ATOM 2561 C C . ASP A 1 329 ? 14.130 -5.789 -5.110 1.00 76.62 329 ASP A C 1
ATOM 2563 O O . ASP A 1 329 ? 14.111 -4.581 -5.335 1.00 76.62 329 ASP A O 1
ATOM 2567 N N . PRO A 1 330 ? 13.778 -6.249 -3.894 1.00 76.94 330 PRO A N 1
ATOM 2568 C CA . PRO A 1 330 ? 13.435 -5.336 -2.813 1.00 76.94 330 PRO A CA 1
ATOM 2569 C C . PRO A 1 330 ? 14.698 -4.659 -2.268 1.00 76.94 330 PRO A C 1
ATOM 2571 O O . PRO A 1 330 ? 15.464 -5.277 -1.512 1.00 76.94 330 PRO A O 1
ATOM 2574 N N . SER A 1 331 ? 14.888 -3.382 -2.606 1.00 65.38 331 SER A N 1
ATOM 2575 C CA . SER A 1 331 ? 15.980 -2.544 -2.106 1.00 65.38 331 SER A CA 1
ATOM 2576 C C . SER A 1 331 ? 15.644 -1.971 -0.720 1.00 65.38 331 SER A C 1
ATOM 2578 O O . SER A 1 331 ? 14.507 -1.607 -0.417 1.00 65.38 331 SER A O 1
ATOM 2580 N N . ALA A 1 332 ? 16.643 -1.928 0.168 1.00 50.97 332 ALA A N 1
ATOM 2581 C CA . ALA A 1 332 ? 16.495 -1.344 1.504 1.00 50.97 332 ALA A CA 1
ATOM 2582 C C . ALA A 1 332 ? 16.704 0.182 1.514 1.00 50.97 332 ALA A C 1
ATOM 2584 O O . ALA A 1 332 ? 16.352 0.829 2.499 1.00 50.97 332 ALA A O 1
ATOM 2585 N N . GLU A 1 333 ? 17.290 0.742 0.452 1.00 47.50 333 GLU A N 1
ATOM 2586 C CA . GLU A 1 333 ? 17.744 2.138 0.405 1.00 47.50 333 GLU A CA 1
ATOM 2587 C C . GLU A 1 333 ? 16.732 3.082 -0.268 1.00 47.50 333 GLU A C 1
ATOM 2589 O O . GLU A 1 333 ? 16.791 4.286 -0.032 1.00 47.50 333 GLU A O 1
ATOM 2594 N N . GLU A 1 334 ? 15.732 2.556 -0.989 1.00 50.16 334 GLU A N 1
ATOM 2595 C CA . GLU A 1 334 ? 14.778 3.371 -1.769 1.00 50.16 334 GLU A CA 1
ATOM 2596 C C . GLU A 1 334 ? 13.304 3.215 -1.355 1.00 50.16 334 GLU A C 1
ATOM 2598 O O . GLU A 1 334 ? 12.399 3.665 -2.052 1.00 50.16 334 GLU A O 1
ATOM 2603 N N . GLY A 1 335 ? 13.023 2.590 -0.207 1.00 52.78 335 GLY A N 1
ATOM 2604 C CA . GLY A 1 335 ? 11.640 2.407 0.255 1.00 52.78 335 GLY A CA 1
ATOM 2605 C C . GLY A 1 335 ? 10.827 1.414 -0.588 1.00 52.78 335 GLY A C 1
ATOM 2606 O O . GLY A 1 335 ? 9.602 1.460 -0.564 1.00 52.78 335 GLY A O 1
ATOM 2607 N N . THR A 1 336 ? 11.497 0.510 -1.309 1.00 64.00 336 THR A N 1
ATOM 2608 C CA . THR A 1 336 ? 10.894 -0.505 -2.190 1.00 64.00 336 THR A CA 1
ATOM 2609 C C . THR A 1 336 ? 10.950 -1.922 -1.602 1.00 64.00 336 THR A C 1
ATOM 2611 O O . THR A 1 336 ? 10.798 -2.908 -2.328 1.00 64.00 336 THR A O 1
ATOM 2614 N N . ASP A 1 337 ? 11.127 -2.067 -0.280 1.00 86.56 337 ASP A N 1
ATOM 2615 C CA . ASP A 1 337 ? 11.160 -3.365 0.414 1.00 86.56 337 ASP A CA 1
ATOM 2616 C C . ASP A 1 337 ? 9.757 -3.975 0.563 1.00 86.56 337 ASP A C 1
ATOM 2618 O O . ASP A 1 337 ? 9.237 -4.192 1.665 1.00 86.56 337 ASP A O 1
ATOM 2622 N N . TRP A 1 338 ? 9.168 -4.315 -0.583 1.00 90.44 338 TRP A N 1
ATOM 2623 C CA . TRP A 1 338 ? 7.822 -4.858 -0.715 1.00 90.44 338 TRP A CA 1
ATOM 2624 C C . TRP A 1 338 ? 7.596 -6.089 0.176 1.00 90.44 338 TRP A C 1
ATOM 2626 O O . TRP A 1 338 ? 6.490 -6.324 0.659 1.00 90.44 338 TRP A O 1
ATOM 2636 N N . PHE A 1 339 ? 8.641 -6.873 0.470 1.00 93.50 339 PHE A N 1
ATOM 2637 C CA . PHE A 1 339 ? 8.539 -8.014 1.379 1.00 93.50 339 PHE A CA 1
ATOM 2638 C C . PHE A 1 339 ? 8.224 -7.570 2.813 1.00 93.50 339 PHE A C 1
ATOM 2640 O O . PHE A 1 339 ? 7.321 -8.120 3.455 1.00 93.50 339 PHE A O 1
ATOM 2647 N N . ARG A 1 340 ? 8.975 -6.593 3.342 1.00 92.44 340 ARG A N 1
ATOM 2648 C CA . ARG A 1 340 ? 8.757 -6.080 4.702 1.00 92.44 340 ARG A CA 1
ATOM 2649 C C . ARG A 1 340 ? 7.441 -5.331 4.796 1.00 92.44 340 ARG A C 1
ATOM 2651 O O . ARG A 1 340 ? 6.729 -5.523 5.783 1.00 92.44 340 ARG A O 1
ATOM 2658 N N . ASP A 1 341 ? 7.102 -4.569 3.769 1.00 92.31 341 ASP A N 1
ATOM 2659 C CA . ASP A 1 341 ? 5.871 -3.790 3.701 1.00 92.31 341 ASP A CA 1
ATOM 2660 C C . ASP A 1 341 ? 4.633 -4.673 3.835 1.00 92.31 341 ASP A C 1
ATOM 2662 O O . ASP A 1 341 ? 3.799 -4.441 4.711 1.00 92.31 341 ASP A O 1
ATOM 2666 N N . ILE A 1 342 ? 4.552 -5.746 3.046 1.00 95.38 342 ILE A N 1
ATOM 2667 C CA . ILE A 1 342 ? 3.427 -6.692 3.078 1.00 95.38 342 ILE A CA 1
ATOM 2668 C C . ILE A 1 342 ? 3.416 -7.524 4.361 1.00 95.38 342 ILE A C 1
ATOM 2670 O O . ILE A 1 342 ? 2.347 -7.856 4.890 1.00 95.38 342 ILE A O 1
ATOM 2674 N N . LEU A 1 343 ? 4.589 -7.846 4.911 1.00 95.31 343 LEU A N 1
ATOM 2675 C CA . LEU A 1 343 ? 4.677 -8.621 6.142 1.00 95.31 343 LEU A CA 1
ATOM 2676 C C . LEU A 1 343 ? 4.286 -7.794 7.382 1.00 95.31 343 LEU A C 1
ATOM 2678 O O . LEU A 1 343 ? 3.486 -8.280 8.194 1.00 95.31 343 LEU A O 1
ATOM 2682 N N . TRP A 1 344 ? 4.836 -6.583 7.565 1.00 92.06 344 TRP A N 1
ATOM 2683 C CA . TRP A 1 344 ? 4.655 -5.803 8.802 1.00 92.06 344 TRP A CA 1
ATOM 2684 C C . TRP A 1 344 ? 4.939 -4.284 8.772 1.00 92.06 344 TRP A C 1
ATOM 2686 O O . TRP A 1 344 ? 4.544 -3.633 9.739 1.00 92.06 344 TRP A O 1
ATOM 2696 N N . ASP A 1 345 ? 5.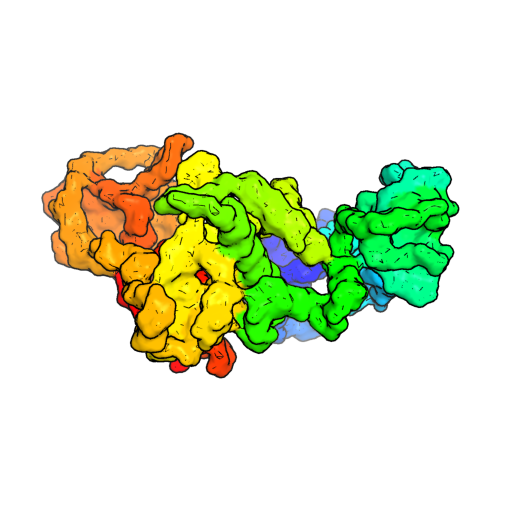614 -3.719 7.766 1.00 85.88 345 ASP A N 1
ATOM 2697 C CA . ASP A 1 345 ? 6.249 -2.382 7.878 1.00 85.88 345 ASP A CA 1
ATOM 2698 C C . ASP A 1 345 ? 5.442 -1.221 7.249 1.00 85.88 345 ASP A C 1
ATOM 2700 O O . ASP A 1 345 ? 5.709 -0.053 7.533 1.00 85.88 345 ASP A O 1
ATOM 2704 N N . ARG A 1 346 ? 4.406 -1.501 6.441 1.00 86.50 346 ARG A N 1
ATOM 2705 C CA . ARG A 1 346 ? 3.681 -0.438 5.715 1.00 86.50 346 ARG A CA 1
ATOM 2706 C C . ARG A 1 346 ? 2.515 0.192 6.477 1.00 86.50 346 ARG A C 1
ATOM 2708 O O . ARG A 1 346 ? 1.871 -0.422 7.332 1.00 86.50 346 ARG A O 1
ATOM 2715 N N . LYS A 1 347 ? 2.157 1.414 6.065 1.00 74.38 347 LYS A N 1
ATOM 2716 C CA . LYS A 1 347 ? 0.938 2.137 6.476 1.00 74.38 347 LYS A CA 1
ATOM 2717 C C . LYS A 1 347 ? -0.290 1.588 5.729 1.00 74.38 347 LYS A C 1
ATOM 2719 O O . LYS A 1 347 ? -0.889 2.276 4.918 1.00 74.38 347 LYS A O 1
ATOM 2724 N N . GLY A 1 348 ? -0.650 0.331 5.975 1.00 83.88 348 GLY A N 1
ATOM 2725 C CA . GLY A 1 348 ? -1.709 -0.363 5.236 1.00 83.88 348 GLY A CA 1
ATOM 2726 C C . GLY A 1 348 ? -2.023 -1.747 5.809 1.00 83.88 348 GLY A C 1
ATOM 2727 O O . GLY A 1 348 ? -1.589 -2.062 6.923 1.00 83.88 348 GLY A O 1
ATOM 2728 N N . PRO A 1 349 ? -2.770 -2.595 5.074 1.00 90.88 349 PRO A N 1
ATOM 2729 C CA . PRO A 1 349 ? -2.935 -3.993 5.451 1.00 90.88 349 PRO A CA 1
ATOM 2730 C C . PRO A 1 349 ? -1.564 -4.665 5.502 1.00 90.88 349 PRO A C 1
ATOM 2732 O O . PRO A 1 349 ? -0.776 -4.487 4.584 1.00 90.88 349 PRO A O 1
ATOM 2735 N N . THR A 1 350 ? -1.289 -5.486 6.510 1.00 95.94 350 THR A N 1
ATOM 2736 C CA . THR A 1 350 ? -0.123 -6.385 6.514 1.00 95.94 350 THR A CA 1
ATOM 2737 C C . THR A 1 350 ? -0.549 -7.763 6.985 1.00 95.94 350 THR A C 1
ATOM 2739 O O . THR A 1 350 ? -1.535 -7.893 7.718 1.00 95.94 350 THR A O 1
ATOM 2742 N N . LEU A 1 351 ? 0.193 -8.804 6.609 1.00 96.94 351 LEU A N 1
ATOM 2743 C CA . LEU A 1 351 ? -0.105 -10.175 7.040 1.00 96.94 351 LEU A CA 1
ATOM 2744 C C . LEU A 1 351 ? -0.113 -10.313 8.568 1.00 96.94 351 LEU A C 1
ATOM 2746 O O . LEU A 1 351 ? -0.962 -11.011 9.129 1.00 96.94 351 LEU A O 1
ATOM 2750 N N . THR A 1 352 ? 0.802 -9.623 9.256 1.00 95.75 352 THR A N 1
ATOM 2751 C CA . THR A 1 352 ? 0.848 -9.620 10.726 1.00 95.75 352 THR A CA 1
ATOM 2752 C C . THR A 1 352 ? -0.290 -8.818 11.353 1.00 95.75 352 THR A C 1
ATOM 2754 O O . THR A 1 352 ? -0.815 -9.215 12.394 1.00 95.75 352 THR A O 1
ATOM 2757 N N . PHE A 1 353 ? -0.711 -7.715 10.727 1.00 94.81 353 PHE A N 1
ATOM 2758 C CA . PHE A 1 353 ? -1.812 -6.892 11.223 1.00 94.81 353 PHE A CA 1
ATOM 2759 C C . PHE A 1 353 ? -3.178 -7.566 11.046 1.00 94.81 353 PHE A C 1
ATOM 2761 O O . PHE A 1 353 ? -3.989 -7.556 11.977 1.00 94.81 353 PHE A O 1
ATOM 2768 N N . LEU A 1 354 ? -3.417 -8.193 9.891 1.00 95.69 354 LEU A N 1
ATOM 2769 C CA . LEU A 1 354 ? -4.601 -9.025 9.650 1.00 95.69 354 LEU A CA 1
ATOM 2770 C C . LEU A 1 354 ? -4.571 -10.283 10.530 1.00 95.69 354 LEU A C 1
ATOM 2772 O O . LEU A 1 354 ? -5.594 -10.718 11.056 1.00 95.69 354 LEU A O 1
ATOM 2776 N N . GLY A 1 355 ? -3.380 -10.785 10.850 1.00 94.88 355 GLY A N 1
ATOM 2777 C CA . GLY A 1 355 ? -3.198 -11.948 11.712 1.00 94.88 355 GLY A CA 1
ATOM 2778 C C . GLY A 1 355 ? -3.278 -13.264 10.948 1.00 94.88 355 GLY A C 1
ATOM 2779 O O . GLY A 1 355 ? -3.685 -14.267 11.535 1.00 94.88 355 GLY A O 1
ATOM 2780 N N . ASP A 1 356 ? -2.894 -13.234 9.670 1.00 95.94 356 ASP A N 1
ATOM 2781 C CA . ASP A 1 356 ? -2.574 -14.394 8.834 1.00 95.94 356 ASP A CA 1
ATOM 2782 C C . ASP A 1 356 ? -1.258 -15.029 9.292 1.00 95.94 356 ASP A C 1
ATOM 2784 O O . ASP A 1 356 ? -1.099 -16.248 9.287 1.00 95.94 356 ASP A O 1
ATOM 2788 N N . VAL A 1 357 ? -0.308 -14.198 9.726 1.00 95.50 357 VAL A N 1
ATOM 2789 C CA . VAL A 1 357 ? 1.014 -14.628 10.184 1.00 95.50 357 VAL A CA 1
ATOM 2790 C C . VAL A 1 357 ? 1.272 -14.083 11.584 1.00 95.50 357 VAL A C 1
ATOM 2792 O O . VAL A 1 357 ? 1.067 -12.903 11.864 1.00 95.50 357 VAL A O 1
ATOM 2795 N N . LEU A 1 358 ? 1.751 -14.947 12.474 1.00 94.00 358 LEU A N 1
ATOM 2796 C CA . LEU A 1 358 ? 2.148 -14.588 13.829 1.00 94.00 358 LEU A CA 1
ATOM 2797 C C . LEU A 1 358 ? 3.623 -14.197 13.839 1.00 94.00 358 LEU A C 1
ATOM 2799 O O . LEU A 1 358 ? 4.486 -15.003 13.489 1.00 94.00 358 LEU A O 1
ATOM 2803 N N . ARG A 1 359 ? 3.916 -12.970 14.276 1.00 94.06 359 ARG A N 1
ATOM 2804 C CA . ARG A 1 359 ? 5.282 -12.530 14.576 1.00 94.06 359 ARG A CA 1
ATOM 2805 C C . ARG A 1 359 ? 5.669 -13.014 15.972 1.00 94.06 359 ARG A C 1
ATOM 2807 O O . ARG A 1 359 ? 4.983 -12.716 16.946 1.00 94.06 359 ARG A O 1
ATOM 2814 N N . LEU A 1 360 ? 6.772 -13.743 16.057 1.00 91.56 360 LEU A N 1
ATOM 2815 C CA . LEU A 1 360 ? 7.352 -14.271 17.289 1.00 91.56 360 LEU A CA 1
ATOM 2816 C C . LEU A 1 360 ? 8.614 -13.473 17.665 1.00 91.56 360 LEU A C 1
ATOM 2818 O O . LEU A 1 360 ? 9.062 -12.584 16.934 1.00 91.56 360 LEU A O 1
ATOM 2822 N N . ALA A 1 361 ? 9.191 -13.787 18.827 1.00 88.88 361 ALA A N 1
ATOM 2823 C CA . ALA A 1 361 ? 10.456 -13.203 19.265 1.00 88.88 361 ALA A CA 1
ATOM 2824 C C . ALA A 1 361 ? 11.602 -13.508 18.279 1.00 88.88 361 ALA A C 1
ATOM 2826 O O . ALA A 1 361 ? 11.537 -14.473 17.516 1.00 88.88 361 ALA A O 1
ATOM 2827 N N . GLU A 1 362 ? 12.651 -12.679 18.315 1.00 88.81 362 GLU A N 1
ATOM 2828 C CA . GLU A 1 362 ? 13.913 -12.907 17.585 1.00 88.81 362 GLU A CA 1
ATOM 2829 C C . GLU A 1 362 ? 13.752 -13.059 16.060 1.00 88.81 362 GLU A C 1
ATOM 2831 O O . GLU A 1 362 ? 14.529 -13.743 15.406 1.00 88.81 362 GLU A O 1
ATOM 2836 N N . GLY A 1 363 ? 12.728 -12.433 15.472 1.00 90.75 363 GLY A N 1
ATOM 2837 C CA . GLY A 1 363 ? 12.532 -12.446 14.018 1.00 90.75 363 GLY A CA 1
ATOM 2838 C C . GLY A 1 363 ? 11.950 -13.749 13.463 1.00 90.75 363 GLY A C 1
ATOM 2839 O O . GLY A 1 363 ? 12.013 -13.971 12.254 1.00 90.75 363 GLY A O 1
ATOM 2840 N N . TYR A 1 364 ? 11.370 -14.601 14.310 1.00 93.19 364 TYR A N 1
ATOM 2841 C CA . TYR A 1 364 ? 10.642 -15.789 13.867 1.00 93.19 364 TYR A CA 1
ATOM 2842 C C . TYR A 1 364 ? 9.183 -15.485 13.527 1.00 93.19 364 TYR A C 1
ATOM 2844 O O . TYR A 1 364 ? 8.553 -14.617 14.128 1.00 93.19 364 TYR A O 1
ATOM 2852 N N . TYR A 1 365 ? 8.635 -16.246 12.585 1.00 94.62 365 TYR A N 1
ATOM 2853 C CA . TYR A 1 365 ? 7.251 -16.149 12.135 1.00 94.62 365 TYR A CA 1
ATOM 2854 C C . TYR A 1 365 ? 6.622 -17.539 12.047 1.00 94.62 365 TYR A C 1
ATOM 2856 O O . TYR A 1 365 ? 7.299 -18.512 11.705 1.00 94.62 365 TYR A O 1
ATOM 2864 N N . ALA A 1 366 ? 5.331 -17.627 12.352 1.00 93.19 366 ALA A N 1
ATOM 2865 C CA . ALA A 1 366 ? 4.545 -18.855 12.270 1.00 93.19 366 ALA A CA 1
ATOM 2866 C C . ALA A 1 366 ? 3.208 -18.591 11.558 1.00 93.19 366 ALA A C 1
ATOM 2868 O O . ALA A 1 366 ? 2.686 -17.474 11.638 1.00 93.19 366 ALA A O 1
ATOM 2869 N N . PRO A 1 367 ? 2.633 -19.588 10.867 1.00 93.62 367 PRO A N 1
ATOM 2870 C CA . PRO A 1 367 ? 1.313 -19.438 10.274 1.00 93.62 367 PRO A CA 1
ATOM 2871 C C . PRO A 1 367 ? 0.268 -19.290 11.385 1.00 93.62 367 PRO A C 1
ATOM 2873 O O . PRO A 1 367 ? 0.282 -20.040 12.363 1.00 93.62 367 PRO A O 1
ATOM 2876 N N . ALA A 1 368 ? -0.650 -18.334 11.253 1.00 92.31 368 ALA A N 1
ATOM 2877 C CA . ALA A 1 368 ? -1.746 -18.224 12.205 1.00 92.31 368 ALA A CA 1
ATOM 2878 C C . ALA A 1 368 ? -2.766 -19.362 12.012 1.00 92.31 368 ALA A C 1
ATOM 2880 O O . ALA A 1 368 ? -2.946 -19.841 10.882 1.00 92.31 368 ALA A O 1
ATOM 2881 N N . PRO A 1 369 ? -3.483 -19.763 13.081 1.00 92.31 369 PRO A N 1
ATOM 2882 C CA . PRO A 1 369 ? -4.589 -20.706 12.981 1.00 92.31 369 PRO A CA 1
ATOM 2883 C C . PRO A 1 369 ? -5.635 -20.241 11.967 1.00 92.31 369 PRO A C 1
ATOM 2885 O O . PRO A 1 369 ? -6.007 -19.064 11.935 1.00 92.31 369 PRO A O 1
ATOM 2888 N N . THR A 1 370 ? -6.106 -21.187 11.157 1.00 96.25 370 THR A N 1
ATOM 2889 C CA . THR A 1 370 ? -7.138 -20.946 10.144 1.00 96.25 370 THR A CA 1
ATOM 2890 C C . THR A 1 370 ? -8.472 -20.657 10.816 1.00 96.25 370 THR A C 1
ATOM 2892 O O . THR A 1 370 ? -8.878 -21.394 11.712 1.00 96.25 370 THR A O 1
ATOM 2895 N N . ARG A 1 371 ? -9.138 -19.589 10.381 1.00 97.12 371 ARG A N 1
ATOM 2896 C CA . ARG A 1 371 ? -10.480 -19.195 10.822 1.00 97.12 371 ARG A CA 1
ATOM 2897 C C . ARG A 1 371 ? -11.140 -18.297 9.782 1.00 97.12 371 ARG A C 1
ATOM 2899 O O . ARG A 1 371 ? -10.445 -17.638 9.008 1.00 97.12 371 ARG A O 1
ATOM 2906 N N . ALA A 1 372 ? -12.463 -18.249 9.808 1.00 97.75 372 ALA A N 1
ATOM 2907 C CA . ALA A 1 372 ? -13.268 -17.395 8.948 1.00 97.75 372 ALA A CA 1
ATOM 2908 C C . ALA A 1 372 ? -14.091 -16.400 9.776 1.00 97.75 372 ALA A C 1
ATOM 2910 O O . ALA A 1 372 ? -14.528 -16.715 10.885 1.00 97.75 372 ALA A O 1
ATOM 2911 N N . ILE A 1 373 ? -14.313 -15.201 9.239 1.00 97.38 373 ILE A N 1
ATOM 2912 C CA . ILE A 1 373 ? -15.166 -14.171 9.840 1.00 97.38 373 ILE A CA 1
ATOM 2913 C C . ILE A 1 373 ? -16.222 -13.771 8.818 1.00 97.38 373 ILE A C 1
ATOM 2915 O O . ILE A 1 373 ? -15.891 -13.169 7.802 1.00 97.38 373 ILE A O 1
ATOM 2919 N N . MET A 1 374 ? -17.487 -14.088 9.096 1.00 95.81 374 MET A N 1
ATOM 2920 C CA . MET A 1 374 ? -18.591 -13.788 8.178 1.00 95.81 374 MET A CA 1
ATOM 2921 C C . MET A 1 374 ? -18.722 -12.276 7.949 1.00 95.81 374 MET A C 1
ATOM 2923 O O . MET A 1 374 ? -18.792 -11.503 8.911 1.00 95.81 374 MET A O 1
ATOM 2927 N N . THR A 1 375 ? -18.788 -11.862 6.686 1.00 93.00 375 THR A N 1
ATOM 2928 C CA . THR A 1 375 ? -19.173 -10.499 6.281 1.00 93.00 375 THR A CA 1
ATOM 2929 C C . THR A 1 375 ? -20.658 -10.437 5.937 1.00 93.00 375 THR A C 1
ATOM 2931 O O . THR A 1 375 ? -21.295 -9.427 6.236 1.00 93.00 375 THR A O 1
ATOM 2934 N N . SER A 1 376 ? -21.204 -11.528 5.392 1.00 91.75 376 SER A N 1
ATOM 2935 C CA . SER A 1 376 ? -22.613 -11.717 5.031 1.00 91.75 376 SER A CA 1
ATOM 2936 C C . SER A 1 376 ? -23.048 -13.175 5.283 1.00 91.75 376 SER A C 1
ATOM 2938 O O . SER A 1 376 ? -22.354 -13.924 5.971 1.00 91.75 376 SER A O 1
ATOM 2940 N N . GLU A 1 377 ? -24.203 -13.600 4.760 1.00 90.94 377 GLU A N 1
ATOM 2941 C CA . GLU A 1 377 ? -24.638 -15.007 4.827 1.00 90.94 377 GLU A CA 1
ATOM 2942 C C . GLU A 1 377 ? -23.840 -15.942 3.901 1.00 90.94 377 GLU A C 1
ATOM 2944 O O . GLU A 1 377 ? -23.832 -17.150 4.135 1.00 90.94 377 GLU A O 1
ATOM 2949 N N . SER A 1 378 ? -23.169 -15.399 2.879 1.00 92.38 378 SER A N 1
ATOM 2950 C CA . SER A 1 378 ? -22.473 -16.165 1.827 1.00 92.38 378 SER A CA 1
ATOM 2951 C C . SER A 1 378 ? -21.015 -15.747 1.598 1.00 92.38 378 SER A C 1
ATOM 2953 O O . SER A 1 378 ? -20.341 -16.314 0.738 1.00 92.38 378 SER A O 1
ATOM 2955 N N . GLU A 1 379 ? -20.515 -14.780 2.369 1.00 95.06 379 GLU A N 1
ATOM 2956 C CA . GLU A 1 379 ? -19.129 -14.326 2.314 1.00 95.06 379 GLU A CA 1
ATOM 2957 C C . GLU A 1 379 ? -18.469 -14.343 3.696 1.00 95.06 379 GLU A C 1
ATOM 2959 O O . GLU A 1 379 ? -19.078 -13.989 4.716 1.00 95.06 379 GLU A O 1
ATOM 2964 N N . ALA A 1 380 ? -17.180 -14.683 3.722 1.00 97.38 380 ALA A N 1
ATOM 2965 C CA . ALA A 1 380 ? -16.369 -14.626 4.928 1.00 97.38 380 ALA A CA 1
ATOM 2966 C C . ALA A 1 380 ? -14.920 -14.220 4.645 1.00 97.38 380 ALA A C 1
ATOM 2968 O O . ALA A 1 380 ? -14.281 -14.735 3.735 1.00 97.38 380 ALA A O 1
ATOM 2969 N N . VAL A 1 381 ? -14.343 -13.361 5.485 1.00 97.81 381 VAL A N 1
ATOM 2970 C CA . VAL A 1 381 ? -12.898 -13.103 5.468 1.00 97.81 381 VAL A CA 1
ATOM 2971 C C . VAL A 1 381 ? -12.161 -14.338 5.979 1.00 97.81 381 VAL A C 1
ATOM 2973 O O . VAL A 1 381 ? -12.425 -14.804 7.090 1.00 97.81 381 VAL A O 1
ATOM 2976 N N . LEU A 1 382 ? -11.196 -14.832 5.205 1.00 97.94 382 LEU A N 1
ATOM 2977 C CA . LEU A 1 382 ? -10.313 -15.928 5.587 1.00 97.94 382 LEU A CA 1
ATOM 2978 C C . LEU A 1 382 ? -9.041 -15.388 6.237 1.00 97.94 382 LEU A C 1
ATOM 2980 O O . LEU A 1 382 ? -8.232 -14.726 5.587 1.00 97.94 382 LEU A O 1
ATOM 2984 N N . ILE A 1 383 ? -8.812 -15.766 7.494 1.00 97.75 383 ILE A N 1
ATOM 2985 C CA . ILE A 1 383 ? -7.565 -15.476 8.201 1.00 97.75 383 ILE A CA 1
ATOM 2986 C C . ILE A 1 383 ? -6.793 -16.775 8.388 1.00 97.75 383 ILE A C 1
ATOM 2988 O O . ILE A 1 383 ? -7.201 -17.663 9.142 1.00 97.75 383 ILE A O 1
ATOM 2992 N N . SER A 1 384 ? -5.670 -16.904 7.684 1.00 96.19 384 SER A N 1
ATOM 2993 C CA . SER A 1 384 ? -4.849 -18.113 7.736 1.00 96.19 384 SER A CA 1
ATOM 2994 C C . SER A 1 384 ? -3.426 -17.875 7.246 1.00 96.19 384 SER A C 1
ATOM 2996 O O . SER A 1 384 ? -3.207 -17.199 6.244 1.00 96.19 384 SER A O 1
ATOM 2998 N N . GLY A 1 385 ? -2.452 -18.514 7.891 1.00 94.38 385 GLY A N 1
ATOM 2999 C CA . GLY A 1 385 ? -1.084 -18.565 7.369 1.00 94.38 385 GLY A CA 1
ATOM 3000 C C . GLY A 1 385 ? -0.879 -19.613 6.274 1.00 94.38 385 GLY A C 1
ATOM 3001 O O . GLY A 1 385 ? 0.216 -19.699 5.724 1.00 94.38 385 GLY A O 1
ATOM 3002 N N . LYS A 1 386 ? -1.898 -20.432 5.973 1.00 95.06 386 LYS A N 1
ATOM 3003 C CA . LYS A 1 386 ? -1.819 -21.475 4.944 1.00 95.06 386 LYS A CA 1
ATOM 3004 C C . LYS A 1 386 ? -1.953 -20.882 3.531 1.00 95.06 386 LYS A C 1
ATOM 3006 O O . LYS A 1 386 ? -2.723 -19.927 3.360 1.00 95.06 386 LYS A O 1
ATOM 3011 N N . PRO A 1 387 ? -1.266 -21.463 2.529 1.00 95.75 387 PRO A N 1
ATOM 3012 C CA . PRO A 1 387 ? -1.420 -21.087 1.126 1.00 95.75 387 PRO A CA 1
ATOM 3013 C C . PRO A 1 387 ? -2.864 -21.210 0.647 1.00 95.75 387 PRO A C 1
ATOM 3015 O O . PRO A 1 387 ? -3.622 -22.050 1.134 1.00 95.75 387 PRO A O 1
ATOM 3018 N N . SER A 1 388 ? -3.228 -20.388 -0.325 1.00 96.62 388 SER A N 1
ATOM 3019 C CA . SER A 1 388 ? -4.577 -20.292 -0.879 1.00 96.62 388 SER A CA 1
ATOM 3020 C C . SER A 1 388 ? -5.010 -21.574 -1.589 1.00 96.62 388 SER A C 1
ATOM 3022 O O . SER A 1 388 ? -6.150 -21.999 -1.411 1.00 96.62 388 SER A O 1
ATOM 3024 N N . ARG A 1 389 ? -4.082 -22.268 -2.267 1.00 94.69 389 ARG A N 1
ATOM 3025 C CA . ARG A 1 389 ? -4.346 -23.571 -2.906 1.00 94.69 389 ARG A CA 1
ATOM 3026 C C . ARG A 1 389 ? -4.933 -24.616 -1.956 1.00 94.69 389 ARG A C 1
ATOM 3028 O O . ARG A 1 389 ? -5.790 -25.376 -2.367 1.00 94.69 389 ARG A O 1
ATOM 3035 N N . VAL A 1 390 ? -4.576 -24.596 -0.667 1.00 94.19 390 VAL A N 1
ATOM 3036 C CA . VAL A 1 390 ? -5.139 -25.532 0.330 1.00 94.19 390 VAL A CA 1
ATOM 3037 C C . VAL A 1 390 ? -6.666 -25.422 0.426 1.00 94.19 390 VAL A C 1
ATOM 3039 O O . VAL A 1 390 ? -7.338 -26.413 0.691 1.00 94.19 390 VAL A O 1
ATOM 3042 N N . PHE A 1 391 ? -7.209 -24.222 0.234 1.00 96.06 391 PHE A N 1
ATOM 3043 C CA . PHE A 1 391 ? -8.644 -23.952 0.313 1.00 96.06 391 PHE A CA 1
ATOM 3044 C C . PHE A 1 391 ? -9.330 -24.145 -1.040 1.00 96.06 391 PHE A C 1
ATOM 3046 O O . PHE A 1 391 ? -10.425 -24.695 -1.094 1.00 96.06 391 PHE A O 1
ATOM 3053 N N . LEU A 1 392 ? -8.658 -23.748 -2.122 1.00 94.94 392 LEU A N 1
ATOM 3054 C CA . LEU A 1 392 ? -9.140 -23.942 -3.491 1.00 94.94 392 LEU A CA 1
ATOM 3055 C C . LEU A 1 392 ? -9.257 -25.438 -3.829 1.00 94.94 392 LEU A C 1
ATOM 3057 O O . LEU A 1 392 ? -10.296 -25.879 -4.309 1.00 94.94 392 LEU A O 1
ATOM 3061 N N . ASP A 1 393 ? -8.251 -26.242 -3.470 1.00 94.31 393 ASP A N 1
ATOM 3062 C CA . ASP A 1 393 ? -8.256 -27.704 -3.640 1.00 94.31 393 ASP A CA 1
ATOM 3063 C C . ASP A 1 393 ? -9.335 -28.385 -2.780 1.00 94.31 393 ASP A C 1
ATOM 3065 O O . ASP A 1 393 ? -9.799 -29.480 -3.100 1.00 94.31 393 ASP A O 1
ATOM 3069 N N . ALA A 1 394 ? -9.751 -27.736 -1.687 1.00 93.25 394 ALA A N 1
ATOM 3070 C CA . ALA A 1 394 ? -10.865 -28.181 -0.855 1.00 93.25 394 ALA A CA 1
ATOM 3071 C C . ALA A 1 394 ? -12.241 -27.806 -1.440 1.00 93.25 394 ALA A C 1
ATOM 3073 O O . ALA A 1 394 ? -13.253 -28.192 -0.864 1.00 93.25 394 ALA A O 1
ATOM 3074 N N . GLY A 1 395 ? -12.293 -27.094 -2.571 1.00 93.81 395 GLY A N 1
ATOM 3075 C CA . GLY A 1 395 ? -13.527 -26.707 -3.259 1.00 93.81 395 GLY A CA 1
ATOM 3076 C C . GLY A 1 395 ? -14.100 -25.349 -2.848 1.00 93.81 395 GLY A C 1
ATOM 3077 O O . GLY A 1 395 ? -15.204 -25.016 -3.274 1.00 93.81 395 GLY A O 1
ATOM 3078 N N . LEU A 1 396 ? -13.380 -24.557 -2.047 1.00 95.44 396 LEU A N 1
ATOM 3079 C CA . LEU A 1 396 ? -13.813 -23.209 -1.671 1.00 95.44 396 LEU A CA 1
ATOM 3080 C C . LEU A 1 396 ? -13.469 -22.197 -2.768 1.00 95.44 396 LEU A C 1
ATOM 3082 O O . LEU A 1 396 ? -12.378 -22.230 -3.333 1.00 95.44 396 LEU A O 1
ATOM 3086 N N . SER A 1 397 ? -14.368 -21.244 -3.010 1.00 95.00 397 SER A N 1
ATOM 3087 C CA . SER A 1 397 ? -14.102 -20.095 -3.878 1.00 95.00 397 SER A CA 1
ATOM 3088 C C . SER A 1 397 ? -13.426 -18.985 -3.077 1.00 95.00 397 SER A C 1
ATOM 3090 O O . SER A 1 397 ? -13.963 -18.540 -2.062 1.00 95.00 397 SER A O 1
ATOM 3092 N N . LEU A 1 398 ? -12.252 -18.535 -3.528 1.00 96.38 398 LEU A N 1
ATOM 3093 C CA . LEU A 1 398 ? -11.534 -17.413 -2.928 1.00 96.38 398 LEU A CA 1
ATOM 3094 C C . LEU A 1 398 ? -11.470 -16.231 -3.880 1.00 96.38 398 LEU A C 1
ATOM 3096 O O . LEU A 1 398 ? -11.062 -16.376 -5.029 1.00 96.38 398 LEU A O 1
ATOM 3100 N N . GLU A 1 399 ? -11.771 -15.064 -3.334 1.00 95.69 399 GLU A N 1
ATOM 3101 C CA . GLU A 1 399 ? -11.543 -13.761 -3.925 1.00 95.69 399 GLU A CA 1
ATOM 3102 C C . GLU A 1 399 ? -10.405 -13.033 -3.200 1.00 95.69 399 GLU A C 1
ATOM 3104 O O . GLU A 1 399 ? -10.321 -13.022 -1.966 1.00 95.69 399 GLU A O 1
ATOM 3109 N N . PHE A 1 400 ? -9.518 -12.411 -3.968 1.00 95.88 400 PHE A N 1
ATOM 3110 C CA . PHE A 1 400 ? -8.330 -11.728 -3.483 1.00 95.88 400 PHE A CA 1
ATOM 3111 C C . PHE A 1 400 ? -8.535 -10.220 -3.569 1.00 95.88 400 PHE A C 1
ATOM 3113 O O . PHE A 1 400 ? -8.698 -9.649 -4.643 1.00 95.88 400 PHE A O 1
ATOM 3120 N N . ARG A 1 401 ? -8.471 -9.552 -2.416 1.00 93.19 401 ARG A N 1
ATOM 3121 C CA . ARG A 1 401 ? -8.612 -8.096 -2.292 1.00 93.19 401 ARG A CA 1
ATOM 3122 C C . ARG A 1 401 ? -7.282 -7.503 -1.817 1.00 93.19 401 ARG A C 1
ATOM 3124 O O . ARG A 1 401 ? -7.198 -6.874 -0.759 1.00 93.19 401 ARG A O 1
ATOM 3131 N N . GLY A 1 402 ? -6.216 -7.711 -2.589 1.00 93.31 402 GLY A N 1
ATOM 3132 C CA . GLY A 1 402 ? -4.835 -7.427 -2.176 1.00 93.31 402 GLY A CA 1
ATOM 3133 C C . GLY A 1 402 ? -4.316 -8.512 -1.231 1.00 93.31 402 GLY A C 1
ATOM 3134 O O . GLY A 1 402 ? -4.373 -9.693 -1.554 1.00 93.31 402 GLY A O 1
ATOM 3135 N N . ILE A 1 403 ? -3.860 -8.139 -0.030 1.00 95.31 403 ILE A N 1
ATOM 3136 C CA . ILE A 1 403 ? -3.417 -9.125 0.978 1.00 95.31 403 ILE A CA 1
ATOM 3137 C C . ILE A 1 403 ? -4.584 -9.991 1.488 1.00 95.31 403 ILE A C 1
ATOM 3139 O O . ILE A 1 403 ? -4.394 -11.173 1.800 1.00 95.31 403 ILE A O 1
ATOM 3143 N N . ALA A 1 404 ? -5.773 -9.393 1.617 1.00 96.19 404 ALA A N 1
ATOM 3144 C CA . ALA A 1 404 ? -6.952 -10.043 2.177 1.00 96.19 404 ALA A CA 1
ATOM 3145 C C . ALA A 1 404 ? -7.529 -11.098 1.223 1.00 96.19 404 ALA A C 1
ATOM 3147 O O . ALA A 1 404 ? -7.543 -10.912 0.005 1.00 96.19 404 ALA A O 1
ATOM 3148 N N . ARG A 1 405 ? -8.047 -12.186 1.803 1.00 96.88 405 ARG A N 1
ATOM 3149 C CA . ARG A 1 405 ? -8.760 -13.253 1.092 1.00 96.88 405 ARG A CA 1
ATOM 3150 C C . ARG A 1 405 ? -10.179 -13.347 1.622 1.00 96.88 405 ARG A C 1
ATOM 3152 O O . ARG A 1 405 ? -10.377 -13.417 2.837 1.00 96.88 405 ARG A O 1
ATOM 3159 N N . VAL A 1 406 ? -11.144 -13.372 0.718 1.00 96.81 406 VAL A N 1
ATOM 3160 C CA . VAL A 1 406 ? -12.566 -13.504 1.025 1.00 96.81 406 VAL A CA 1
ATOM 3161 C C . VAL A 1 406 ? -13.053 -14.807 0.414 1.00 96.81 406 VAL A C 1
ATOM 3163 O O . VAL A 1 406 ? -12.889 -15.039 -0.777 1.00 96.81 406 VAL A O 1
ATOM 3166 N N . ILE A 1 407 ? -13.608 -15.682 1.242 1.00 96.81 407 ILE A N 1
ATOM 3167 C CA . ILE A 1 407 ? -14.344 -16.853 0.782 1.00 96.81 407 ILE A CA 1
ATOM 3168 C C . ILE A 1 407 ? -15.701 -16.357 0.299 1.00 96.81 407 ILE A C 1
ATOM 3170 O O . ILE A 1 407 ? -16.406 -15.688 1.058 1.00 96.81 407 ILE A O 1
ATOM 3174 N N . THR A 1 408 ? -16.052 -16.684 -0.938 1.00 94.56 408 THR A N 1
ATOM 3175 C CA . THR A 1 408 ? -17.318 -16.296 -1.567 1.00 94.56 408 THR A CA 1
ATOM 3176 C C . THR A 1 408 ? -18.213 -17.512 -1.784 1.00 94.56 408 THR A C 1
ATOM 3178 O O . THR A 1 408 ? -17.745 -18.654 -1.780 1.00 94.56 408 THR A O 1
ATOM 3181 N N . ASN A 1 409 ? -19.517 -17.276 -1.954 1.00 93.06 409 ASN A N 1
ATOM 3182 C CA . ASN A 1 409 ? -20.526 -18.312 -2.202 1.00 93.06 409 ASN A CA 1
ATOM 3183 C C . ASN A 1 409 ? -20.500 -19.468 -1.185 1.00 93.06 409 ASN A C 1
ATOM 3185 O O . ASN A 1 409 ? -20.765 -20.609 -1.549 1.00 93.06 409 ASN A O 1
ATOM 3189 N N . THR A 1 410 ? -20.146 -19.186 0.072 1.00 94.88 410 THR A N 1
ATOM 3190 C CA . THR A 1 410 ? -20.009 -20.208 1.115 1.00 94.88 410 THR A CA 1
ATOM 3191 C C . THR A 1 410 ? -20.684 -19.742 2.397 1.00 94.88 410 THR A C 1
ATOM 3193 O O . THR A 1 410 ? -20.381 -18.680 2.944 1.00 94.88 410 THR A O 1
ATOM 3196 N N . SER A 1 411 ? -21.601 -20.559 2.896 1.00 95.38 411 SER A N 1
ATOM 3197 C CA . SER A 1 411 ? -22.327 -20.328 4.138 1.00 95.38 411 SER A CA 1
ATOM 3198 C C . SER A 1 411 ? -21.502 -20.687 5.376 1.00 95.38 411 SER A C 1
ATOM 3200 O O . SER A 1 411 ? -20.514 -21.423 5.336 1.00 95.38 411 SER A O 1
ATOM 3202 N N . ARG A 1 412 ? -21.958 -20.214 6.539 1.00 95.94 412 ARG A N 1
ATOM 3203 C CA . ARG A 1 412 ? -21.358 -20.562 7.837 1.00 95.94 412 ARG A CA 1
ATOM 3204 C C . ARG A 1 412 ? -21.317 -22.072 8.099 1.00 95.94 412 ARG A C 1
ATOM 3206 O O . ARG A 1 412 ? -20.404 -22.516 8.792 1.00 95.94 412 ARG A O 1
ATOM 3213 N N . ASP A 1 413 ? -22.315 -22.830 7.653 1.00 95.38 413 ASP A N 1
ATOM 3214 C CA . ASP A 1 413 ? -22.369 -24.269 7.923 1.00 95.38 413 ASP A CA 1
ATOM 3215 C C . ASP A 1 413 ? -21.444 -25.047 6.981 1.00 95.38 413 ASP A C 1
ATOM 3217 O O . ASP A 1 413 ? -20.693 -25.890 7.462 1.00 95.38 413 ASP A O 1
ATOM 3221 N N . GLU A 1 414 ? -21.351 -24.657 5.706 1.00 94.75 414 GLU A N 1
ATOM 3222 C CA . GLU A 1 414 ? -20.356 -25.215 4.775 1.00 94.75 414 GLU A CA 1
ATOM 3223 C C . GLU A 1 414 ? -18.920 -24.973 5.267 1.00 94.75 414 GLU A C 1
ATOM 3225 O O . GLU A 1 414 ? -18.088 -25.876 5.235 1.00 94.75 414 GLU A O 1
ATOM 3230 N N . LEU A 1 415 ? -18.618 -23.792 5.824 1.00 95.88 415 LEU A N 1
ATOM 3231 C CA . LEU A 1 415 ? -17.303 -23.530 6.428 1.00 95.88 415 LEU A CA 1
ATOM 3232 C C . LEU A 1 415 ? -16.965 -24.508 7.564 1.00 95.88 415 LEU A C 1
ATOM 3234 O O . LEU A 1 415 ? -15.808 -24.909 7.699 1.00 95.88 415 LEU A O 1
ATOM 3238 N N . LYS A 1 416 ? -17.954 -24.913 8.371 1.00 93.94 416 LYS A N 1
ATOM 3239 C CA . LYS A 1 416 ? -17.741 -25.916 9.425 1.00 93.94 416 LYS A CA 1
ATOM 3240 C C . LYS A 1 416 ? -17.508 -27.303 8.839 1.00 93.94 416 LYS A C 1
ATOM 3242 O O . LYS A 1 416 ? -16.680 -28.024 9.384 1.00 93.94 416 LYS A O 1
ATOM 3247 N N . ASP A 1 417 ? -18.193 -27.651 7.752 1.00 93.50 417 ASP A N 1
ATOM 3248 C CA . ASP A 1 417 ? -17.994 -28.923 7.047 1.00 93.50 417 ASP A CA 1
ATOM 3249 C C . ASP A 1 417 ? -16.580 -29.028 6.443 1.00 93.50 417 ASP A C 1
ATOM 3251 O O . ASP A 1 417 ? -16.038 -30.125 6.317 1.00 93.50 417 ASP A O 1
ATOM 3255 N N . HIS A 1 418 ? -15.944 -27.888 6.148 1.00 93.38 418 HIS A N 1
ATOM 3256 C CA . HIS A 1 418 ? -14.531 -27.783 5.760 1.00 93.38 418 HIS A CA 1
ATOM 3257 C C . HIS A 1 418 ? -13.550 -27.662 6.946 1.00 93.38 418 HIS A C 1
ATOM 3259 O O . HIS A 1 418 ? -12.380 -27.330 6.740 1.00 93.38 418 HIS A O 1
ATOM 3265 N N . ASP A 1 419 ? -13.996 -27.900 8.185 1.00 95.06 419 ASP A N 1
ATOM 3266 C CA . ASP A 1 419 ? -13.204 -27.746 9.414 1.00 95.06 419 ASP A CA 1
ATOM 3267 C C . ASP A 1 419 ? -12.595 -26.335 9.587 1.00 95.06 419 ASP A C 1
ATOM 3269 O O . ASP A 1 419 ? -11.519 -26.166 10.173 1.00 95.06 419 ASP A O 1
ATOM 3273 N N . ILE A 1 420 ? -13.272 -25.292 9.090 1.00 96.94 420 ILE A N 1
ATOM 3274 C CA . ILE A 1 420 ? -12.866 -23.891 9.259 1.00 96.94 420 ILE A CA 1
ATOM 3275 C C . ILE A 1 420 ? -13.699 -23.258 10.385 1.00 96.94 420 ILE A C 1
ATOM 3277 O O . ILE A 1 420 ? -14.886 -22.976 10.205 1.00 96.94 420 ILE A O 1
ATOM 3281 N N . PRO A 1 421 ? -13.100 -22.973 11.559 1.00 96.62 421 PRO A N 1
ATOM 3282 C CA . PRO A 1 421 ? -13.809 -22.324 12.652 1.00 96.62 421 PRO A CA 1
ATOM 3283 C C . PRO A 1 421 ? -14.284 -20.926 12.256 1.00 96.62 421 PRO A C 1
ATOM 3285 O O . PRO A 1 421 ? -13.506 -20.115 11.746 1.00 96.62 421 PRO A O 1
ATOM 3288 N N . VAL A 1 422 ? -15.545 -20.618 12.558 1.00 96.75 422 VAL A N 1
ATOM 3289 C CA . VAL A 1 422 ? -16.108 -19.281 12.350 1.00 96.75 422 VAL A CA 1
ATOM 3290 C C . VAL A 1 422 ? -15.971 -18.463 13.631 1.00 96.75 422 VAL A C 1
ATOM 3292 O O . VAL A 1 422 ? -16.618 -18.757 14.636 1.00 96.75 422 VAL A O 1
ATOM 3295 N N . GLN A 1 423 ? -15.133 -17.430 13.585 1.00 95.69 423 GLN A N 1
ATOM 3296 C CA . GLN A 1 423 ? -14.914 -16.482 14.676 1.00 95.69 423 GLN A CA 1
ATOM 3297 C C . GLN A 1 423 ? -15.906 -15.314 14.566 1.00 95.69 423 GLN A C 1
ATOM 3299 O O . GLN A 1 423 ? -16.289 -14.909 13.466 1.00 95.69 423 GLN A O 1
ATOM 3304 N N . SER A 1 424 ? -16.332 -14.754 15.703 1.00 94.00 424 SER A N 1
ATOM 3305 C CA . SER A 1 424 ? -17.114 -13.512 15.678 1.00 94.00 424 SER A CA 1
ATOM 3306 C C . SER A 1 424 ? -16.246 -12.336 15.225 1.00 94.00 424 SER A C 1
ATOM 3308 O O . SER A 1 424 ? -15.044 -12.269 15.502 1.00 94.00 424 SER A O 1
ATOM 3310 N N . ARG A 1 425 ? -16.860 -11.388 14.522 1.00 93.56 425 ARG A N 1
ATOM 3311 C CA . ARG A 1 425 ? -16.167 -10.218 13.985 1.00 93.56 425 ARG A CA 1
ATOM 3312 C C . ARG A 1 425 ? -15.588 -9.356 15.102 1.00 93.56 425 ARG A C 1
ATOM 3314 O O . ARG A 1 425 ? -14.438 -8.938 15.016 1.00 93.56 425 ARG A O 1
ATOM 3321 N N . GLU A 1 426 ? -16.355 -9.155 16.167 1.00 91.31 426 GLU A N 1
ATOM 3322 C CA . GLU A 1 426 ? -16.005 -8.336 17.326 1.00 91.31 426 GLU A CA 1
ATOM 3323 C C . GLU A 1 426 ? -14.826 -8.937 18.113 1.00 91.31 426 GLU A C 1
ATOM 3325 O O . GLU A 1 426 ? -13.958 -8.208 18.599 1.00 91.31 426 GLU A O 1
ATOM 3330 N N . GLU A 1 427 ? -14.736 -10.268 18.183 1.00 92.38 427 GLU A N 1
ATOM 3331 C CA . GLU A 1 427 ? -13.593 -10.973 18.768 1.00 92.38 427 GLU A CA 1
ATOM 3332 C C . GLU A 1 427 ? -12.343 -10.842 17.892 1.00 92.38 427 GLU A C 1
ATOM 3334 O O . GLU A 1 427 ? -11.267 -10.526 18.399 1.00 92.38 427 GLU A O 1
A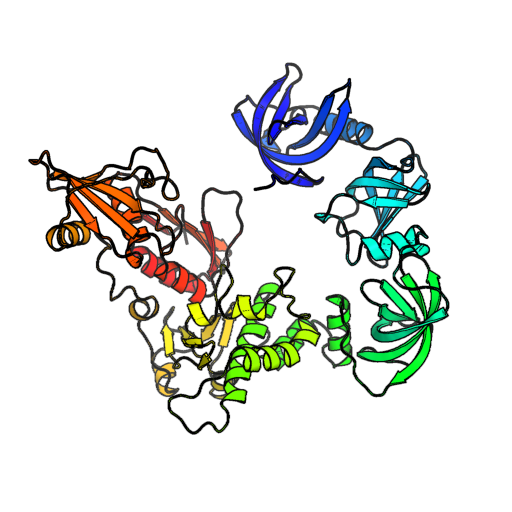TOM 3339 N N . TYR A 1 428 ? -12.486 -11.010 16.574 1.00 94.44 428 TYR A N 1
ATOM 3340 C CA . TYR A 1 428 ? -11.378 -10.888 15.627 1.00 94.44 428 TYR A CA 1
ATOM 3341 C C . TYR A 1 428 ? -10.726 -9.497 15.659 1.00 94.44 428 TYR A C 1
ATOM 3343 O O . TYR A 1 428 ? -9.495 -9.371 15.728 1.00 94.44 428 TYR A O 1
ATOM 3351 N N . VAL A 1 429 ? -11.540 -8.437 15.634 1.00 92.06 429 VAL A N 1
ATOM 3352 C CA . VAL A 1 429 ? -11.025 -7.059 15.670 1.00 92.06 429 VAL A CA 1
ATOM 3353 C C . VAL A 1 429 ? -10.567 -6.635 17.069 1.00 92.06 429 VAL A C 1
ATOM 3355 O O . VAL A 1 429 ? -9.842 -5.648 17.200 1.00 92.06 429 VAL A O 1
ATOM 3358 N N . GLY A 1 430 ? -10.939 -7.398 18.102 1.00 87.38 430 GLY A N 1
ATOM 3359 C CA . GLY A 1 430 ? -10.563 -7.159 19.493 1.00 87.38 430 GLY A CA 1
ATOM 3360 C C . GLY A 1 430 ? -11.424 -6.114 20.206 1.00 87.38 430 GLY A C 1
ATOM 3361 O O . GLY A 1 430 ? -10.918 -5.440 21.100 1.00 87.38 430 GLY A O 1
ATOM 3362 N N . ILE A 1 431 ? -12.697 -5.966 19.821 1.00 84.56 431 ILE A N 1
ATOM 3363 C CA . ILE A 1 431 ? -13.659 -5.056 20.470 1.00 84.56 431 ILE A CA 1
ATOM 3364 C C . ILE A 1 431 ? -14.275 -5.684 21.725 1.00 84.56 431 ILE A C 1
ATOM 3366 O O . ILE A 1 431 ? -14.478 -4.974 22.703 1.00 84.56 431 ILE A O 1
ATOM 3370 N N . ASN A 1 432 ? -14.470 -7.009 21.763 1.00 76.88 432 ASN A N 1
ATOM 3371 C CA . ASN A 1 432 ? -15.092 -7.707 22.906 1.00 76.88 432 ASN A CA 1
ATOM 3372 C C . ASN A 1 432 ? -14.372 -7.516 24.259 1.00 76.88 432 ASN A C 1
ATOM 3374 O O . ASN A 1 432 ? -14.942 -7.824 25.299 1.00 76.88 432 ASN A O 1
ATOM 3378 N N . GLY A 1 433 ? -13.120 -7.046 24.259 1.00 65.00 433 GLY A N 1
ATOM 3379 C CA . GLY A 1 433 ? -12.335 -6.765 25.469 1.00 65.00 433 GLY A CA 1
ATOM 3380 C C . GLY A 1 433 ? -12.113 -5.277 25.754 1.00 65.00 433 GLY A C 1
ATOM 3381 O O . GLY A 1 433 ? -11.265 -4.944 26.584 1.00 65.00 433 GLY A O 1
ATOM 3382 N N . LEU A 1 434 ? -12.790 -4.385 25.028 1.00 71.75 434 LEU A N 1
ATOM 3383 C CA . LEU A 1 434 ? -12.691 -2.942 25.211 1.00 71.75 434 LEU A CA 1
ATOM 3384 C C . LEU A 1 434 ? -13.919 -2.445 25.988 1.00 71.75 434 LEU A C 1
ATOM 3386 O O . LEU A 1 434 ? -15.051 -2.735 25.627 1.00 71.75 434 LEU A O 1
ATOM 3390 N N . GLU A 1 435 ? -13.677 -1.705 27.069 1.00 70.81 435 GLU A N 1
ATOM 3391 C CA . GLU A 1 435 ? -14.742 -1.245 27.975 1.00 70.81 435 GLU A CA 1
ATOM 3392 C C . GLU A 1 435 ? -15.142 0.217 27.710 1.00 70.81 435 GLU A C 1
ATOM 3394 O O . GLU A 1 435 ? -16.273 0.600 27.962 1.00 70.81 435 GLU A O 1
ATOM 3399 N N . LEU A 1 436 ? -14.247 1.040 27.155 1.00 74.88 436 LEU A N 1
ATOM 3400 C CA . LEU A 1 436 ? -14.423 2.493 27.023 1.00 74.88 436 LEU A CA 1
ATOM 3401 C C . LEU A 1 436 ? -15.073 2.915 25.690 1.00 74.88 436 LEU A C 1
ATOM 3403 O O . LEU A 1 436 ? -14.406 3.526 24.856 1.00 74.88 436 LEU A O 1
ATOM 3407 N N . PHE A 1 437 ? -16.356 2.596 25.492 1.00 72.94 437 PHE A N 1
ATOM 3408 C CA . PHE A 1 437 ? -17.122 2.996 24.291 1.00 72.94 437 PHE A CA 1
ATOM 3409 C C . PHE A 1 437 ? -18.261 3.982 24.542 1.00 72.94 437 PHE A C 1
ATOM 3411 O O . PHE A 1 437 ? -18.702 4.636 23.599 1.00 72.94 437 PHE A O 1
ATOM 3418 N N . THR A 1 438 ? -18.730 4.104 25.784 1.00 82.38 438 THR A N 1
ATOM 3419 C CA . THR A 1 438 ? -19.852 4.979 26.143 1.00 82.38 438 THR A CA 1
ATOM 3420 C C . THR A 1 438 ? -19.463 5.951 27.251 1.00 82.38 438 THR A C 1
ATOM 3422 O O . THR A 1 438 ? -18.443 5.773 27.927 1.00 82.38 438 THR A O 1
ATOM 3425 N N . GLU A 1 439 ? -20.277 6.988 27.444 1.00 82.62 439 GLU A N 1
ATOM 3426 C CA . GLU A 1 439 ? -20.099 7.924 28.554 1.00 82.62 439 GLU A CA 1
ATOM 3427 C C . GLU A 1 439 ? -20.200 7.206 29.906 1.00 82.62 439 GLU A C 1
ATOM 3429 O O . GLU A 1 439 ? -19.355 7.419 30.776 1.00 82.62 439 GLU A O 1
ATOM 3434 N N . GLU A 1 440 ? -21.162 6.293 30.070 1.00 85.56 440 GLU A N 1
ATOM 3435 C CA . GLU A 1 440 ? -21.336 5.533 31.311 1.00 85.56 440 GLU A CA 1
ATOM 3436 C C . GLU A 1 440 ? -20.092 4.703 31.631 1.00 85.56 440 GLU A C 1
ATOM 3438 O O . GLU A 1 440 ? -19.641 4.664 32.778 1.00 85.56 440 GLU A O 1
ATOM 3443 N N . ALA A 1 441 ? -19.489 4.089 30.612 1.00 86.00 441 ALA A N 1
ATOM 3444 C CA . ALA A 1 441 ? -18.259 3.336 30.785 1.00 86.00 441 ALA A CA 1
ATOM 3445 C C . ALA A 1 441 ? -17.066 4.234 31.146 1.00 86.00 441 ALA A C 1
ATOM 3447 O O . ALA A 1 441 ? -16.207 3.830 31.933 1.00 86.00 441 ALA A O 1
ATOM 3448 N N . LEU A 1 442 ? -17.009 5.462 30.619 1.00 87.12 442 LEU A N 1
ATOM 3449 C CA . LEU A 1 442 ? -15.999 6.445 31.013 1.00 87.12 442 LEU A CA 1
ATOM 3450 C C . LEU A 1 442 ? -16.175 6.872 32.475 1.00 87.12 442 LEU A C 1
ATOM 3452 O O . LEU A 1 442 ? -15.187 6.940 33.206 1.00 87.12 442 LEU A O 1
ATOM 3456 N N . VAL A 1 443 ? -17.412 7.109 32.925 1.00 85.88 443 VAL A N 1
ATOM 3457 C CA . VAL A 1 443 ? -17.728 7.394 34.337 1.00 85.88 443 VAL A CA 1
ATOM 3458 C C . VAL A 1 443 ? -17.285 6.235 35.233 1.00 85.88 443 VAL A C 1
ATOM 3460 O O . VAL A 1 443 ? -16.595 6.449 36.233 1.00 85.88 443 VAL A O 1
ATOM 3463 N N . GLU A 1 444 ? -17.634 5.001 34.867 1.00 87.62 444 GLU A N 1
ATOM 3464 C CA . GLU A 1 444 ? -17.264 3.807 35.627 1.00 87.62 444 GLU A CA 1
ATOM 3465 C C . GLU A 1 444 ? -15.741 3.606 35.673 1.00 87.62 444 GLU A C 1
ATOM 3467 O O . GLU A 1 444 ? -15.180 3.300 36.730 1.00 87.62 444 GLU A O 1
ATOM 3472 N N . PHE A 1 445 ? -15.052 3.840 34.555 1.00 88.31 445 PHE A N 1
ATOM 3473 C CA . PHE A 1 445 ? -13.596 3.805 34.483 1.00 88.31 445 PHE A CA 1
ATOM 3474 C C . PHE A 1 445 ? -12.967 4.850 35.413 1.00 88.31 445 PHE A C 1
ATOM 3476 O O . PHE A 1 445 ? -12.139 4.498 36.253 1.00 88.31 445 PHE A O 1
ATOM 3483 N N . VAL A 1 446 ? -13.404 6.111 35.341 1.00 87.81 446 VAL A N 1
ATOM 3484 C CA . VAL A 1 446 ? -12.921 7.202 36.208 1.00 87.81 446 VAL A CA 1
ATOM 3485 C C . VAL A 1 446 ? -13.157 6.906 37.695 1.00 87.81 446 VAL A C 1
ATOM 3487 O O . VAL A 1 446 ? -12.346 7.285 38.544 1.00 87.81 446 VAL A O 1
ATOM 3490 N N . ALA A 1 447 ? -14.252 6.223 38.031 1.00 86.00 447 ALA A N 1
ATOM 3491 C CA . ALA A 1 447 ? -14.562 5.837 39.404 1.00 86.00 447 ALA A CA 1
ATOM 3492 C C . ALA A 1 447 ? -13.667 4.701 39.934 1.00 86.00 447 ALA A C 1
ATOM 3494 O O . ALA A 1 447 ? -13.377 4.664 41.130 1.00 86.00 447 ALA A O 1
ATOM 3495 N N . LYS A 1 448 ? -13.238 3.776 39.065 1.00 88.62 448 LYS A N 1
ATOM 3496 C CA . LYS A 1 448 ? -12.466 2.579 39.443 1.00 88.62 448 LYS A CA 1
ATOM 3497 C C . LYS A 1 448 ? -10.952 2.773 39.418 1.00 88.62 448 LYS A C 1
ATOM 3499 O O . LYS A 1 448 ? -10.249 2.050 40.125 1.00 88.62 448 LYS A O 1
ATOM 3504 N N . GLN A 1 449 ? -10.439 3.673 38.582 1.00 89.38 449 GLN A N 1
ATOM 3505 C CA . GLN A 1 449 ? -8.996 3.811 38.413 1.00 89.38 449 GLN A CA 1
ATOM 3506 C C . GLN A 1 449 ? -8.319 4.521 39.600 1.00 89.38 449 GLN A C 1
ATOM 3508 O O . GLN A 1 449 ? -8.910 5.418 40.209 1.00 89.38 449 GLN A O 1
ATOM 3513 N N . PRO A 1 450 ? -7.057 4.165 39.914 1.00 89.19 450 PRO A N 1
ATOM 3514 C CA . PRO A 1 450 ? -6.243 4.908 40.868 1.00 89.19 450 PRO A CA 1
ATOM 3515 C C . PRO A 1 450 ? -6.114 6.377 40.457 1.00 89.19 450 PRO A C 1
ATOM 3517 O O . PRO A 1 450 ? -5.905 6.687 39.284 1.00 89.19 450 PRO A O 1
ATOM 3520 N N . ARG A 1 451 ? -6.227 7.275 41.438 1.00 90.25 451 ARG A N 1
ATOM 3521 C CA . ARG A 1 451 ? -6.063 8.718 41.244 1.00 90.25 451 ARG A CA 1
ATOM 3522 C C . ARG A 1 451 ? -4.694 9.150 41.732 1.00 90.25 451 ARG A C 1
ATOM 3524 O O . ARG A 1 451 ? -4.320 8.848 42.865 1.00 90.25 451 ARG A O 1
ATOM 3531 N N . GLU A 1 452 ? -3.998 9.906 40.902 1.00 89.81 452 GLU A N 1
ATOM 3532 C CA . GLU A 1 452 ? -2.753 10.578 41.259 1.00 89.81 452 GLU A CA 1
ATOM 3533 C C . GLU A 1 452 ? -2.970 12.093 41.281 1.00 89.81 452 GLU A C 1
ATOM 3535 O O . GLU A 1 452 ? -3.922 12.610 40.690 1.00 89.81 452 GLU A O 1
ATOM 3540 N N . ASN A 1 453 ? -2.110 12.821 41.992 1.00 88.38 453 ASN A N 1
ATOM 3541 C CA . ASN A 1 453 ? -2.191 14.279 42.018 1.00 88.38 453 ASN A CA 1
ATOM 3542 C C . ASN A 1 453 ? -1.881 14.835 40.627 1.00 88.38 453 ASN A C 1
ATOM 3544 O O . ASN A 1 453 ? -0.912 14.410 39.999 1.00 88.38 453 ASN A O 1
ATOM 3548 N N . TRP A 1 454 ? -2.672 15.806 40.165 1.00 88.81 454 TRP A N 1
ATOM 3549 C CA . TRP A 1 454 ? -2.382 16.491 38.909 1.00 88.81 454 TRP A CA 1
ATOM 3550 C C . TRP A 1 454 ? -1.031 17.215 38.989 1.00 88.81 454 TRP A C 1
ATOM 3552 O O . TRP A 1 454 ? -0.845 18.101 39.825 1.00 88.81 454 TRP A O 1
ATOM 3562 N N . GLY A 1 455 ? -0.105 16.849 38.104 1.00 80.00 455 GLY A N 1
ATOM 3563 C CA . GLY A 1 455 ? 1.228 17.439 38.012 1.00 80.00 455 GLY A CA 1
ATOM 3564 C C . GLY A 1 455 ? 1.657 17.566 36.559 1.00 80.00 455 GLY A C 1
ATOM 3565 O O . GLY A 1 455 ? 2.468 16.776 36.093 1.00 80.00 455 GLY A O 1
ATOM 3566 N N . GLN A 1 456 ? 1.072 18.527 35.842 1.00 74.50 456 GLN A N 1
ATOM 3567 C CA . GLN A 1 456 ? 1.443 18.806 34.455 1.00 74.50 456 GLN A CA 1
ATOM 3568 C C . GLN A 1 456 ? 2.905 19.267 34.373 1.00 74.50 456 GLN A C 1
ATOM 3570 O O . GLN A 1 456 ? 3.299 20.183 35.097 1.00 74.50 456 GLN A O 1
ATOM 3575 N N . ASP A 1 457 ? 3.669 18.654 33.469 1.00 73.50 457 ASP A N 1
ATOM 3576 C CA . ASP A 1 457 ? 5.021 19.085 33.096 1.00 73.50 457 ASP A CA 1
ATOM 3577 C C . ASP A 1 457 ? 4.985 19.934 31.811 1.00 73.50 457 ASP A C 1
ATOM 3579 O O . ASP A 1 457 ? 3.969 19.947 31.106 1.00 73.50 457 ASP A O 1
ATOM 3583 N N . THR A 1 458 ? 6.073 20.640 31.486 1.00 72.44 458 THR A N 1
ATOM 3584 C CA . THR A 1 458 ? 6.127 21.544 30.318 1.00 72.44 458 THR A CA 1
ATOM 3585 C C . THR A 1 458 ? 5.862 20.828 29.002 1.00 72.44 458 THR A C 1
ATOM 3587 O O . THR A 1 458 ? 5.247 21.406 28.115 1.00 72.44 458 THR A O 1
ATOM 3590 N N . ASP A 1 459 ? 6.245 19.558 28.897 1.00 84.31 459 ASP A N 1
ATOM 3591 C CA . ASP A 1 459 ? 6.265 18.818 27.629 1.00 84.31 459 ASP A CA 1
ATOM 3592 C C . ASP A 1 459 ? 4.948 18.091 27.323 1.00 84.31 459 ASP A C 1
ATOM 3594 O O . ASP A 1 459 ? 4.828 17.375 26.329 1.00 84.31 459 ASP A O 1
ATOM 3598 N N . TRP A 1 460 ? 3.941 18.254 28.182 1.00 89.19 460 TRP A N 1
ATOM 3599 C CA . TRP A 1 460 ? 2.653 17.596 28.015 1.00 89.19 460 TRP A CA 1
ATOM 3600 C C . TRP A 1 460 ? 1.861 18.247 26.890 1.00 89.19 460 TRP A C 1
ATOM 3602 O O . TRP A 1 460 ? 1.798 19.469 26.760 1.00 89.19 460 TRP A O 1
ATOM 3612 N N . GLU A 1 461 ? 1.191 17.416 26.105 1.00 91.81 461 GLU A N 1
ATOM 3613 C CA . GLU A 1 461 ? 0.396 17.876 24.982 1.00 91.81 461 GLU A CA 1
ATOM 3614 C C . GLU A 1 461 ? -1.087 17.643 25.242 1.00 91.81 461 GLU A C 1
ATOM 3616 O O . GLU A 1 461 ? -1.522 16.539 25.588 1.00 91.81 461 GLU A O 1
ATOM 3621 N N . ALA A 1 462 ? -1.877 18.689 25.053 1.00 90.88 462 ALA A N 1
ATOM 3622 C CA . ALA A 1 462 ? -3.307 18.675 25.272 1.00 90.88 462 ALA A CA 1
ATOM 3623 C C . ALA A 1 462 ? -4.045 18.110 24.055 1.00 90.88 462 ALA A C 1
ATOM 3625 O O . ALA A 1 462 ? -3.731 18.426 22.906 1.00 90.88 462 ALA A O 1
ATOM 3626 N N . TYR A 1 463 ? -5.081 17.310 24.295 1.00 90.81 463 TYR A N 1
ATOM 3627 C CA . TYR A 1 463 ? -6.078 17.023 23.272 1.00 90.81 463 TYR A CA 1
ATOM 3628 C C . TYR A 1 463 ? -7.021 18.220 23.144 1.00 90.81 463 TYR A C 1
ATOM 3630 O O . TYR A 1 463 ? -7.709 18.558 24.104 1.00 90.81 463 TYR A O 1
ATOM 3638 N N . THR A 1 464 ? -7.071 18.860 21.975 1.00 85.06 464 THR A N 1
ATOM 3639 C CA . THR A 1 464 ? -7.806 20.126 21.765 1.00 85.06 464 THR A CA 1
ATOM 3640 C C . THR A 1 464 ? -9.166 19.941 21.074 1.00 85.06 464 THR A C 1
ATOM 3642 O O . THR A 1 464 ? -9.874 20.912 20.781 1.00 85.06 464 THR A O 1
ATOM 3645 N N . GLY A 1 465 ? -9.552 18.692 20.783 1.00 74.38 465 GLY A N 1
ATOM 3646 C CA . GLY A 1 465 ? -10.702 18.381 19.923 1.00 74.38 465 GLY A CA 1
ATOM 3647 C C . GLY A 1 465 ? -10.462 18.746 18.453 1.00 74.38 465 GLY A C 1
ATOM 3648 O O . GLY A 1 465 ? -11.412 18.907 17.690 1.00 74.38 465 GLY A O 1
ATOM 3649 N N . ARG A 1 466 ? -9.196 18.964 18.078 1.00 70.50 466 ARG A N 1
ATOM 3650 C CA . ARG A 1 466 ? -8.692 19.009 16.700 1.00 70.50 466 ARG A CA 1
ATOM 3651 C C . ARG A 1 466 ? -7.791 17.794 16.484 1.00 70.50 466 ARG A C 1
ATOM 3653 O O . ARG A 1 466 ? -7.455 17.091 17.433 1.00 70.50 466 ARG A O 1
ATOM 3660 N N . TYR A 1 467 ? -7.404 17.537 15.238 1.00 66.00 467 TYR A N 1
ATOM 3661 C CA . TYR A 1 467 ? -6.629 16.348 14.890 1.00 66.00 467 TYR A CA 1
ATOM 3662 C C . TYR A 1 467 ? -5.313 16.250 15.694 1.00 66.00 467 TYR A C 1
ATOM 3664 O O . TYR A 1 467 ? -4.371 17.004 15.457 1.00 66.00 467 TYR A O 1
ATOM 3672 N N . GLY A 1 468 ? -5.246 15.287 16.622 1.00 77.94 468 GLY A N 1
ATOM 3673 C CA . GLY A 1 468 ? -4.048 14.966 17.407 1.00 77.94 468 GLY A CA 1
ATOM 3674 C C . GLY A 1 468 ? -3.938 15.665 18.771 1.00 77.94 468 GLY A C 1
ATOM 3675 O O . GLY A 1 468 ? -4.903 16.209 19.297 1.00 77.94 468 GLY A O 1
ATOM 3676 N N . PHE A 1 469 ? -2.745 15.590 19.364 1.00 85.50 469 PHE A N 1
ATOM 3677 C CA . PHE A 1 469 ? -2.380 16.265 20.615 1.00 85.50 469 PHE A CA 1
ATOM 3678 C C . PHE A 1 469 ? -1.455 17.440 20.290 1.00 85.50 469 PHE A C 1
ATOM 3680 O O . PHE A 1 469 ? -0.669 17.351 19.345 1.00 85.50 469 PHE A O 1
ATOM 3687 N N . GLN A 1 470 ? -1.589 18.546 21.022 1.00 84.56 470 GLN A N 1
ATOM 3688 C CA . GLN A 1 470 ? -0.904 19.804 20.725 1.00 84.56 470 GLN A CA 1
ATOM 3689 C C . GLN A 1 470 ? -0.189 20.356 21.959 1.00 84.56 470 GLN A C 1
ATOM 3691 O O . GLN A 1 470 ? -0.723 20.347 23.068 1.00 84.56 470 GLN A O 1
ATOM 3696 N N . HIS A 1 471 ? 1.035 20.829 21.749 1.00 84.44 471 HIS A N 1
ATOM 3697 C CA . HIS A 1 471 ? 1.855 21.460 22.776 1.00 84.44 471 HIS A CA 1
ATOM 3698 C C . HIS A 1 471 ? 1.398 22.906 23.019 1.00 84.44 471 HIS A C 1
ATOM 3700 O O . HIS A 1 471 ? 0.989 23.572 22.073 1.00 84.44 471 HIS A O 1
ATOM 3706 N N . GLU A 1 472 ? 1.463 23.376 24.270 1.00 77.56 472 GLU A N 1
ATOM 3707 C CA . GLU A 1 472 ? 1.105 24.752 24.686 1.00 77.56 472 GLU A CA 1
ATOM 3708 C C . GLU A 1 472 ? -0.329 25.224 24.351 1.00 77.56 472 GLU A C 1
ATOM 3710 O O . GLU A 1 472 ? -0.663 26.394 24.531 1.00 77.56 472 GLU A O 1
ATOM 3715 N N . GLU A 1 473 ? -1.211 24.322 23.925 1.00 82.56 473 GLU A N 1
ATOM 3716 C CA . GLU A 1 473 ? -2.604 24.631 23.602 1.00 82.56 473 GLU A CA 1
ATOM 3717 C C . GLU A 1 473 ? -3.551 24.323 24.768 1.00 82.56 473 GLU A C 1
ATOM 3719 O O . GLU A 1 473 ? -3.287 23.475 25.627 1.00 82.56 473 GLU A O 1
ATOM 3724 N N . ASN A 1 474 ? -4.701 25.001 24.788 1.00 85.44 474 ASN A N 1
ATOM 3725 C CA . ASN A 1 474 ? -5.729 24.728 25.790 1.00 85.44 474 ASN A CA 1
ATOM 3726 C C . ASN A 1 474 ? -6.422 23.391 25.486 1.00 85.44 474 ASN A C 1
ATOM 3728 O O . ASN A 1 474 ? -6.880 23.193 24.354 1.00 85.44 474 ASN A O 1
ATOM 3732 N N . PRO A 1 475 ? -6.563 22.485 26.471 1.00 89.19 475 PRO A N 1
ATOM 3733 C CA . PRO A 1 475 ? -7.272 21.237 26.247 1.00 89.19 475 PRO A CA 1
ATOM 3734 C C . PRO A 1 475 ? -8.748 21.479 25.935 1.00 89.19 475 PRO A C 1
ATOM 3736 O O . PRO A 1 475 ? -9.364 22.439 26.402 1.00 89.19 475 PRO A O 1
ATOM 3739 N N . LEU A 1 476 ? -9.341 20.529 25.218 1.00 88.12 476 LEU A N 1
ATOM 3740 C CA . LEU A 1 476 ? -10.780 20.345 25.221 1.00 88.12 476 LEU A CA 1
ATOM 3741 C C . LEU A 1 476 ? -11.196 19.932 26.638 1.00 88.12 476 LEU A C 1
ATOM 3743 O O . LEU A 1 476 ? -10.920 18.815 27.080 1.00 88.12 476 LEU A O 1
ATOM 3747 N N . GLU A 1 477 ? -11.837 20.856 27.346 1.00 90.44 477 GLU A N 1
ATOM 3748 C CA . GLU A 1 477 ? -12.487 20.582 28.622 1.00 90.44 477 GLU A CA 1
ATOM 3749 C C . GLU A 1 477 ? -13.960 20.262 28.383 1.00 90.44 477 GLU A C 1
ATOM 3751 O O . GLU A 1 477 ? -14.693 21.057 27.792 1.00 90.44 477 GLU A O 1
ATOM 3756 N N . VAL A 1 478 ? -14.395 19.102 28.864 1.00 91.19 478 VAL A N 1
ATOM 3757 C CA . VAL A 1 478 ? -15.799 18.678 28.809 1.00 91.19 478 VAL A CA 1
ATOM 3758 C C . VAL A 1 478 ? -16.311 18.392 30.205 1.00 91.19 478 VAL A C 1
ATOM 3760 O O . VAL A 1 478 ? -15.530 18.098 31.108 1.00 91.19 478 VAL A O 1
ATOM 3763 N N . GLN A 1 479 ? -17.621 18.478 30.389 1.00 89.19 479 GLN A N 1
ATOM 3764 C CA . GLN A 1 479 ? -18.275 18.212 31.662 1.00 89.19 479 GLN A CA 1
ATOM 3765 C C . GLN A 1 479 ? -19.187 16.997 31.504 1.00 89.19 479 GLN A C 1
ATOM 3767 O O . GLN A 1 479 ? -19.985 16.955 30.574 1.00 89.19 479 GLN A O 1
ATOM 3772 N N . GLN A 1 480 ? -19.036 16.015 32.390 1.00 85.25 480 GLN A N 1
ATOM 3773 C CA . GLN A 1 480 ? -19.944 14.872 32.491 1.00 85.25 480 GLN A CA 1
ATOM 3774 C C . GLN A 1 480 ? -21.253 15.284 33.177 1.00 85.25 480 GLN A C 1
ATOM 3776 O O . GLN A 1 480 ? -21.278 16.260 33.933 1.00 85.25 480 GLN A O 1
ATOM 3781 N N . ASP A 1 481 ? -22.300 14.473 33.024 1.00 83.31 481 ASP A N 1
ATOM 3782 C CA . ASP A 1 481 ? -23.606 14.685 33.675 1.00 83.31 481 ASP A CA 1
ATOM 3783 C C . ASP A 1 481 ? -23.534 14.821 35.207 1.00 83.31 481 ASP A C 1
ATOM 3785 O O . ASP A 1 481 ? -24.349 15.503 35.827 1.00 83.31 481 ASP A O 1
ATOM 3789 N N . ASN A 1 482 ? -22.540 14.190 35.839 1.00 81.81 482 ASN A N 1
ATOM 3790 C CA . ASN A 1 482 ? -22.302 14.267 37.285 1.00 81.81 482 ASN A CA 1
ATOM 3791 C C . ASN A 1 482 ? -21.531 15.531 37.727 1.00 81.81 482 ASN A C 1
ATOM 3793 O O . ASN A 1 482 ? -21.048 15.580 38.858 1.00 81.81 482 ASN A O 1
ATOM 3797 N N . GLY A 1 483 ? -21.328 16.490 36.820 1.00 84.69 483 GLY A N 1
ATOM 3798 C CA . GLY A 1 483 ? -20.628 17.748 37.068 1.00 84.69 483 GLY A CA 1
ATOM 3799 C C . GLY A 1 483 ? -19.097 17.687 36.965 1.00 84.69 483 GLY A C 1
ATOM 3800 O O . GLY A 1 483 ? -18.443 18.732 36.977 1.00 84.69 483 GLY A O 1
ATOM 3801 N N . THR A 1 484 ? -18.505 16.498 36.819 1.00 88.81 484 THR A N 1
ATOM 3802 C CA . THR A 1 484 ? -17.047 16.307 36.726 1.00 88.81 484 THR A CA 1
ATOM 3803 C C . THR A 1 484 ? -16.505 16.846 35.408 1.00 88.81 484 THR A C 1
ATOM 3805 O O . THR A 1 484 ? -16.972 16.460 34.337 1.00 88.81 484 THR A O 1
ATOM 3808 N N . LYS A 1 485 ? -15.469 17.689 35.470 1.00 92.06 485 LYS A N 1
ATOM 3809 C CA . LYS A 1 485 ? -14.759 18.175 34.282 1.00 92.06 485 LYS A CA 1
ATOM 3810 C C . LYS A 1 485 ? -13.586 17.275 33.922 1.00 92.06 485 LYS A C 1
ATOM 3812 O O . LYS A 1 485 ? -12.818 16.862 34.795 1.00 92.06 485 LYS A O 1
ATOM 3817 N N . LEU A 1 486 ? -13.434 17.013 32.629 1.00 93.56 486 LEU A N 1
ATOM 3818 C CA . LEU A 1 486 ? -12.421 16.137 32.057 1.00 93.56 486 LEU A CA 1
ATOM 3819 C C . LEU A 1 486 ? -11.603 16.863 30.987 1.00 93.56 486 LEU A C 1
ATOM 3821 O O . LEU A 1 486 ? -12.154 17.613 30.187 1.00 93.56 486 LEU A O 1
ATOM 3825 N N . SER A 1 487 ? -10.301 16.584 30.934 1.00 93.31 487 SER A N 1
ATOM 3826 C CA . SER A 1 487 ? -9.455 16.871 29.765 1.00 93.31 487 SER A CA 1
ATOM 3827 C C . SER A 1 487 ? -8.413 15.779 29.564 1.00 93.31 487 SER A C 1
ATOM 3829 O O . SER A 1 487 ? -8.014 15.109 30.518 1.00 93.31 487 SER A O 1
ATOM 3831 N N . PHE A 1 488 ? -7.968 15.580 28.325 1.00 94.69 488 PHE A N 1
ATOM 3832 C CA . PHE A 1 488 ? -7.085 14.473 27.968 1.00 94.69 488 PHE A CA 1
ATOM 3833 C C . PHE A 1 488 ? -5.739 14.949 27.450 1.00 94.69 488 PHE A C 1
ATOM 3835 O O . PHE A 1 488 ? -5.657 15.923 26.706 1.00 94.69 488 PHE A O 1
ATOM 3842 N N . TRP A 1 489 ? -4.692 14.248 27.866 1.00 93.94 489 TRP A N 1
ATOM 3843 C CA . TRP A 1 489 ? -3.316 14.683 27.701 1.00 93.94 489 TRP A CA 1
ATOM 3844 C C . TRP A 1 489 ? -2.436 13.524 27.255 1.00 93.94 489 TRP A C 1
ATOM 3846 O O . TRP A 1 489 ? -2.574 12.393 27.732 1.00 93.94 489 TRP A O 1
ATOM 3856 N N . ARG A 1 490 ? -1.518 13.824 26.342 1.00 93.25 490 ARG A N 1
ATOM 3857 C CA . ARG A 1 490 ? -0.419 12.952 25.944 1.00 93.25 490 ARG A CA 1
ATOM 3858 C C . ARG A 1 490 ? 0.830 13.396 26.685 1.00 93.25 490 ARG A C 1
ATOM 3860 O O . ARG A 1 490 ? 1.157 14.578 26.715 1.00 93.25 490 ARG A O 1
ATOM 3867 N N . VAL A 1 491 ? 1.517 12.426 27.265 1.00 90.38 491 VAL A N 1
ATOM 3868 C CA . VAL A 1 491 ? 2.761 12.621 28.000 1.00 90.38 491 VAL A CA 1
ATOM 3869 C C . VAL A 1 491 ? 3.858 11.901 27.221 1.00 90.38 491 VAL A C 1
ATOM 3871 O O . VAL A 1 491 ? 3.922 10.662 27.274 1.00 90.38 491 VAL A O 1
ATOM 3874 N N . PRO A 1 492 ? 4.670 12.646 26.450 1.00 84.75 492 PRO A N 1
ATOM 3875 C CA . PRO A 1 492 ? 5.813 12.084 25.747 1.00 84.75 492 PRO A CA 1
ATOM 3876 C C . PRO A 1 492 ? 6.781 11.424 26.733 1.00 84.75 492 PRO A C 1
ATOM 3878 O O . PRO A 1 492 ? 7.026 11.941 27.822 1.00 84.75 492 PRO A O 1
ATOM 3881 N N . VAL A 1 493 ? 7.333 10.270 26.358 1.00 83.50 493 VAL A N 1
ATOM 3882 C CA . VAL A 1 493 ? 8.346 9.563 27.155 1.00 83.50 493 VAL A CA 1
ATOM 3883 C C . VAL A 1 493 ? 9.626 9.475 26.334 1.00 83.50 493 VAL A C 1
ATOM 3885 O O . VAL A 1 493 ? 9.624 8.860 25.272 1.00 83.50 493 VAL A O 1
ATOM 3888 N N . GLU A 1 494 ? 10.721 10.052 26.844 1.00 71.44 494 GLU A N 1
ATOM 3889 C CA . GLU A 1 494 ? 12.004 10.199 26.128 1.00 71.44 494 GLU A CA 1
ATOM 3890 C C . GLU A 1 494 ? 12.521 8.877 25.524 1.00 71.44 494 GLU A C 1
ATOM 3892 O O . GLU A 1 494 ? 13.003 8.847 24.395 1.00 71.44 494 GLU A O 1
ATOM 3897 N N . TYR A 1 495 ? 12.351 7.762 26.244 1.00 68.19 495 TYR A N 1
ATOM 3898 C CA . TYR A 1 495 ? 12.745 6.419 25.802 1.00 68.19 495 TYR A CA 1
ATOM 3899 C C . TYR A 1 495 ? 11.600 5.416 25.968 1.00 68.19 495 TYR A C 1
ATOM 3901 O O . TYR A 1 495 ? 11.734 4.399 26.654 1.00 68.19 495 TYR A O 1
ATOM 3909 N N . GLY A 1 496 ? 10.439 5.703 25.379 1.00 73.44 496 GLY A N 1
ATOM 3910 C CA . GLY A 1 496 ? 9.285 4.823 25.524 1.00 73.44 496 GLY A CA 1
ATOM 3911 C C . GLY A 1 496 ? 8.127 5.120 24.586 1.00 73.44 496 GLY A C 1
ATOM 3912 O O . GLY A 1 496 ? 8.217 5.905 23.651 1.00 73.44 496 GLY A O 1
ATOM 3913 N N . THR A 1 497 ? 7.018 4.426 24.834 1.00 81.00 497 THR A N 1
ATOM 3914 C CA . THR A 1 497 ? 5.736 4.759 24.210 1.00 81.00 497 THR A CA 1
ATOM 3915 C C . THR A 1 497 ? 5.083 5.869 25.019 1.00 81.00 497 THR A C 1
ATOM 3917 O O . THR A 1 497 ? 5.051 5.768 26.246 1.00 81.00 497 THR A O 1
ATOM 3920 N N . ASP A 1 498 ? 4.530 6.870 24.336 1.00 88.00 498 ASP A N 1
ATOM 3921 C CA . ASP A 1 498 ? 3.733 7.922 24.965 1.00 88.00 498 ASP A CA 1
ATOM 3922 C C . ASP A 1 498 ? 2.718 7.335 25.951 1.00 88.00 498 ASP A C 1
ATOM 3924 O O . ASP A 1 498 ? 2.036 6.338 25.665 1.00 88.00 498 ASP A O 1
ATOM 3928 N N . THR A 1 499 ? 2.598 7.985 27.104 1.00 91.00 499 THR A N 1
ATOM 3929 C CA . THR A 1 499 ? 1.547 7.676 28.074 1.00 91.00 499 THR A CA 1
ATOM 3930 C C . THR A 1 499 ? 0.414 8.684 27.944 1.00 91.00 499 THR A C 1
ATOM 3932 O O . THR A 1 499 ? 0.578 9.763 27.374 1.00 91.00 499 THR A O 1
ATOM 3935 N N . TYR A 1 500 ? -0.773 8.308 28.413 1.00 93.19 500 TYR A N 1
ATOM 3936 C CA . TYR A 1 500 ? -1.971 9.124 28.266 1.00 93.19 500 TYR A CA 1
ATOM 3937 C C . TYR A 1 500 ? -2.619 9.324 29.625 1.00 93.19 500 TYR A C 1
ATOM 3939 O O . TYR A 1 500 ? -2.816 8.358 30.363 1.00 93.19 500 TYR A O 1
ATOM 3947 N N . GLN A 1 501 ? -2.949 10.571 29.943 1.00 94.12 501 GLN A N 1
ATOM 3948 C CA . GLN A 1 501 ? -3.491 10.964 31.237 1.00 94.12 501 GLN A CA 1
ATOM 3949 C C . GLN A 1 501 ? -4.816 11.696 31.040 1.00 94.12 501 GLN A C 1
ATOM 3951 O O . GLN A 1 501 ? -4.925 12.616 30.229 1.00 94.12 501 GLN A O 1
ATOM 3956 N N . LEU A 1 502 ? -5.829 11.288 31.795 1.00 94.25 502 LEU A N 1
ATOM 3957 C CA . LEU A 1 502 ? -7.098 11.991 31.900 1.00 94.25 502 LEU A CA 1
ATOM 3958 C C . LEU A 1 502 ? -7.060 12.863 33.156 1.00 94.25 502 LEU A C 1
ATOM 3960 O O . LEU A 1 502 ? -6.971 12.345 34.270 1.00 94.25 502 LEU A O 1
ATOM 3964 N N . LYS A 1 503 ? -7.123 14.181 32.980 1.00 94.12 503 LYS A N 1
ATOM 3965 C CA . LYS A 1 503 ? -7.341 15.138 34.064 1.00 94.12 503 LYS A CA 1
ATOM 3966 C C . LYS A 1 503 ? -8.796 15.051 34.495 1.00 94.12 503 LYS A C 1
ATOM 3968 O O . LYS A 1 503 ? -9.686 15.161 33.657 1.00 94.12 503 LYS A O 1
ATOM 3973 N N . VAL A 1 504 ? -9.026 14.900 35.791 1.00 92.56 504 VAL A N 1
ATOM 3974 C CA . VAL A 1 504 ? -10.354 14.797 36.395 1.00 92.56 504 VAL A CA 1
ATOM 3975 C C . VAL A 1 504 ? -10.488 15.872 37.463 1.00 92.56 504 VAL A C 1
ATOM 3977 O O . VAL A 1 504 ? -9.713 15.899 38.420 1.00 92.56 504 VAL A O 1
ATOM 3980 N N . MET A 1 505 ? -11.475 16.750 37.309 1.00 91.50 505 MET A N 1
ATOM 3981 C CA . MET A 1 505 ? -11.799 17.800 38.272 1.00 91.50 505 MET A CA 1
ATOM 3982 C C . MET A 1 505 ? -13.257 17.637 38.726 1.00 91.50 505 MET A C 1
ATOM 3984 O O . MET A 1 505 ? -14.170 17.993 37.976 1.00 91.50 505 MET A O 1
ATOM 3988 N N . PRO A 1 506 ? -13.492 17.044 39.912 1.00 85.31 506 PRO A N 1
ATOM 3989 C CA . PRO A 1 506 ? -14.834 16.902 40.475 1.00 85.31 506 PRO A CA 1
ATOM 3990 C C . PRO A 1 506 ? -15.510 18.264 40.686 1.00 85.31 506 PRO A C 1
ATOM 3992 O O . PRO A 1 506 ? -14.829 19.232 41.011 1.00 85.31 506 PRO A O 1
ATOM 3995 N N . GLU A 1 507 ? -16.839 18.328 40.564 1.00 80.94 507 GLU A N 1
ATOM 3996 C CA . GLU A 1 507 ? -17.609 19.584 40.663 1.00 80.94 507 GLU A CA 1
ATOM 3997 C C . GLU A 1 507 ? -17.354 20.357 41.970 1.00 80.94 507 GLU A C 1
ATOM 3999 O O . GLU A 1 507 ? -17.201 21.575 41.958 1.00 80.94 507 GLU A O 1
ATOM 4004 N N . GLU A 1 508 ? -17.254 19.643 43.094 1.00 78.56 508 GLU A N 1
ATOM 4005 C CA . GLU A 1 508 ? -17.089 20.225 44.433 1.00 78.56 508 GLU A CA 1
ATOM 4006 C C . GLU A 1 508 ? -15.624 20.263 44.919 1.00 78.56 508 GLU A C 1
ATOM 4008 O O . GLU A 1 508 ? -15.369 20.418 46.116 1.00 78.56 508 GLU A O 1
ATOM 4013 N N . SER A 1 509 ? -14.638 20.073 44.033 1.00 77.50 509 SER A N 1
ATOM 4014 C CA . SER A 1 509 ? -13.224 19.971 44.416 1.00 77.50 509 SER A CA 1
ATOM 4015 C C . SER A 1 509 ? -12.320 20.908 43.620 1.00 77.50 509 SER A C 1
ATOM 4017 O O . SER A 1 509 ? -12.252 20.836 42.398 1.00 77.50 509 SER A O 1
ATOM 4019 N N . ASP A 1 510 ? -11.524 21.704 44.337 1.00 73.81 510 ASP A N 1
ATOM 4020 C CA . ASP A 1 510 ? -10.470 22.540 43.745 1.00 73.81 510 ASP A CA 1
ATOM 4021 C C . ASP A 1 510 ? -9.197 21.744 43.395 1.00 73.81 510 ASP A C 1
ATOM 4023 O O . ASP A 1 510 ? -8.262 22.279 42.796 1.00 73.81 510 ASP A O 1
ATOM 4027 N N . SER A 1 511 ? -9.120 20.464 43.777 1.00 82.19 511 SER A N 1
ATOM 4028 C CA . SER A 1 511 ? -7.970 19.610 43.478 1.00 82.19 511 SER A CA 1
ATOM 4029 C C . SER A 1 511 ? -8.235 18.749 42.249 1.00 82.19 511 SER A C 1
ATOM 4031 O O . SER A 1 511 ? -9.058 17.833 42.286 1.00 82.19 511 SER A O 1
ATOM 4033 N N . ALA A 1 512 ? -7.488 19.006 41.175 1.00 88.00 512 ALA A N 1
ATOM 4034 C CA . ALA A 1 512 ? -7.463 18.128 40.016 1.00 88.00 512 ALA A CA 1
ATOM 4035 C C . ALA A 1 512 ? -6.682 16.839 40.324 1.00 88.00 512 ALA A C 1
ATOM 4037 O O . ALA A 1 512 ? -5.612 16.865 40.940 1.00 88.00 512 ALA A O 1
ATOM 4038 N N . ALA A 1 513 ? -7.205 15.717 39.842 1.00 91.75 513 ALA A N 1
ATOM 4039 C CA . ALA A 1 513 ? -6.522 14.431 39.821 1.00 91.75 513 ALA A CA 1
ATOM 4040 C C . ALA A 1 513 ? -6.158 14.049 38.381 1.00 91.75 513 ALA A C 1
ATOM 4042 O O . ALA A 1 513 ? -6.768 14.537 37.428 1.00 91.75 513 ALA A O 1
ATOM 4043 N N . MET A 1 514 ? -5.192 13.150 38.219 1.00 92.62 514 MET A N 1
ATOM 4044 C CA . MET A 1 514 ? -4.931 12.465 36.954 1.00 92.62 514 MET A CA 1
ATOM 4045 C C . MET A 1 514 ? -5.196 10.968 37.074 1.00 92.62 514 MET A C 1
ATOM 4047 O O . MET A 1 514 ? -4.979 10.362 38.126 1.00 92.62 514 MET A O 1
ATOM 4051 N N . ILE A 1 515 ? -5.675 10.393 35.975 1.00 93.69 515 ILE A N 1
ATOM 4052 C CA . ILE A 1 515 ? -5.922 8.965 35.804 1.00 93.69 515 ILE A CA 1
ATOM 4053 C C . ILE A 1 515 ? -5.195 8.497 34.546 1.00 93.69 515 ILE A C 1
ATOM 4055 O O . ILE A 1 515 ? -5.399 9.048 33.464 1.00 93.69 515 ILE A O 1
ATOM 4059 N N . SER A 1 516 ? -4.401 7.435 34.670 1.00 92.31 516 SER A N 1
ATOM 4060 C CA . SER A 1 516 ? -3.717 6.836 33.525 1.00 92.31 516 SER A CA 1
ATOM 4061 C C . SER A 1 516 ? -4.679 6.079 32.612 1.00 92.31 516 SER A C 1
ATOM 4063 O O . SER A 1 516 ? -5.460 5.233 33.049 1.00 92.31 516 SER A O 1
ATOM 4065 N N . VAL A 1 517 ? -4.581 6.353 31.313 1.00 91.56 517 VAL A N 1
ATOM 4066 C CA . VAL A 1 517 ? -5.368 5.707 30.262 1.00 91.56 517 VAL A CA 1
ATOM 4067 C C . VAL A 1 517 ? -4.455 4.790 29.446 1.00 91.56 517 VAL A C 1
ATOM 4069 O O . VAL A 1 517 ? -3.495 5.259 28.829 1.00 91.56 517 VAL A O 1
ATOM 4072 N N . PRO A 1 518 ? -4.740 3.477 29.380 1.00 89.31 518 PRO A N 1
ATOM 4073 C CA . PRO A 1 518 ? -3.998 2.574 28.510 1.00 89.31 518 PRO A CA 1
ATOM 4074 C C . PRO A 1 518 ? -4.024 3.044 27.050 1.00 89.31 518 PRO A C 1
ATOM 4076 O O . PRO A 1 518 ? -5.084 3.366 26.511 1.00 89.31 518 PRO A O 1
ATOM 4079 N N . SER A 1 519 ? -2.876 3.004 26.371 1.00 87.00 519 SER A N 1
ATOM 4080 C CA . SER A 1 519 ? -2.707 3.529 25.003 1.00 87.00 519 SER A CA 1
ATOM 4081 C C . SER A 1 519 ? -3.706 2.969 23.980 1.00 87.00 519 SER A C 1
ATOM 4083 O O . SER A 1 519 ? -4.098 3.671 23.047 1.00 87.00 519 SER A O 1
ATOM 4085 N N . ARG A 1 520 ? -4.187 1.732 24.179 1.00 85.44 520 ARG A N 1
ATOM 4086 C CA . ARG A 1 520 ? -5.231 1.103 23.348 1.00 85.44 520 ARG A CA 1
ATOM 4087 C C . ARG A 1 520 ? -6.566 1.863 23.345 1.00 85.44 520 ARG A C 1
ATOM 4089 O O . ARG A 1 520 ? -7.311 1.772 22.372 1.00 85.44 520 ARG A O 1
ATOM 4096 N N . TYR A 1 521 ? -6.855 2.630 24.395 1.00 88.44 521 TYR A N 1
ATOM 4097 C CA . TYR A 1 521 ? -8.089 3.402 24.534 1.00 88.44 521 TYR A CA 1
ATOM 4098 C C . TYR A 1 521 ? -7.966 4.853 24.065 1.00 88.44 521 TYR A C 1
ATOM 4100 O O . TYR A 1 521 ? -8.989 5.516 23.949 1.00 88.44 521 TYR A O 1
ATOM 4108 N N . ARG A 1 522 ? -6.764 5.345 23.724 1.00 90.12 522 ARG A N 1
ATOM 4109 C CA . ARG A 1 522 ? -6.532 6.777 23.448 1.00 90.12 522 ARG A CA 1
ATOM 4110 C C . ARG A 1 522 ? -7.521 7.383 22.446 1.00 90.12 522 ARG A C 1
ATOM 4112 O O . ARG A 1 522 ? -8.109 8.416 22.720 1.00 90.12 522 ARG A O 1
ATOM 4119 N N . LYS A 1 523 ? -7.751 6.709 21.311 1.00 90.31 523 LYS A N 1
ATOM 4120 C CA . LYS A 1 523 ? -8.647 7.203 20.256 1.00 90.31 523 LYS A CA 1
ATOM 4121 C C . LYS A 1 523 ? -10.113 7.129 20.682 1.00 90.31 523 LYS A C 1
ATOM 4123 O O . LYS A 1 523 ? -10.871 8.022 20.352 1.00 90.31 523 LYS A O 1
ATOM 4128 N N . HIS A 1 524 ? -10.492 6.099 21.438 1.00 89.69 524 HIS A N 1
ATOM 4129 C CA . HIS A 1 524 ? -11.851 5.958 21.961 1.00 89.69 524 HIS A CA 1
ATOM 4130 C C . HIS A 1 524 ? -12.176 7.077 22.955 1.00 89.69 524 HIS A C 1
ATOM 4132 O O . HIS A 1 524 ? -13.226 7.696 22.853 1.00 89.69 524 HIS A O 1
ATOM 4138 N N . VAL A 1 525 ? -11.235 7.397 23.852 1.00 90.81 525 VAL A N 1
ATOM 4139 C CA . VAL A 1 525 ? -11.377 8.520 24.789 1.00 90.81 525 VAL A CA 1
ATOM 4140 C C . VAL A 1 525 ? -11.476 9.850 24.041 1.00 90.81 525 VAL A C 1
ATOM 4142 O O . VAL A 1 525 ? -12.366 10.627 24.357 1.00 90.81 525 VAL A O 1
ATOM 4145 N N . CYS A 1 526 ? -10.649 10.100 23.019 1.00 91.38 526 CYS A N 1
ATOM 4146 C CA . CYS A 1 526 ? -10.787 11.298 22.177 1.00 91.38 526 CYS A CA 1
ATOM 4147 C C . CYS A 1 526 ? -12.197 11.426 21.575 1.00 91.38 526 CYS A C 1
ATOM 4149 O O . CYS A 1 526 ? -12.818 12.471 21.729 1.00 91.38 526 CYS A O 1
ATOM 4151 N N . LEU A 1 527 ? -12.728 10.354 20.970 1.00 90.56 527 LEU A N 1
ATOM 4152 C CA . LEU A 1 527 ? -14.069 10.358 20.369 1.00 90.56 527 LEU A CA 1
ATOM 4153 C C . LEU A 1 527 ? -15.182 10.575 21.409 1.00 90.56 527 LEU A C 1
ATOM 4155 O O . LEU A 1 527 ? -16.150 11.281 21.138 1.00 90.56 527 LEU A O 1
ATOM 4159 N N . LEU A 1 528 ? -15.040 10.004 22.611 1.00 90.88 528 LEU A N 1
ATOM 4160 C CA . LEU A 1 528 ? -15.970 10.246 23.718 1.00 90.88 528 LEU A CA 1
ATOM 4161 C C . LEU A 1 528 ? -15.961 11.716 24.144 1.00 90.88 528 LEU A C 1
ATOM 4163 O O . LEU A 1 528 ? -17.022 12.315 24.279 1.00 90.88 528 LEU A O 1
ATOM 4167 N N . LEU A 1 529 ? -14.779 12.310 24.329 1.00 90.06 529 LEU A N 1
ATOM 4168 C CA . LEU A 1 529 ? -14.665 13.721 24.704 1.00 90.06 529 LEU A CA 1
ATOM 4169 C C . LEU A 1 529 ? -15.196 14.641 23.602 1.00 90.06 529 LEU A C 1
ATOM 4171 O O . LEU A 1 529 ? -15.878 15.608 23.909 1.00 90.06 529 LEU A O 1
ATOM 4175 N N . ASP A 1 530 ? -14.959 14.326 22.331 1.00 89.00 530 ASP A N 1
ATOM 4176 C CA . ASP A 1 530 ? -15.544 15.073 21.216 1.00 89.00 530 ASP A CA 1
ATOM 4177 C C . ASP A 1 530 ? -17.078 15.045 21.266 1.00 89.00 530 ASP A C 1
ATOM 4179 O O . ASP A 1 530 ? -17.720 16.093 21.168 1.00 89.00 530 ASP A O 1
ATOM 4183 N N . SER A 1 531 ? -17.670 13.868 21.499 1.00 88.25 531 SER A N 1
ATOM 4184 C CA . SER A 1 531 ? -19.120 13.712 21.659 1.00 88.25 531 SER A CA 1
ATOM 4185 C C . SER A 1 531 ? -19.659 14.526 22.843 1.00 88.25 531 SER A C 1
ATOM 4187 O O . SER A 1 531 ? -20.620 15.277 22.677 1.00 88.25 531 SER A O 1
ATOM 4189 N N . LEU A 1 532 ? -19.019 14.442 24.017 1.00 87.25 532 LEU A N 1
ATOM 4190 C CA . LEU A 1 532 ? -19.398 15.209 25.217 1.00 87.25 532 LEU A CA 1
ATOM 4191 C C . LEU A 1 532 ? -19.224 16.722 25.030 1.00 87.25 532 LEU A C 1
ATOM 4193 O O . LEU A 1 532 ? -19.987 17.519 25.568 1.00 87.25 532 LEU A O 1
ATOM 4197 N N . GLY A 1 533 ? -18.231 17.128 24.240 1.00 84.25 533 GLY A N 1
ATOM 4198 C CA . GLY A 1 533 ? -17.970 18.518 23.876 1.00 84.25 533 GLY A CA 1
ATOM 4199 C C . GLY A 1 533 ? -18.892 19.065 22.781 1.00 84.25 533 GLY A C 1
ATOM 4200 O O . GLY A 1 533 ? -18.673 20.187 22.322 1.00 84.25 533 GLY A O 1
ATOM 4201 N N . GLY A 1 534 ? -19.887 18.291 22.328 1.00 83.19 534 GLY A N 1
ATOM 4202 C CA . GLY A 1 534 ? -20.820 18.683 21.267 1.00 83.19 534 GLY A CA 1
ATOM 4203 C C . GLY A 1 534 ? -20.206 18.705 19.862 1.00 83.19 534 GLY A C 1
ATOM 4204 O O . GLY A 1 534 ? -20.743 19.358 18.969 1.00 83.19 534 GLY A O 1
ATOM 4205 N N . ARG A 1 535 ? -19.076 18.020 19.659 1.00 83.50 535 ARG A N 1
ATOM 4206 C CA . ARG A 1 535 ? -18.336 17.903 18.391 1.00 83.50 535 ARG A CA 1
ATOM 4207 C C . ARG A 1 535 ? -18.295 16.453 17.914 1.00 83.50 535 ARG A C 1
ATOM 4209 O O . ARG A 1 535 ? -17.234 15.932 17.593 1.00 83.50 535 ARG A O 1
ATOM 4216 N N . GLN A 1 536 ? -19.438 15.775 17.927 1.00 84.88 536 GLN A N 1
ATOM 4217 C CA . GLN A 1 536 ? -19.504 14.365 17.553 1.00 84.88 536 GLN A CA 1
ATOM 4218 C C . GLN A 1 536 ? -18.948 14.148 16.135 1.00 84.88 536 GLN A C 1
ATOM 4220 O O . GLN A 1 536 ? -19.442 14.744 15.181 1.00 84.88 536 GLN A O 1
ATOM 4225 N N . GLN A 1 537 ? -17.935 13.287 16.022 1.00 88.88 537 GLN A N 1
ATOM 4226 C CA . GLN A 1 537 ? -17.307 12.936 14.746 1.00 88.88 537 GLN A CA 1
ATOM 4227 C C . GLN A 1 537 ? -18.276 12.154 13.848 1.00 88.88 537 GLN A C 1
ATOM 4229 O O . GLN A 1 537 ? -19.269 11.575 14.325 1.00 88.88 537 GLN A O 1
ATOM 4234 N N . HIS A 1 538 ? -17.984 12.122 12.552 1.00 89.88 538 HIS A N 1
ATOM 4235 C CA . HIS A 1 538 ? -18.879 11.606 11.528 1.00 89.88 538 HIS A CA 1
ATOM 4236 C C . HIS A 1 538 ? -18.264 10.479 10.691 1.00 89.88 538 HIS A C 1
ATOM 4238 O O . HIS A 1 538 ? -17.104 10.520 10.278 1.00 89.88 538 HIS A O 1
ATOM 4244 N N . VAL A 1 539 ? -19.089 9.470 10.408 1.00 92.50 539 VAL A N 1
ATOM 4245 C CA . VAL A 1 539 ? -18.816 8.427 9.416 1.00 92.50 539 VAL A CA 1
ATOM 4246 C C . VAL A 1 539 ? -19.924 8.468 8.372 1.00 92.50 539 VAL A C 1
ATOM 4248 O O . VAL A 1 539 ? -21.089 8.246 8.702 1.00 92.50 539 VAL A O 1
ATOM 4251 N N . ASP A 1 540 ? -19.570 8.716 7.117 1.00 91.38 540 ASP A N 1
ATOM 4252 C CA . ASP A 1 540 ? -20.527 8.728 6.009 1.00 91.38 540 ASP A CA 1
ATOM 4253 C C . ASP A 1 540 ? -20.243 7.573 5.052 1.00 91.38 540 ASP A C 1
ATOM 4255 O O . ASP A 1 540 ? -19.121 7.425 4.561 1.00 91.38 540 ASP A O 1
ATOM 4259 N N . LEU A 1 541 ? -21.257 6.748 4.798 1.00 92.25 541 LEU A N 1
ATOM 4260 C CA . LEU A 1 541 ? -21.220 5.701 3.783 1.00 92.25 541 LEU A CA 1
ATOM 4261 C C . LEU A 1 541 ? -21.997 6.202 2.565 1.00 92.25 541 LEU A C 1
ATOM 4263 O O . LEU A 1 541 ? -23.231 6.231 2.567 1.00 92.25 541 LEU A O 1
ATOM 4267 N N . GLN A 1 542 ? -21.260 6.598 1.530 1.00 88.12 542 GLN A N 1
ATOM 4268 C CA . GLN A 1 542 ? -21.809 7.118 0.280 1.00 88.12 542 GLN A CA 1
ATOM 4269 C C . GLN A 1 542 ? -21.739 6.062 -0.820 1.00 88.12 542 GLN A C 1
ATOM 4271 O O . GLN A 1 542 ? -20.727 5.373 -0.972 1.00 88.12 542 GLN A O 1
ATOM 4276 N N . THR A 1 543 ? -22.788 5.959 -1.634 1.00 81.69 543 THR A N 1
ATOM 4277 C CA . THR A 1 543 ? -22.747 5.151 -2.857 1.00 81.69 543 THR A CA 1
ATOM 4278 C C . THR A 1 543 ? -21.691 5.727 -3.799 1.00 81.69 543 THR A C 1
ATOM 4280 O O . THR A 1 543 ? -21.795 6.877 -4.218 1.00 81.69 543 THR A O 1
ATOM 4283 N N . GLY A 1 544 ? -20.665 4.938 -4.123 1.00 68.31 544 GLY A N 1
ATOM 4284 C CA . GLY A 1 544 ? -19.673 5.301 -5.132 1.00 68.31 544 GLY A CA 1
ATOM 4285 C C . GLY A 1 544 ? -20.169 4.888 -6.515 1.00 68.31 544 GLY A C 1
ATOM 4286 O O . GLY A 1 544 ? -20.703 5.691 -7.274 1.00 68.31 544 GLY A O 1
ATOM 4287 N N . THR A 1 545 ? -20.035 3.599 -6.823 1.00 72.38 545 THR A N 1
ATOM 4288 C CA . THR A 1 545 ? -20.622 2.959 -8.014 1.00 72.38 545 THR A CA 1
ATOM 4289 C C . THR A 1 545 ? -21.659 1.922 -7.577 1.00 72.38 545 THR A C 1
ATOM 4291 O O . THR A 1 545 ? -21.838 1.702 -6.384 1.00 72.38 545 THR A O 1
ATOM 4294 N N . GLN A 1 546 ? -22.341 1.246 -8.511 1.00 68.25 546 GLN A N 1
ATOM 4295 C CA . GLN A 1 546 ? -23.288 0.175 -8.148 1.00 68.25 546 GLN A CA 1
ATOM 4296 C C . GLN A 1 546 ? -22.645 -0.958 -7.322 1.00 68.25 546 GLN A C 1
ATOM 4298 O O . GLN A 1 546 ? -23.345 -1.645 -6.588 1.00 68.25 546 GLN A O 1
ATOM 4303 N N . GLU A 1 547 ? -21.325 -1.131 -7.413 1.00 80.75 547 GLU A N 1
ATOM 4304 C CA . GLU A 1 547 ? -20.586 -2.215 -6.754 1.00 80.75 547 GLU A CA 1
ATOM 4305 C C . GLU A 1 547 ? -19.778 -1.750 -5.531 1.00 80.75 547 GLU A C 1
ATOM 4307 O O . GLU A 1 547 ? -19.330 -2.578 -4.734 1.00 80.75 547 GLU A O 1
ATOM 4312 N N . ASN A 1 548 ? -19.598 -0.436 -5.346 1.00 88.31 548 ASN A N 1
ATOM 4313 C CA . ASN A 1 548 ? -18.688 0.117 -4.343 1.00 88.31 548 ASN A CA 1
ATOM 4314 C C . ASN A 1 548 ? -19.328 1.217 -3.493 1.00 88.31 548 ASN A C 1
ATOM 4316 O O . ASN A 1 548 ? -20.067 2.070 -3.981 1.00 88.31 548 ASN A O 1
ATOM 4320 N N . VAL A 1 549 ? -18.935 1.249 -2.224 1.00 91.50 549 VAL A N 1
ATOM 4321 C CA . VAL A 1 549 ? -19.295 2.269 -1.237 1.00 91.50 549 VAL A CA 1
ATOM 4322 C C . VAL A 1 549 ? -18.026 2.993 -0.798 1.00 91.50 549 VAL A C 1
ATOM 4324 O O . VAL A 1 549 ? -16.983 2.368 -0.588 1.00 91.50 549 VAL A O 1
ATOM 4327 N N . ILE A 1 550 ? -18.112 4.314 -0.668 1.00 92.56 550 ILE A N 1
ATOM 4328 C CA . ILE A 1 550 ? -17.052 5.148 -0.104 1.00 92.56 550 ILE A CA 1
ATOM 4329 C C . ILE A 1 550 ? -17.364 5.387 1.371 1.00 92.56 550 ILE A C 1
ATOM 4331 O O . ILE A 1 550 ? -18.434 5.885 1.715 1.00 92.56 550 ILE A O 1
ATOM 4335 N N . VAL A 1 551 ? -16.428 5.010 2.237 1.00 92.62 551 VAL A N 1
ATOM 4336 C CA . VAL A 1 551 ? -16.471 5.256 3.679 1.00 92.62 551 VAL A CA 1
ATOM 4337 C C . VAL A 1 551 ? -15.643 6.497 3.967 1.00 92.62 551 VAL A C 1
ATOM 4339 O O . VAL A 1 551 ? -14.421 6.463 3.831 1.00 92.62 551 VAL A O 1
ATOM 4342 N N . ASN A 1 552 ? -16.297 7.570 4.390 1.00 91.19 552 ASN A N 1
ATOM 4343 C CA . ASN A 1 552 ? -15.660 8.821 4.780 1.00 91.19 552 ASN A CA 1
ATOM 4344 C C . ASN A 1 552 ? -15.619 8.921 6.305 1.00 91.19 552 ASN A C 1
ATOM 4346 O O . ASN A 1 552 ? -16.651 8.758 6.953 1.00 91.19 552 ASN A O 1
ATOM 4350 N N . CYS A 1 553 ? -14.452 9.213 6.873 1.00 90.19 553 CYS A N 1
ATOM 4351 C CA . CYS A 1 553 ? -14.293 9.543 8.289 1.00 90.19 553 CYS A CA 1
ATOM 4352 C C . CYS A 1 553 ? -13.615 10.910 8.420 1.00 90.19 553 CYS A C 1
ATOM 4354 O O . CYS A 1 553 ? -12.550 11.123 7.847 1.00 90.19 553 CYS A O 1
ATOM 4356 N N . ASP A 1 554 ? -14.151 11.810 9.236 1.00 86.69 554 ASP A N 1
ATOM 4357 C CA . ASP A 1 554 ? -13.480 13.069 9.618 1.00 86.69 554 ASP A CA 1
ATOM 4358 C C . ASP A 1 554 ? -12.433 12.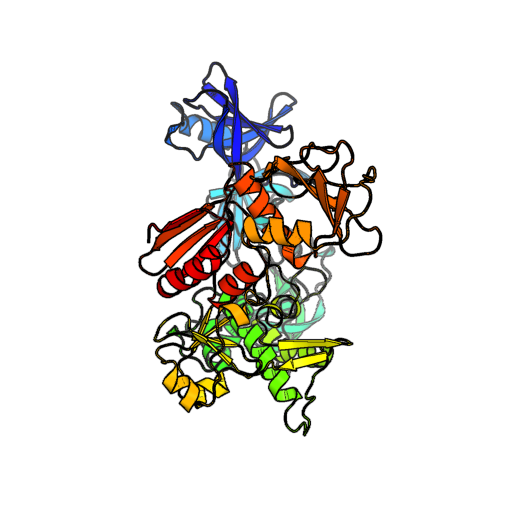883 10.742 1.00 86.69 554 ASP A C 1
ATOM 4360 O O . ASP A 1 554 ? -11.777 13.825 11.186 1.00 86.69 554 ASP A O 1
ATOM 4364 N N . PHE A 1 555 ? -12.206 11.635 11.160 1.00 87.31 555 PHE A N 1
ATOM 4365 C CA . PHE A 1 555 ? -11.235 11.233 12.171 1.00 87.31 555 PHE A CA 1
ATOM 4366 C C . PHE A 1 555 ? -10.437 10.008 11.722 1.00 87.31 555 PHE A C 1
ATOM 4368 O O . PHE A 1 555 ? -10.893 9.198 10.920 1.00 87.31 555 PHE A O 1
ATOM 4375 N N . ALA A 1 556 ? -9.257 9.801 12.314 1.00 87.56 556 ALA A N 1
ATOM 4376 C CA . ALA A 1 556 ? -8.470 8.586 12.107 1.00 87.56 556 ALA A CA 1
ATOM 4377 C C . ALA A 1 556 ? -9.045 7.402 12.904 1.00 87.56 556 ALA A C 1
ATOM 4379 O O . ALA A 1 556 ? -8.859 7.383 14.131 1.00 87.56 556 ALA A O 1
ATOM 4380 N N . PRO A 1 557 ? -9.611 6.353 12.269 1.00 90.88 557 PRO A N 1
ATOM 4381 C CA . PRO A 1 557 ? -10.303 5.291 12.989 1.00 90.88 557 PRO A CA 1
ATOM 4382 C C . PRO A 1 557 ? -9.405 4.543 13.991 1.00 90.88 557 PRO A C 1
ATOM 4384 O O . PRO A 1 557 ? -8.180 4.438 13.799 1.00 90.88 557 PRO A O 1
ATOM 4387 N N . PRO A 1 558 ? -9.962 4.023 15.099 1.00 90.81 558 PRO A N 1
ATOM 4388 C CA . PRO A 1 558 ? -9.227 3.163 16.012 1.00 90.81 558 PRO A CA 1
ATOM 4389 C C . PRO A 1 558 ? -8.753 1.865 15.349 1.00 90.81 558 PRO A C 1
ATOM 4391 O O . PRO A 1 558 ? -9.225 1.450 14.291 1.00 90.81 558 PRO A O 1
ATOM 4394 N N . ARG A 1 559 ? -7.770 1.215 15.984 1.00 90.31 559 ARG A N 1
ATOM 4395 C CA . ARG A 1 559 ? -7.125 0.006 15.450 1.00 90.31 559 ARG A CA 1
ATOM 4396 C C . ARG A 1 559 ? -8.124 -1.112 15.086 1.00 90.31 559 ARG A C 1
ATOM 4398 O O . ARG A 1 559 ? -7.910 -1.710 14.035 1.00 90.31 559 ARG A O 1
ATOM 4405 N N . PRO A 1 560 ? -9.181 -1.398 15.875 1.00 92.44 560 PRO A N 1
ATOM 4406 C CA . PRO A 1 560 ? -10.174 -2.406 15.505 1.00 92.44 560 PRO A CA 1
ATOM 4407 C C . PRO A 1 560 ? -10.924 -2.092 14.203 1.00 92.44 560 PRO A C 1
ATOM 4409 O O . PRO A 1 560 ? -11.016 -2.958 13.336 1.00 92.44 560 PRO A O 1
ATOM 4412 N N . GLN A 1 561 ? -11.387 -0.851 14.024 1.00 94.12 561 GLN A N 1
ATOM 4413 C CA . GLN A 1 561 ? -12.072 -0.402 12.806 1.00 94.12 561 GLN A CA 1
ATOM 4414 C C . GLN A 1 561 ? -11.142 -0.474 11.591 1.00 94.12 561 GLN A C 1
ATOM 4416 O O . GLN A 1 561 ? -11.518 -1.036 10.566 1.00 94.12 561 GLN A O 1
ATOM 4421 N N . MET A 1 562 ? -9.896 -0.003 11.731 1.00 94.06 562 MET A N 1
ATOM 4422 C CA . MET A 1 562 ? -8.882 -0.123 10.674 1.00 94.06 562 MET A CA 1
ATOM 4423 C C . MET A 1 562 ? -8.602 -1.583 10.306 1.00 94.06 562 MET A C 1
ATOM 4425 O O . MET A 1 562 ? -8.480 -1.918 9.131 1.00 94.06 562 MET A O 1
ATOM 4429 N N . ARG A 1 563 ? -8.520 -2.474 11.304 1.00 94.69 563 ARG A N 1
ATOM 4430 C CA . ARG A 1 563 ? -8.336 -3.910 11.069 1.00 94.69 563 ARG A CA 1
ATOM 4431 C C . ARG A 1 563 ? -9.499 -4.505 10.294 1.00 94.69 563 ARG A C 1
ATOM 4433 O O . ARG A 1 563 ? -9.255 -5.329 9.419 1.00 94.69 563 ARG A O 1
ATOM 4440 N N . TRP A 1 564 ? -10.727 -4.091 10.591 1.00 96.56 564 TRP A N 1
ATOM 4441 C CA . TRP A 1 564 ? -11.894 -4.559 9.856 1.00 96.56 564 TRP A CA 1
ATOM 4442 C C . TRP A 1 564 ? -11.920 -4.056 8.415 1.00 96.56 564 TRP A C 1
ATOM 4444 O O . TRP A 1 564 ? -12.074 -4.868 7.508 1.00 96.56 564 TRP A O 1
ATOM 4454 N N . LEU A 1 565 ? -11.686 -2.756 8.198 1.00 96.06 565 LEU A N 1
ATOM 4455 C CA . LEU A 1 565 ? -11.581 -2.169 6.858 1.00 96.06 565 LEU A CA 1
ATOM 4456 C C . LEU A 1 565 ? -10.571 -2.942 6.000 1.00 96.06 565 LEU A C 1
ATOM 4458 O O . LEU A 1 565 ? -10.895 -3.408 4.912 1.00 96.06 565 LEU A O 1
ATOM 4462 N N . TYR A 1 566 ? -9.366 -3.173 6.515 1.00 95.44 566 TYR A N 1
ATOM 4463 C CA . TYR A 1 566 ? -8.348 -3.924 5.782 1.00 95.44 566 TYR A CA 1
ATOM 4464 C C . TYR A 1 566 ? -8.695 -5.404 5.590 1.00 95.44 566 TYR A C 1
ATOM 4466 O O . TYR A 1 566 ? -8.345 -5.975 4.561 1.00 95.44 566 TYR A O 1
ATOM 4474 N N . ALA A 1 567 ? -9.395 -6.025 6.542 1.00 96.38 567 ALA A N 1
ATOM 4475 C CA . ALA A 1 567 ? -9.830 -7.417 6.441 1.00 96.38 567 ALA A CA 1
ATOM 4476 C C . ALA A 1 567 ? -10.856 -7.630 5.318 1.00 96.38 567 ALA A C 1
ATOM 4478 O O . ALA A 1 567 ? -10.774 -8.631 4.614 1.00 96.38 567 ALA A O 1
ATOM 4479 N N . VAL A 1 568 ? -11.772 -6.678 5.108 1.00 95.75 568 VAL A N 1
ATOM 4480 C CA . VAL A 1 568 ? -12.738 -6.722 3.992 1.00 95.75 568 VAL A CA 1
ATOM 4481 C C . VAL A 1 568 ? -12.149 -6.239 2.661 1.00 95.75 568 VAL A C 1
ATOM 4483 O O . VAL A 1 568 ? -12.840 -6.240 1.641 1.00 95.75 568 VAL A O 1
ATOM 4486 N N . GLY A 1 569 ? -10.871 -5.843 2.656 1.00 93.50 569 GLY A N 1
ATOM 4487 C CA . GLY A 1 569 ? -10.163 -5.385 1.467 1.00 93.50 569 GLY A CA 1
ATOM 4488 C C . GLY A 1 569 ? -10.433 -3.927 1.097 1.00 93.50 569 GLY A C 1
ATOM 4489 O O . GLY A 1 569 ? -10.409 -3.606 -0.092 1.00 93.50 569 GLY A O 1
ATOM 4490 N N . ALA A 1 570 ? -10.697 -3.060 2.076 1.00 92.81 570 ALA A N 1
ATOM 4491 C CA . ALA A 1 570 ? -10.854 -1.628 1.849 1.00 92.81 570 ALA A CA 1
ATOM 4492 C C . ALA A 1 570 ? -9.592 -1.009 1.231 1.00 92.81 570 ALA A C 1
ATOM 4494 O O . ALA A 1 570 ? -8.474 -1.266 1.686 1.00 92.81 570 ALA A O 1
ATOM 4495 N N . GLU A 1 571 ? -9.788 -0.171 0.223 1.00 89.12 571 GLU A N 1
ATOM 4496 C CA . GLU A 1 571 ? -8.740 0.572 -0.469 1.00 89.12 571 GLU A CA 1
ATOM 4497 C C . GLU A 1 571 ? -8.711 2.004 0.056 1.00 89.12 571 GLU A C 1
ATOM 4499 O O . GLU A 1 571 ? -9.743 2.668 0.094 1.00 89.12 571 GLU A O 1
ATOM 4504 N N . TRP A 1 572 ? -7.542 2.468 0.489 1.00 87.50 572 TRP A N 1
ATOM 4505 C CA . TRP A 1 572 ? -7.355 3.858 0.885 1.00 87.50 572 TRP A CA 1
ATOM 4506 C C . TRP A 1 572 ? -7.394 4.760 -0.347 1.00 87.50 572 TRP A C 1
ATOM 4508 O O . TRP A 1 572 ? -6.686 4.492 -1.313 1.00 87.50 572 TRP A O 1
ATOM 4518 N N . LEU A 1 573 ? -8.193 5.824 -0.304 1.00 83.44 573 LEU A N 1
ATOM 4519 C CA . LEU A 1 573 ? -8.211 6.837 -1.351 1.00 83.44 573 LEU A CA 1
ATOM 4520 C C . LEU A 1 573 ? -7.431 8.051 -0.851 1.00 83.44 573 LEU A C 1
ATOM 4522 O O . LEU A 1 573 ? -7.820 8.680 0.135 1.00 83.44 573 LEU A O 1
ATOM 4526 N N . GLU A 1 574 ? -6.316 8.375 -1.507 1.00 68.88 574 GLU A N 1
ATOM 4527 C CA . GLU A 1 574 ? -5.633 9.641 -1.248 1.00 68.88 574 GLU A CA 1
ATOM 4528 C C . GLU A 1 574 ? -6.551 10.788 -1.669 1.00 68.88 574 GLU A C 1
ATOM 4530 O O . GLU A 1 574 ? -6.976 10.867 -2.820 1.00 68.88 574 GLU A O 1
ATOM 4535 N N . THR A 1 575 ? -6.893 11.667 -0.725 1.00 60.94 575 THR A N 1
ATOM 4536 C CA . THR A 1 575 ? -7.726 12.835 -1.017 1.00 60.94 575 THR A CA 1
ATOM 4537 C C . THR A 1 575 ? -7.097 14.111 -0.485 1.00 60.94 575 THR A C 1
ATOM 4539 O O . THR A 1 575 ? -6.390 14.105 0.522 1.00 60.94 575 THR A O 1
ATOM 4542 N N . SER A 1 576 ? -7.395 15.219 -1.161 1.00 48.09 576 SER A N 1
ATOM 4543 C CA . SER A 1 576 ? -7.099 16.587 -0.723 1.00 48.09 576 SER A CA 1
ATOM 4544 C C . SER A 1 576 ? -8.077 17.101 0.344 1.00 48.09 576 SER A C 1
ATOM 4546 O O . SER A 1 576 ? -7.923 18.216 0.838 1.00 48.09 576 SER A O 1
ATOM 4548 N N . SER A 1 577 ? -9.096 16.308 0.696 1.00 53.28 577 SER A N 1
ATOM 4549 C CA . SER A 1 577 ? -10.144 16.694 1.639 1.00 53.28 577 SER A CA 1
ATOM 4550 C C . SER A 1 577 ? -9.704 16.499 3.097 1.00 53.28 577 SER A C 1
ATOM 4552 O O . SER A 1 577 ? -8.825 15.697 3.400 1.00 53.28 577 SER A O 1
ATOM 4554 N N . GLN A 1 578 ? -10.352 17.199 4.035 1.00 63.41 578 GLN A N 1
ATOM 4555 C CA . GLN A 1 578 ? -10.151 16.986 5.479 1.00 63.41 578 GLN A CA 1
ATOM 4556 C C . GLN A 1 578 ? -10.668 15.616 5.971 1.00 63.41 578 GLN A C 1
ATOM 4558 O O . GLN A 1 578 ? -10.569 15.323 7.162 1.00 63.41 578 GLN A O 1
ATOM 4563 N N . MET A 1 579 ? -11.227 14.785 5.083 1.00 78.19 579 MET A N 1
ATOM 4564 C CA . MET A 1 579 ? -11.780 13.475 5.406 1.00 7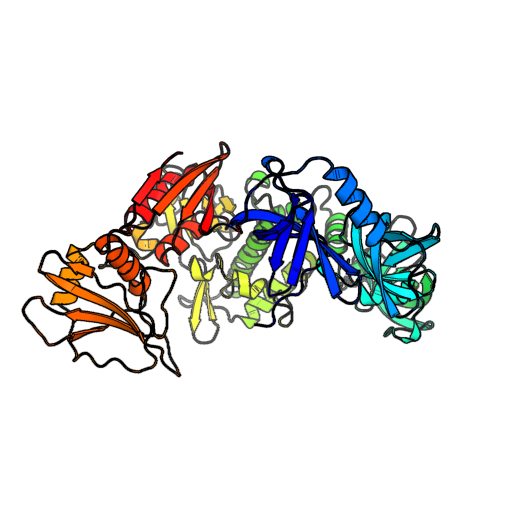8.19 579 MET A CA 1
ATOM 4565 C C . MET A 1 579 ? -10.878 12.350 4.907 1.00 78.19 579 MET A C 1
ATOM 4567 O O . MET A 1 579 ? -10.318 12.378 3.813 1.00 78.19 579 MET A O 1
ATOM 4571 N N . LEU A 1 580 ? -10.782 11.318 5.730 1.00 87.38 580 LEU A N 1
ATOM 4572 C CA . LEU A 1 580 ? -10.123 10.069 5.416 1.00 87.38 580 LEU A CA 1
ATOM 4573 C C . LEU A 1 580 ? -11.109 9.158 4.678 1.00 87.38 580 LEU A C 1
ATOM 4575 O O . LEU A 1 580 ? -12.212 8.931 5.178 1.00 87.38 580 LEU A O 1
ATOM 4579 N N . GLN A 1 581 ? -10.726 8.643 3.509 1.00 90.88 581 GLN A N 1
ATOM 4580 C CA . GLN A 1 581 ? -11.644 7.921 2.628 1.00 90.88 581 GLN A CA 1
ATOM 4581 C C . GLN A 1 581 ? -11.162 6.509 2.307 1.00 90.88 581 GLN A C 1
ATOM 4583 O O . GLN A 1 581 ? -9.994 6.285 1.986 1.00 90.88 581 GLN A O 1
ATOM 4588 N N . TRP A 1 582 ? -12.092 5.556 2.335 1.00 92.69 582 TRP A N 1
ATOM 4589 C CA . TRP A 1 582 ? -11.849 4.190 1.891 1.00 92.69 582 TRP A CA 1
ATOM 4590 C C . TRP A 1 582 ? -12.913 3.723 0.905 1.00 92.69 582 TRP A C 1
ATOM 4592 O O . TRP A 1 582 ? -14.106 3.874 1.161 1.00 92.69 582 TRP A O 1
ATOM 4602 N N . ARG A 1 583 ? -12.497 3.070 -0.179 1.00 91.25 583 ARG A N 1
ATOM 4603 C CA . ARG A 1 583 ? -13.391 2.338 -1.080 1.00 91.25 583 ARG A CA 1
ATOM 4604 C C . ARG A 1 583 ? -13.554 0.905 -0.588 1.00 91.25 583 ARG A C 1
ATOM 4606 O O . ARG A 1 583 ? -12.570 0.188 -0.401 1.00 91.25 583 ARG A O 1
ATOM 4613 N N . ILE A 1 584 ? -14.796 0.477 -0.402 1.00 92.75 584 ILE A N 1
ATOM 4614 C CA . ILE A 1 584 ? -15.168 -0.905 -0.073 1.00 92.75 584 ILE A CA 1
ATOM 4615 C C . ILE A 1 584 ? -16.205 -1.414 -1.068 1.00 92.75 584 ILE A C 1
ATOM 4617 O O . ILE A 1 584 ? -16.892 -0.625 -1.713 1.00 92.75 584 ILE A O 1
ATOM 4621 N N . ARG A 1 585 ? -16.377 -2.733 -1.147 1.00 89.25 585 ARG A N 1
ATOM 4622 C CA . ARG A 1 585 ? -17.508 -3.314 -1.875 1.00 89.25 585 ARG A CA 1
ATOM 4623 C C . ARG A 1 585 ? -18.823 -3.081 -1.142 1.00 89.25 585 ARG A C 1
ATOM 4625 O O . ARG A 1 585 ? -18.857 -3.102 0.092 1.00 89.25 585 ARG A O 1
ATOM 4632 N N . ALA A 1 586 ? -19.903 -2.932 -1.903 1.00 88.94 586 ALA A N 1
ATOM 4633 C CA . ALA A 1 586 ? -21.246 -2.710 -1.371 1.00 88.94 586 ALA A CA 1
ATOM 4634 C C . ALA A 1 586 ? -21.686 -3.811 -0.387 1.00 88.94 586 ALA A C 1
ATOM 4636 O O . ALA A 1 586 ? -22.225 -3.516 0.677 1.00 88.94 586 ALA A O 1
ATOM 4637 N N . GLU A 1 587 ? -21.353 -5.070 -0.673 1.00 88.69 587 GLU A N 1
ATOM 4638 C CA . GLU A 1 587 ? -21.668 -6.234 0.174 1.00 88.69 587 GLU A CA 1
ATOM 4639 C C . GLU A 1 587 ? -21.032 -6.150 1.572 1.00 88.69 587 GLU A C 1
ATOM 4641 O O . GLU A 1 587 ? -21.556 -6.684 2.549 1.00 88.69 587 GLU A O 1
ATOM 4646 N N . SER A 1 588 ? -19.913 -5.430 1.699 1.00 91.88 588 SER A N 1
ATOM 4647 C CA . SER A 1 588 ? -19.213 -5.229 2.971 1.00 91.88 588 SER A CA 1
ATOM 4648 C C . SER A 1 588 ? -19.715 -4.013 3.759 1.00 91.88 588 SER A C 1
ATOM 4650 O O . SER A 1 588 ? -19.347 -3.869 4.928 1.00 91.88 588 SER A O 1
ATOM 4652 N N . ALA A 1 589 ? -20.554 -3.152 3.171 1.00 91.94 589 ALA A N 1
ATOM 4653 C CA . ALA A 1 589 ? -20.953 -1.869 3.756 1.00 91.94 589 ALA A CA 1
ATOM 4654 C C . ALA A 1 589 ? -21.672 -2.024 5.099 1.00 91.94 589 ALA A C 1
ATOM 4656 O O . ALA A 1 589 ? -21.262 -1.428 6.097 1.00 91.94 589 ALA A O 1
ATOM 4657 N N . GLU A 1 590 ? -22.682 -2.895 5.166 1.00 92.44 590 GLU A N 1
ATOM 4658 C CA . GLU A 1 590 ? -23.413 -3.152 6.411 1.00 92.44 590 GLU A CA 1
ATOM 4659 C C . GLU A 1 590 ? -22.483 -3.751 7.477 1.00 92.44 590 GLU A C 1
ATOM 4661 O O . GLU A 1 590 ? -22.567 -3.426 8.664 1.00 92.44 590 GLU A O 1
ATOM 4666 N N . SER A 1 591 ? -21.519 -4.577 7.068 1.00 93.50 591 SER A N 1
ATOM 4667 C CA . SER A 1 591 ? -20.560 -5.145 8.008 1.00 93.50 591 SER A CA 1
ATOM 4668 C C . SER A 1 591 ? -19.586 -4.103 8.569 1.00 93.50 591 SER A C 1
ATOM 4670 O O . SER A 1 591 ? -19.259 -4.138 9.757 1.00 93.50 591 SER A O 1
ATOM 4672 N N . VAL A 1 592 ? -19.138 -3.156 7.743 1.00 94.62 592 VAL A N 1
ATOM 4673 C CA . VAL A 1 592 ? -18.302 -2.026 8.172 1.00 94.62 592 VAL A CA 1
ATOM 4674 C C . VAL A 1 592 ? -19.085 -1.101 9.099 1.00 94.62 592 VAL A C 1
ATOM 4676 O O . VAL A 1 592 ? -18.627 -0.826 10.210 1.00 94.62 592 VAL A O 1
ATOM 4679 N N . LYS A 1 593 ? -20.297 -0.704 8.705 1.00 94.12 593 LYS A N 1
ATOM 4680 C CA . LYS A 1 593 ?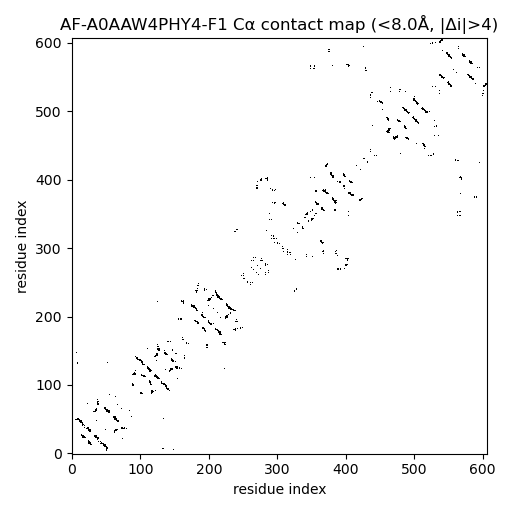 -21.196 0.134 9.506 1.00 94.12 593 LYS A CA 1
ATOM 4681 C C . LYS A 1 593 ? -21.403 -0.419 10.914 1.00 94.12 593 LYS A C 1
ATOM 4683 O O . LYS A 1 593 ? -21.255 0.317 11.884 1.00 94.12 593 LYS A O 1
ATOM 4688 N N . ASN A 1 594 ? -21.663 -1.718 11.045 1.00 91.94 594 ASN A N 1
ATOM 4689 C CA . ASN A 1 594 ? -21.873 -2.361 12.345 1.00 91.94 594 ASN A CA 1
ATOM 4690 C C . ASN A 1 594 ? -20.655 -2.277 13.286 1.00 91.94 594 ASN A C 1
ATOM 4692 O O . ASN A 1 594 ? -20.825 -2.182 14.501 1.00 91.94 594 ASN A O 1
ATOM 4696 N N . ILE A 1 595 ? -19.432 -2.279 12.746 1.00 92.12 595 ILE A N 1
ATOM 4697 C CA . ILE A 1 595 ? -18.199 -2.136 13.539 1.00 92.12 595 ILE A CA 1
ATOM 4698 C C . ILE A 1 595 ? -17.917 -0.678 13.913 1.00 92.12 595 ILE A C 1
ATOM 4700 O O . ILE A 1 595 ? -17.382 -0.408 14.992 1.00 92.12 595 ILE A O 1
ATOM 4704 N N . PHE A 1 596 ? -18.292 0.268 13.054 1.00 92.88 596 PHE A N 1
ATOM 4705 C CA . PHE A 1 596 ? -18.208 1.694 13.368 1.00 92.88 596 PHE A CA 1
ATOM 4706 C C . PHE A 1 596 ? -19.305 2.149 14.337 1.00 92.88 596 PHE A C 1
ATOM 4708 O O . PHE A 1 596 ? -19.038 3.018 15.158 1.00 92.88 596 PHE A O 1
ATOM 4715 N N . ALA A 1 597 ? -20.481 1.514 14.328 1.00 90.75 597 ALA A N 1
ATOM 4716 C CA . ALA A 1 597 ? -21.590 1.808 15.243 1.00 90.75 597 ALA A CA 1
ATOM 4717 C C . ALA A 1 597 ? -21.260 1.551 16.725 1.00 90.75 597 ALA A C 1
ATOM 4719 O O . ALA A 1 597 ? -21.998 1.984 17.602 1.00 90.75 597 ALA A O 1
ATOM 4720 N N . GLN A 1 598 ? -20.152 0.860 17.009 1.00 88.12 598 GLN A N 1
ATOM 4721 C CA . GLN A 1 598 ? -19.626 0.681 18.367 1.00 88.12 598 GLN A CA 1
ATOM 4722 C C . GLN A 1 598 ? -18.883 1.923 18.890 1.00 88.12 598 GLN A C 1
ATOM 4724 O O . GLN A 1 598 ? -18.540 1.980 20.066 1.00 88.12 598 GLN A O 1
ATOM 4729 N N . LEU A 1 599 ? -18.571 2.894 18.027 1.00 89.94 599 LEU A N 1
ATOM 4730 C CA . LEU A 1 599 ? -17.906 4.137 18.408 1.00 89.94 599 LEU A CA 1
ATOM 4731 C C . LEU A 1 599 ? -18.938 5.229 18.733 1.00 89.94 599 LEU A C 1
ATOM 4733 O O . LEU A 1 599 ? -20.023 5.226 18.153 1.00 89.94 599 LEU A O 1
ATOM 4737 N N . PRO A 1 600 ? -18.593 6.212 19.585 1.00 87.94 600 PRO A N 1
ATOM 4738 C CA . PRO A 1 600 ? -19.448 7.363 19.881 1.00 87.94 600 PRO A CA 1
ATOM 4739 C C . PRO A 1 600 ? -19.410 8.389 18.732 1.00 87.94 600 PRO A C 1
ATOM 4741 O O . PRO A 1 600 ? -19.002 9.535 18.898 1.00 87.94 600 PRO A O 1
ATOM 4744 N N . VAL A 1 601 ? -19.810 7.961 17.537 1.00 89.75 601 VAL A N 1
ATOM 4745 C CA . VAL A 1 601 ? -19.812 8.748 16.297 1.00 89.75 601 VAL A CA 1
ATOM 4746 C C . VAL A 1 601 ? -21.210 8.769 15.699 1.00 89.75 601 VAL A C 1
ATOM 4748 O O . VAL A 1 601 ? -22.033 7.892 15.965 1.00 89.75 601 VAL A O 1
ATOM 4751 N N . SER A 1 602 ? -21.482 9.773 14.878 1.00 90.19 602 SER A N 1
ATOM 4752 C CA . SER A 1 602 ? -22.686 9.790 14.055 1.00 90.19 602 SER A CA 1
ATOM 4753 C C . SER A 1 602 ? -22.417 9.034 12.755 1.00 90.19 602 SER A C 1
ATOM 4755 O O . SER A 1 602 ? -21.343 9.172 12.171 1.00 90.19 602 SER A O 1
ATOM 4757 N N . ILE A 1 603 ? -23.376 8.220 12.309 1.00 91.44 603 ILE A N 1
ATOM 4758 C CA . ILE A 1 603 ? -23.253 7.457 11.063 1.00 91.44 603 ILE A CA 1
ATOM 4759 C C . ILE A 1 603 ? -24.395 7.832 10.129 1.00 91.44 603 ILE A C 1
ATOM 4761 O O . ILE A 1 603 ? -25.560 7.598 10.462 1.00 91.44 603 ILE A O 1
ATOM 4765 N N . THR A 1 604 ? -24.060 8.364 8.957 1.00 89.12 604 THR A N 1
ATOM 4766 C CA . THR A 1 604 ? -25.008 8.520 7.849 1.00 89.12 604 THR A CA 1
ATOM 4767 C C . THR A 1 604 ? -24.800 7.384 6.857 1.00 89.12 604 THR A C 1
ATOM 4769 O O . THR A 1 604 ? -23.675 7.005 6.541 1.00 89.12 604 THR A O 1
ATOM 4772 N N . ASN A 1 605 ? -25.906 6.799 6.399 1.00 80.56 605 ASN A N 1
ATOM 4773 C CA . ASN A 1 605 ? -25.888 5.733 5.410 1.00 80.56 605 ASN A CA 1
ATOM 4774 C C . ASN A 1 605 ? -26.740 6.142 4.212 1.00 80.56 605 ASN A C 1
ATOM 4776 O O . ASN A 1 605 ? -27.966 6.036 4.268 1.00 80.56 605 ASN A O 1
ATOM 4780 N N . ASN A 1 606 ? -26.077 6.611 3.158 1.00 73.12 606 ASN A N 1
ATOM 4781 C CA . ASN A 1 606 ? -26.702 7.038 1.907 1.00 73.12 606 ASN A CA 1
ATOM 4782 C C . ASN A 1 606 ? -26.607 5.960 0.809 1.00 73.12 606 ASN A C 1
ATOM 4784 O O . ASN A 1 606 ? -26.786 6.282 -0.361 1.00 73.12 606 ASN A O 1
ATOM 4788 N N . THR A 1 607 ? -26.293 4.714 1.192 1.00 59.09 607 THR A N 1
ATOM 4789 C CA . THR A 1 607 ? -26.079 3.560 0.302 1.00 59.09 607 THR A CA 1
ATOM 4790 C C . THR A 1 607 ? -27.341 3.022 -0.339 1.00 59.09 607 THR A C 1
ATOM 4792 O O . THR A 1 607 ? -28.314 2.807 0.428 1.00 59.09 607 THR A O 1
#